Protein AF-0000000080794673 (afdb_homodimer)

Structure (mmCIF, N/CA/C/O backbone):
data_AF-0000000080794673-model_v1
#
loop_
_entity.id
_entity.type
_entity.pdbx_description
1 polymer 'Fructose-1,6-bisphosphate aldolase, class II'
#
loop_
_atom_site.group_PDB
_atom_site.id
_atom_site.type_symbol
_atom_site.label_atom_id
_atom_site.label_alt_id
_atom_site.label_comp_id
_atom_site.label_asym_id
_atom_site.label_entity_id
_atom_site.label_seq_id
_atom_site.pdbx_PDB_ins_code
_atom_site.Cartn_x
_atom_site.Cartn_y
_atom_site.Cartn_z
_atom_site.occupancy
_atom_site.B_iso_or_equiv
_atom_site.auth_seq_id
_atom_site.auth_comp_id
_atom_site.auth_asym_id
_atom_site.auth_atom_id
_atom_site.pdbx_PDB_model_num
ATOM 1 N N . MET A 1 1 ? -16.344 -5.891 -15.836 1 55.69 1 MET A N 1
ATOM 2 C CA . MET A 1 1 ? -16.375 -7.348 -15.82 1 55.69 1 MET A CA 1
ATOM 3 C C . MET A 1 1 ? -15.711 -7.887 -14.555 1 55.69 1 MET A C 1
ATOM 5 O O . MET A 1 1 ? -14.547 -7.578 -14.281 1 55.69 1 MET A O 1
ATOM 9 N N . PRO A 1 2 ? -16.406 -8.539 -13.391 1 81.69 2 PRO A N 1
ATOM 10 C CA . PRO A 1 2 ? -16.453 -8.398 -11.938 1 81.69 2 PRO A CA 1
ATOM 11 C C . PRO A 1 2 ? -15.414 -9.258 -11.227 1 81.69 2 PRO A C 1
ATOM 13 O O . PRO A 1 2 ? -14.742 -10.07 -11.859 1 81.69 2 PRO A O 1
ATOM 16 N N . TYR A 1 3 ? -15.07 -9.211 -10.031 1 96.06 3 TYR A N 1
ATOM 17 C CA . TYR A 1 3 ? -14.508 -10.125 -9.047 1 96.06 3 TYR A CA 1
ATOM 18 C C . TYR A 1 3 ? -15.125 -11.516 -9.18 1 96.06 3 TYR A C 1
ATOM 20 O O . TYR A 1 3 ? -16.328 -11.688 -8.977 1 96.06 3 TYR A O 1
ATOM 28 N N . VAL A 1 4 ? -14.32 -12.547 -9.656 1 97.88 4 VAL A N 1
ATOM 29 C CA . VAL A 1 4 ? -14.852 -13.859 -10.031 1 97.88 4 VAL A CA 1
ATOM 30 C C . VAL A 1 4 ? -14.18 -14.945 -9.195 1 97.88 4 VAL A C 1
ATOM 32 O O . VAL A 1 4 ? -13.234 -14.68 -8.453 1 97.88 4 VAL A O 1
ATOM 35 N N . ASN A 1 5 ? -14.797 -16.109 -9.273 1 98.19 5 ASN A N 1
ATOM 36 C CA . ASN A 1 5 ? -14.188 -17.266 -8.602 1 98.19 5 ASN A CA 1
ATOM 37 C C . ASN A 1 5 ? -12.984 -17.797 -9.383 1 98.19 5 ASN A C 1
ATOM 39 O O . ASN A 1 5 ? -13.023 -17.859 -10.617 1 98.19 5 ASN A O 1
ATOM 43 N N . THR A 1 6 ? -11.945 -18.141 -8.703 1 98.56 6 THR A N 1
ATOM 44 C CA . THR A 1 6 ? -10.734 -18.641 -9.344 1 98.56 6 THR A CA 1
ATOM 45 C C . THR A 1 6 ? -11.055 -19.844 -10.227 1 98.56 6 THR A C 1
ATOM 47 O O . THR A 1 6 ? -10.477 -20.016 -11.297 1 98.56 6 THR A O 1
ATOM 50 N N . LYS A 1 7 ? -11.945 -20.672 -9.781 1 98.19 7 LYS A N 1
ATOM 51 C CA . LYS A 1 7 ? -12.312 -21.875 -10.5 1 98.19 7 LYS A CA 1
ATOM 52 C C . LYS A 1 7 ? -12.859 -21.547 -11.891 1 98.19 7 LYS A C 1
ATOM 54 O O . LYS A 1 7 ? -12.617 -22.281 -12.852 1 98.19 7 LYS A O 1
ATOM 59 N N . ASP A 1 8 ? -13.57 -20.438 -12.008 1 97.75 8 ASP A N 1
ATOM 60 C CA . ASP A 1 8 ? -14.125 -20.047 -13.305 1 97.75 8 ASP A CA 1
ATOM 61 C C . ASP A 1 8 ? -13.016 -19.703 -14.289 1 97.75 8 ASP A C 1
ATOM 63 O O . ASP A 1 8 ? -13.094 -20.062 -15.469 1 97.75 8 ASP A O 1
ATOM 67 N N . ILE A 1 9 ? -12.016 -19.047 -13.805 1 98.44 9 ILE A N 1
ATOM 68 C CA . ILE A 1 9 ? -10.867 -18.688 -14.633 1 98.44 9 ILE A CA 1
ATOM 69 C C . ILE A 1 9 ? -10.141 -19.953 -15.07 1 98.44 9 ILE A C 1
ATOM 71 O O . ILE A 1 9 ? -9.82 -20.125 -16.25 1 98.44 9 ILE A O 1
ATOM 75 N N . LEU A 1 10 ? -10 -20.859 -14.172 1 98.75 10 LEU A N 1
ATOM 76 C CA . LEU A 1 10 ? -9.156 -22.016 -14.438 1 98.75 10 LEU A CA 1
ATOM 77 C C . LEU A 1 10 ? -9.914 -23.062 -15.25 1 98.75 10 LEU A C 1
ATOM 79 O O . LEU A 1 10 ? -9.312 -23.828 -16.016 1 98.75 10 LEU A O 1
ATOM 83 N N . GLU A 1 11 ? -11.219 -23.125 -15.102 1 98.19 11 GLU A N 1
ATOM 84 C CA . GLU A 1 11 ? -12.008 -24.031 -15.922 1 98.19 11 GLU A CA 1
ATOM 85 C C . GLU A 1 11 ? -11.891 -23.688 -17.406 1 98.19 11 GLU A C 1
ATOM 87 O O . GLU A 1 11 ? -11.75 -24.578 -18.25 1 98.19 11 GLU A O 1
ATOM 92 N N . LYS A 1 12 ? -11.969 -22.422 -17.672 1 98.19 12 LYS A N 1
ATOM 93 C CA . LYS A 1 12 ? -11.789 -22 -19.062 1 98.19 12 LYS A CA 1
ATOM 94 C C . LYS A 1 12 ? -10.383 -22.328 -19.547 1 98.19 12 LYS A C 1
ATOM 96 O O . LYS A 1 12 ? -10.211 -22.844 -20.656 1 98.19 12 LYS A O 1
ATOM 101 N N . ALA A 1 13 ? -9.391 -22.062 -18.75 1 98.75 13 ALA A N 1
ATOM 102 C CA . ALA A 1 13 ? -8.008 -22.344 -19.109 1 98.75 13 ALA A CA 1
ATOM 103 C C . ALA A 1 13 ? -7.797 -23.828 -19.359 1 98.75 13 ALA A C 1
ATOM 105 O O . ALA A 1 13 ? -7.082 -24.219 -20.281 1 98.75 13 ALA A O 1
ATOM 106 N N . ASN A 1 14 ? -8.375 -24.609 -18.5 1 98.62 14 ASN A N 1
ATOM 107 C CA . ASN A 1 14 ? -8.273 -26.062 -18.625 1 98.62 14 ASN A CA 1
ATOM 108 C C . ASN A 1 14 ? -8.898 -26.562 -19.922 1 98.62 14 ASN A C 1
ATOM 110 O O . ASN A 1 14 ? -8.344 -27.453 -20.578 1 98.62 14 ASN A O 1
ATOM 114 N N . LYS A 1 15 ? -10 -26.031 -20.297 1 97.81 15 LYS A N 1
ATOM 115 C CA . LYS A 1 15 ? -10.719 -26.422 -21.5 1 97.81 15 LYS A CA 1
ATOM 116 C C . LYS A 1 15 ? -9.961 -26 -22.75 1 97.81 15 LYS A C 1
ATOM 118 O O . LYS A 1 15 ? -9.953 -26.719 -23.75 1 97.81 15 LYS A O 1
ATOM 123 N N . GLU A 1 16 ? -9.273 -24.859 -22.656 1 97.56 16 GLU A N 1
ATOM 124 C CA . GLU A 1 16 ? -8.656 -24.281 -23.859 1 97.56 16 GLU A CA 1
ATOM 125 C C . GLU A 1 16 ? -7.145 -24.5 -23.859 1 97.56 16 GLU A C 1
ATOM 127 O O . GLU A 1 16 ? -6.445 -24.031 -24.75 1 97.56 16 GLU A O 1
ATOM 132 N N . TYR A 1 17 ? -6.633 -25.094 -22.875 1 95.88 17 TYR A N 1
ATOM 133 C CA . TYR A 1 17 ? -5.25 -25.531 -22.781 1 95.88 17 TYR A CA 1
ATOM 134 C C . TYR A 1 17 ? -4.289 -24.344 -22.766 1 95.88 17 TYR A C 1
ATOM 136 O O . TYR A 1 17 ? -3.33 -24.312 -23.531 1 95.88 17 TYR A O 1
ATOM 144 N N . TYR A 1 18 ? -4.434 -23.453 -21.906 1 98.56 18 TYR A N 1
ATOM 145 C CA . TYR A 1 18 ? -3.494 -22.406 -21.547 1 98.56 18 TYR A CA 1
ATOM 146 C C . TYR A 1 18 ? -3.395 -22.266 -20.031 1 98.56 18 TYR A C 1
ATOM 148 O O . TYR A 1 18 ? -3.99 -23.047 -19.281 1 98.56 18 TYR A O 1
ATOM 156 N N . ALA A 1 19 ? -2.568 -21.406 -19.609 1 98.88 19 ALA A N 1
ATOM 157 C CA . ALA A 1 19 ? -2.422 -21.188 -18.172 1 98.88 19 ALA A CA 1
ATOM 158 C C . ALA A 1 19 ? -2.557 -19.703 -17.828 1 98.88 19 ALA A C 1
ATOM 160 O O . ALA A 1 19 ? -2.377 -18.844 -18.703 1 98.88 19 ALA A O 1
ATOM 161 N N . VAL A 1 20 ? -2.967 -19.484 -16.656 1 98.75 20 VAL A N 1
ATOM 162 C CA . VAL A 1 20 ? -3.037 -18.125 -16.109 1 98.75 20 VAL A CA 1
ATOM 163 C C . VAL A 1 20 ? -2.037 -17.984 -14.969 1 98.75 20 VAL A C 1
ATOM 165 O O . VAL A 1 20 ? -1.985 -18.828 -14.07 1 98.75 20 VAL A O 1
ATOM 168 N N . ALA A 1 21 ? -1.249 -16.938 -15.07 1 98.56 21 ALA A N 1
ATOM 169 C CA . ALA A 1 21 ? -0.318 -16.672 -13.977 1 98.56 21 ALA A CA 1
ATOM 170 C C . ALA A 1 21 ? -1.059 -16.188 -12.727 1 98.56 21 ALA A C 1
ATOM 172 O O . ALA A 1 21 ? -2.006 -15.406 -12.828 1 98.56 21 ALA A O 1
ATOM 173 N N . ALA A 1 22 ? -0.737 -16.719 -11.617 1 98.81 22 ALA A N 1
ATOM 174 C CA . ALA A 1 22 ? -1.177 -16.203 -10.32 1 98.81 22 ALA A CA 1
ATOM 175 C C . ALA A 1 22 ? -0.077 -15.383 -9.656 1 98.81 22 ALA A C 1
ATOM 177 O O . ALA A 1 22 ? 1.016 -15.891 -9.398 1 98.81 22 ALA A O 1
ATOM 178 N N . PHE A 1 23 ? -0.376 -14.133 -9.414 1 98.88 23 PHE A N 1
ATOM 179 C CA . PHE A 1 23 ? 0.648 -13.195 -8.984 1 98.88 23 PHE A CA 1
ATOM 180 C C . PHE A 1 23 ? 0.49 -12.859 -7.504 1 98.88 23 PHE A C 1
ATOM 182 O O . PHE A 1 23 ? -0.568 -12.398 -7.074 1 98.88 23 PHE A O 1
ATOM 189 N N . ASN A 1 24 ? 1.54 -13.086 -6.734 1 98.5 24 ASN A N 1
ATOM 190 C CA . ASN A 1 24 ? 1.531 -12.727 -5.32 1 98.5 24 ASN A CA 1
ATOM 191 C C . ASN A 1 24 ? 1.69 -11.219 -5.121 1 98.5 24 ASN A C 1
ATOM 193 O O . ASN A 1 24 ? 2.492 -10.586 -5.805 1 98.5 24 ASN A O 1
ATOM 197 N N . ILE A 1 25 ? 0.896 -10.703 -4.223 1 98.69 25 ILE A N 1
ATOM 198 C CA . ILE A 1 25 ? 1.045 -9.297 -3.883 1 98.69 25 ILE A CA 1
ATOM 199 C C . ILE A 1 25 ? 1.323 -9.148 -2.389 1 98.69 25 ILE A C 1
ATOM 201 O O . ILE A 1 25 ? 0.97 -10.031 -1.598 1 98.69 25 ILE A O 1
ATOM 205 N N . ASN A 1 26 ? 1.936 -7.969 -2.094 1 96.31 26 ASN A N 1
ATOM 206 C CA . ASN A 1 26 ? 2.209 -7.617 -0.705 1 96.31 26 ASN A CA 1
ATOM 207 C C . ASN A 1 26 ? 1.575 -6.281 -0.33 1 96.31 26 ASN A C 1
ATOM 209 O O . ASN A 1 26 ? 1.445 -5.961 0.853 1 96.31 26 ASN A O 1
ATOM 213 N N . ASN A 1 27 ? 1.226 -5.547 -1.327 1 97.5 27 ASN A N 1
ATOM 214 C CA . ASN A 1 27 ? 0.684 -4.211 -1.091 1 97.5 27 ASN A CA 1
ATOM 215 C C . ASN A 1 27 ? 0.014 -3.65 -2.342 1 97.5 27 ASN A C 1
ATOM 217 O O . ASN A 1 27 ? -0.233 -4.383 -3.301 1 97.5 27 ASN A O 1
ATOM 221 N N . LEU A 1 28 ? -0.352 -2.385 -2.297 1 98.38 28 LEU A N 1
ATOM 222 C CA . LEU A 1 28 ? -1.119 -1.705 -3.334 1 98.38 28 LEU A CA 1
ATOM 223 C C . LEU A 1 28 ? -0.318 -1.61 -4.629 1 98.38 28 LEU A C 1
ATOM 225 O O . LEU A 1 28 ? -0.872 -1.765 -5.719 1 98.38 28 LEU A O 1
ATOM 229 N N . GLU A 1 29 ? 0.993 -1.313 -4.547 1 98.69 29 GLU A N 1
ATOM 230 C CA . GLU A 1 29 ? 1.832 -1.058 -5.715 1 98.69 29 GLU A CA 1
ATOM 231 C C . GLU A 1 29 ? 1.95 -2.301 -6.59 1 98.69 29 GLU A C 1
ATOM 233 O O . GLU A 1 29 ? 1.88 -2.211 -7.82 1 98.69 29 GLU A O 1
ATOM 238 N N . PHE A 1 30 ? 2.141 -3.451 -5.922 1 98.81 30 PHE A N 1
ATOM 239 C CA . PHE A 1 30 ? 2.168 -4.691 -6.691 1 98.81 30 PHE A CA 1
ATOM 240 C C . PHE A 1 30 ? 0.831 -4.93 -7.379 1 98.81 30 PHE A C 1
ATOM 242 O O . PHE A 1 30 ? 0.79 -5.312 -8.555 1 98.81 30 PHE A O 1
ATOM 249 N N . LEU A 1 31 ? -0.231 -4.738 -6.6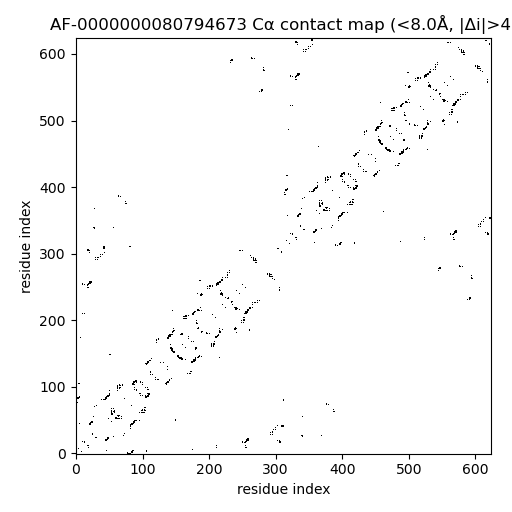6 1 98.81 31 LEU A N 1
ATOM 250 C CA . LEU A 1 31 ? -1.562 -4.914 -7.234 1 98.81 31 LEU A CA 1
ATOM 251 C C . LEU A 1 31 ? -1.751 -4.02 -8.453 1 98.81 31 LEU A C 1
ATOM 253 O O . LEU A 1 31 ? -2.234 -4.473 -9.492 1 98.81 31 LEU A O 1
ATOM 257 N N . GLN A 1 32 ? -1.365 -2.752 -8.336 1 98.69 32 GLN A N 1
ATOM 258 C CA . GLN A 1 32 ? -1.505 -1.801 -9.43 1 98.69 32 GLN A CA 1
ATOM 259 C C . GLN A 1 32 ? -0.747 -2.273 -10.664 1 98.69 32 GLN A C 1
ATOM 261 O O . GLN A 1 32 ? -1.281 -2.248 -11.781 1 98.69 32 GLN A O 1
ATOM 266 N N . ALA A 1 33 ? 0.479 -2.689 -10.438 1 98.88 33 ALA A N 1
ATOM 267 C CA . ALA A 1 33 ? 1.322 -3.113 -11.555 1 98.88 33 ALA A CA 1
ATOM 268 C C . ALA A 1 33 ? 0.735 -4.336 -12.25 1 98.88 33 ALA A C 1
ATOM 270 O O . ALA A 1 33 ? 0.737 -4.418 -13.484 1 98.88 33 ALA A O 1
ATOM 271 N N . ILE A 1 34 ? 0.271 -5.277 -11.469 1 98.94 34 ILE A N 1
ATOM 272 C CA . ILE A 1 34 ? -0.311 -6.5 -12.008 1 98.94 34 ILE A CA 1
ATOM 273 C C . ILE A 1 34 ? -1.577 -6.172 -12.797 1 98.94 34 ILE A C 1
ATOM 275 O O . ILE A 1 34 ? -1.773 -6.668 -13.906 1 98.94 34 ILE A O 1
ATOM 279 N N . VAL A 1 35 ? -2.451 -5.34 -12.242 1 98.5 35 VAL A N 1
ATOM 280 C CA . VAL A 1 35 ? -3.699 -4.941 -12.883 1 98.5 35 VAL A CA 1
ATOM 281 C C . VAL A 1 35 ? -3.402 -4.25 -14.211 1 98.5 35 VAL A C 1
ATOM 283 O O . VAL A 1 35 ? -4.055 -4.523 -15.219 1 98.5 35 VAL A O 1
ATOM 286 N N . GLU A 1 36 ? -2.41 -3.379 -14.219 1 98.38 36 GLU A N 1
ATOM 287 C CA . GLU A 1 36 ? -2.039 -2.689 -15.445 1 98.38 36 GLU A CA 1
ATOM 288 C C . GLU A 1 36 ? -1.604 -3.682 -16.531 1 98.38 36 GLU A C 1
ATOM 290 O O . GLU A 1 36 ? -1.951 -3.525 -17.703 1 98.38 36 GLU A O 1
ATOM 295 N N . GLY A 1 37 ? -0.787 -4.648 -16.109 1 98.69 37 GLY A N 1
ATOM 296 C CA . GLY A 1 37 ? -0.4 -5.688 -17.062 1 98.69 37 GLY A CA 1
ATOM 297 C C . GLY A 1 37 ? -1.579 -6.477 -17.594 1 98.69 37 GLY A C 1
ATOM 298 O O . GLY A 1 37 ? -1.638 -6.777 -18.781 1 98.69 37 GLY A O 1
ATOM 299 N N . GLY A 1 38 ? -2.518 -6.844 -16.688 1 98.25 38 GLY A N 1
ATOM 300 C CA . GLY A 1 38 ? -3.723 -7.547 -17.109 1 98.25 38 GLY A CA 1
ATOM 301 C C . GLY A 1 38 ? -4.555 -6.762 -18.094 1 98.25 38 GLY A C 1
ATOM 302 O O . GLY A 1 38 ? -5.059 -7.32 -19.078 1 98.25 38 GLY A O 1
ATOM 303 N N . ILE A 1 39 ? -4.719 -5.441 -17.844 1 97.69 39 ILE A N 1
ATOM 304 C CA . ILE A 1 39 ? -5.465 -4.566 -18.734 1 97.69 39 ILE A CA 1
ATOM 305 C C . ILE A 1 39 ? -4.789 -4.539 -20.109 1 97.69 39 ILE A C 1
ATOM 307 O O . ILE A 1 39 ? -5.445 -4.727 -21.141 1 97.69 39 ILE A O 1
ATOM 311 N N . GLU A 1 40 ? -3.488 -4.363 -20.078 1 98.06 40 GLU A N 1
ATOM 312 C CA . GLU A 1 40 ? -2.713 -4.266 -21.312 1 98.06 40 GLU A CA 1
ATOM 313 C C . GLU A 1 40 ? -2.871 -5.523 -22.172 1 98.06 40 GLU A C 1
ATOM 315 O O . GLU A 1 40 ? -2.99 -5.438 -23.391 1 98.06 40 GLU A O 1
ATOM 320 N N . LYS A 1 41 ? -2.922 -6.656 -21.484 1 98.69 41 LYS A N 1
ATOM 321 C CA . LYS A 1 41 ? -2.922 -7.922 -22.219 1 98.69 41 LYS A CA 1
ATOM 322 C C . LYS A 1 41 ? -4.336 -8.484 -22.328 1 98.69 41 LYS A C 1
ATOM 324 O O . LYS A 1 41 ? -4.531 -9.562 -22.906 1 98.69 41 LYS A O 1
ATOM 329 N N . LYS A 1 42 ? -5.336 -7.75 -21.781 1 98 42 LYS A N 1
ATOM 330 C CA . LYS A 1 42 ? -6.723 -8.219 -21.781 1 98 42 LYS A CA 1
ATOM 331 C C . LYS A 1 42 ? -6.816 -9.656 -21.266 1 98 42 LYS A C 1
ATOM 333 O O . LYS A 1 42 ? -7.414 -10.508 -21.938 1 98 42 LYS A O 1
ATOM 338 N N . SER A 1 43 ? -6.176 -9.891 -20.172 1 98.5 43 SER A N 1
ATOM 339 C CA . SER A 1 43 ? -6.07 -11.234 -19.609 1 98.5 43 SER A CA 1
ATOM 340 C C . SER A 1 43 ? -6.832 -11.336 -18.281 1 98.5 43 SER A C 1
ATOM 342 O O . SER A 1 43 ? -6.938 -10.352 -17.547 1 98.5 43 SER A O 1
ATOM 344 N N . PRO A 1 44 ? -7.418 -12.547 -17.969 1 98.5 44 PRO A N 1
ATOM 345 C CA . PRO A 1 44 ? -7.816 -12.766 -16.578 1 98.5 44 PRO A CA 1
ATOM 346 C C . PRO A 1 44 ? -6.637 -12.703 -15.609 1 98.5 44 PRO A C 1
ATOM 348 O O . PRO A 1 44 ? -5.496 -12.969 -16 1 98.5 44 PRO A O 1
ATOM 351 N N . LEU A 1 45 ? -6.945 -12.297 -14.43 1 98.69 45 LEU A N 1
ATOM 352 C CA . LEU A 1 45 ? -5.91 -12.203 -13.414 1 98.69 45 LEU A CA 1
ATOM 353 C C . LEU A 1 45 ? -6.277 -13.031 -12.188 1 98.69 45 LEU A C 1
ATOM 355 O O . LEU A 1 45 ? -7.438 -13.055 -11.773 1 98.69 45 LEU A O 1
ATOM 359 N N . ILE A 1 46 ? -5.316 -13.758 -11.68 1 98.88 46 ILE A N 1
ATOM 360 C CA . ILE A 1 46 ? -5.383 -14.336 -10.344 1 98.88 46 ILE A CA 1
ATOM 361 C C . ILE A 1 46 ? -4.383 -13.641 -9.43 1 98.88 46 ILE A C 1
ATOM 363 O O . ILE A 1 46 ? -3.168 -13.758 -9.625 1 98.88 46 ILE A O 1
ATOM 367 N N . ILE A 1 47 ? -4.934 -12.898 -8.523 1 98.88 47 ILE A N 1
ATOM 368 C CA . ILE A 1 47 ? -4.125 -12.258 -7.488 1 98.88 47 ILE A CA 1
ATOM 369 C C . ILE A 1 47 ? -4.004 -13.188 -6.281 1 98.88 47 ILE A C 1
ATOM 371 O O . ILE A 1 47 ? -4.98 -13.82 -5.875 1 98.88 47 ILE A O 1
ATOM 375 N N . GLU A 1 48 ? -2.744 -13.25 -5.738 1 98.62 48 GLU A N 1
ATOM 376 C CA . GLU A 1 48 ? -2.559 -14.148 -4.605 1 98.62 48 GLU A CA 1
ATOM 377 C C . GLU A 1 48 ? -1.883 -13.438 -3.438 1 98.62 48 GLU A C 1
ATOM 379 O O . GLU A 1 48 ? -1.14 -12.469 -3.637 1 98.62 48 GLU A O 1
ATOM 384 N N . THR A 1 49 ? -2.248 -13.891 -2.285 1 98.69 49 THR A N 1
ATOM 385 C CA . THR A 1 49 ? -1.539 -13.484 -1.076 1 98.69 49 THR A CA 1
ATOM 386 C C . THR A 1 49 ? -1.125 -14.703 -0.255 1 98.69 49 THR A C 1
ATOM 388 O O . THR A 1 49 ? -1.833 -15.711 -0.23 1 98.69 49 THR A O 1
ATOM 391 N N . SER A 1 50 ? -0.02 -14.633 0.376 1 98 50 SER A N 1
ATOM 392 C CA . SER A 1 50 ? 0.405 -15.641 1.346 1 98 50 SER A CA 1
ATOM 393 C C . SER A 1 50 ? -0.065 -15.281 2.752 1 98 50 SER A C 1
ATOM 395 O O . SER A 1 50 ? -0.589 -14.188 2.979 1 98 50 SER A O 1
ATOM 397 N N . GLU A 1 51 ? 0.084 -16.266 3.676 1 97.94 51 GLU A N 1
ATOM 398 C CA . GLU A 1 51 ? -0.176 -15.953 5.082 1 97.94 51 GLU A CA 1
ATOM 399 C C . GLU A 1 51 ? 0.714 -14.82 5.574 1 97.94 51 GLU A C 1
ATOM 401 O O . GLU A 1 51 ? 0.271 -13.969 6.348 1 97.94 51 GLU A O 1
ATOM 406 N N . GLY A 1 52 ? 1.958 -14.812 5.094 1 97.38 52 GLY A N 1
ATOM 407 C CA . GLY A 1 52 ? 2.875 -13.742 5.453 1 97.38 52 GLY A CA 1
ATOM 408 C C . GLY A 1 52 ? 2.424 -12.383 4.973 1 97.38 52 GLY A C 1
ATOM 409 O O . GLY A 1 52 ? 2.551 -11.391 5.691 1 97.38 52 GLY A O 1
ATOM 410 N N . ALA A 1 53 ? 1.905 -12.328 3.752 1 98.12 53 ALA A N 1
ATOM 411 C CA . ALA A 1 53 ? 1.382 -11.07 3.215 1 98.12 53 ALA A CA 1
ATOM 412 C C . ALA A 1 53 ? 0.19 -10.578 4.031 1 98.12 53 ALA A C 1
ATOM 414 O O . ALA A 1 53 ? 0.069 -9.383 4.309 1 98.12 53 ALA A O 1
ATOM 415 N N . MET A 1 54 ? -0.695 -11.523 4.398 1 98.5 54 MET A N 1
ATOM 416 C CA . MET A 1 54 ? -1.841 -11.172 5.23 1 98.5 54 MET A CA 1
ATOM 417 C C . MET A 1 54 ? -1.385 -10.609 6.574 1 98.5 54 MET A C 1
ATOM 419 O O . MET A 1 54 ? -1.91 -9.594 7.035 1 98.5 54 MET A O 1
ATOM 423 N N . LYS A 1 55 ? -0.458 -11.305 7.188 1 97.81 55 LYS A N 1
ATOM 424 C CA . LYS A 1 55 ? 0.087 -10.852 8.469 1 97.81 55 LYS A CA 1
ATOM 425 C C . LYS A 1 55 ? 0.681 -9.453 8.344 1 97.81 55 LYS A C 1
ATOM 427 O O . LYS A 1 55 ? 0.445 -8.602 9.203 1 97.81 55 LYS A O 1
ATOM 432 N N . TYR A 1 56 ? 1.425 -9.234 7.312 1 98.06 56 TYR A N 1
ATOM 433 C CA . TYR A 1 56 ? 2.072 -7.949 7.055 1 98.06 56 TYR A CA 1
ATOM 434 C C . TYR A 1 56 ? 1.039 -6.84 6.898 1 98.06 56 TYR A C 1
ATOM 436 O O . TYR A 1 56 ? 1.101 -5.824 7.594 1 98.06 56 TYR A O 1
ATOM 444 N N . ALA A 1 57 ? 0.095 -7.051 6.008 1 98.25 57 ALA A N 1
ATOM 445 C CA . ALA A 1 57 ? -0.899 -6.027 5.703 1 98.25 57 ALA A CA 1
ATOM 446 C C . ALA A 1 57 ? -1.78 -5.734 6.914 1 98.25 57 ALA A C 1
ATOM 448 O O . ALA A 1 57 ? -2.162 -4.586 7.152 1 98.25 57 ALA A O 1
ATOM 449 N N . GLY A 1 58 ? -2.027 -6.785 7.703 1 97.56 58 GLY A N 1
ATOM 450 C CA . GLY A 1 58 ? -2.973 -6.664 8.797 1 97.56 58 GLY A CA 1
ATOM 451 C C . GLY A 1 58 ? -2.318 -6.27 10.109 1 97.56 58 GLY A C 1
ATOM 452 O O . GLY A 1 58 ? -2.975 -6.234 11.156 1 97.56 58 GLY A O 1
ATOM 453 N N . MET A 1 59 ? -1.001 -6.012 10.102 1 96.81 59 MET A N 1
ATOM 454 C CA . MET A 1 59 ? -0.247 -5.703 11.312 1 96.81 59 MET A CA 1
ATOM 455 C C . MET A 1 59 ? -0.475 -6.77 12.375 1 96.81 59 MET A C 1
ATOM 457 O O . MET A 1 59 ? -0.828 -6.453 13.516 1 96.81 59 MET A O 1
ATOM 461 N N . GLY A 1 60 ? -0.401 -8.008 11.906 1 96.56 60 GLY A N 1
ATOM 462 C CA . GLY A 1 60 ? -0.467 -9.125 12.828 1 96.56 60 GLY A CA 1
ATOM 463 C C . GLY A 1 60 ? -1.844 -9.758 12.906 1 96.56 60 GLY A C 1
ATOM 464 O O . GLY A 1 60 ? -1.993 -10.875 13.398 1 96.56 60 GLY A O 1
ATOM 465 N N . ASP A 1 61 ? -2.85 -9.125 12.438 1 96.94 61 ASP A N 1
ATOM 466 C CA . ASP A 1 61 ? -4.215 -9.648 12.453 1 96.94 61 ASP A CA 1
ATOM 467 C C . ASP A 1 61 ? -4.586 -10.242 11.094 1 96.94 61 ASP A C 1
ATOM 469 O O . ASP A 1 61 ? -4.777 -9.516 10.117 1 96.94 61 ASP A O 1
ATOM 473 N N . PRO A 1 62 ? -4.762 -11.547 11.016 1 97.62 62 PRO A N 1
ATOM 474 C CA . PRO A 1 62 ? -5 -12.203 9.727 1 97.62 62 PRO A CA 1
ATOM 475 C C . PRO A 1 62 ? -6.309 -11.758 9.07 1 97.62 62 PRO A C 1
ATOM 477 O O . PRO A 1 62 ? -6.375 -11.625 7.848 1 97.62 62 PRO A O 1
ATOM 480 N N . LEU A 1 63 ? -7.332 -11.547 9.875 1 98.12 63 LEU A N 1
ATOM 481 C CA . LEU A 1 63 ? -8.609 -11.133 9.305 1 98.12 63 LEU A CA 1
ATOM 482 C C . LEU A 1 63 ? -8.523 -9.727 8.734 1 98.12 63 LEU A C 1
ATOM 484 O O . LEU A 1 63 ? -9.055 -9.453 7.652 1 98.12 63 LEU A O 1
ATOM 488 N N . ARG A 1 64 ? -7.84 -8.805 9.445 1 97.56 64 ARG A N 1
ATOM 489 C CA . ARG A 1 64 ? -7.645 -7.453 8.93 1 97.56 64 ARG A CA 1
ATOM 490 C C . ARG A 1 64 ? -6.852 -7.477 7.629 1 97.56 64 ARG A C 1
ATOM 492 O O . ARG A 1 64 ? -7.191 -6.77 6.676 1 97.56 64 ARG A O 1
ATOM 499 N N . GLY A 1 65 ? -5.785 -8.266 7.656 1 98.44 65 GLY A N 1
ATOM 500 C CA . GLY A 1 65 ? -4.996 -8.391 6.438 1 98.44 65 GLY A CA 1
ATOM 501 C C . GLY A 1 65 ? -5.793 -8.906 5.258 1 98.44 65 GLY A C 1
ATOM 502 O O . GLY A 1 65 ? -5.734 -8.336 4.164 1 98.44 65 GLY A O 1
ATOM 503 N N . ALA A 1 66 ? -6.578 -9.969 5.484 1 98.81 66 ALA A N 1
ATOM 504 C CA . ALA A 1 66 ? -7.418 -10.547 4.438 1 98.81 66 ALA A CA 1
ATOM 505 C C . ALA A 1 66 ? -8.438 -9.531 3.938 1 98.81 66 ALA A C 1
ATOM 507 O O . ALA A 1 66 ? -8.633 -9.375 2.729 1 98.81 66 ALA A O 1
ATOM 508 N N . SER A 1 67 ? -9.055 -8.852 4.852 1 98.56 67 SER A N 1
ATOM 509 C CA . SER A 1 67 ? -10.078 -7.867 4.523 1 98.56 67 SER A CA 1
ATOM 510 C C . SER A 1 67 ? -9.5 -6.734 3.68 1 98.56 67 SER A C 1
ATOM 512 O O . SER A 1 67 ? -10.117 -6.305 2.703 1 98.56 67 SER A O 1
ATOM 514 N N . LEU A 1 68 ? -8.336 -6.277 4.055 1 98.62 68 LEU A N 1
ATOM 515 C CA . LEU A 1 68 ? -7.68 -5.215 3.309 1 98.62 68 LEU A CA 1
ATOM 516 C C . LEU A 1 68 ? -7.422 -5.641 1.868 1 98.62 68 LEU A C 1
ATOM 518 O O . LEU A 1 68 ? -7.691 -4.883 0.933 1 98.62 68 LEU A O 1
ATOM 522 N N . PHE A 1 69 ? -6.941 -6.824 1.672 1 98.88 69 PHE A N 1
ATOM 523 C CA . PHE A 1 69 ? -6.633 -7.297 0.327 1 98.88 69 PHE A CA 1
ATOM 524 C C . PHE A 1 69 ? -7.906 -7.457 -0.496 1 98.88 69 PHE A C 1
ATOM 526 O O . PHE A 1 69 ? -7.938 -7.094 -1.674 1 98.88 69 PHE A O 1
ATOM 533 N N . VAL A 1 70 ? -8.969 -8 0.091 1 98.75 70 VAL A N 1
ATOM 534 C CA . VAL A 1 70 ? -10.227 -8.148 -0.636 1 98.75 70 VAL A CA 1
ATOM 535 C C . VAL A 1 70 ? -10.742 -6.781 -1.072 1 98.75 70 VAL A C 1
ATOM 537 O O . VAL A 1 70 ? -11.148 -6.602 -2.223 1 98.75 70 VAL A O 1
ATOM 540 N N . LYS A 1 71 ? -10.68 -5.844 -0.186 1 98 71 LYS A N 1
ATOM 541 C CA . LYS A 1 71 ? -11.195 -4.508 -0.478 1 98 71 LYS A CA 1
ATOM 542 C C . LYS A 1 71 ? -10.383 -3.84 -1.586 1 98 71 LYS A C 1
ATOM 544 O O . LYS A 1 71 ? -10.953 -3.217 -2.486 1 98 71 LYS A O 1
ATOM 549 N N . MET A 1 72 ? -9.094 -3.996 -1.563 1 98.31 72 MET A N 1
ATOM 550 C CA . MET A 1 72 ? -8.25 -3.412 -2.6 1 98.31 72 MET A CA 1
ATOM 551 C C . MET A 1 72 ? -8.5 -4.082 -3.947 1 98.31 72 MET A C 1
ATOM 553 O O . MET A 1 72 ? -8.711 -3.404 -4.953 1 98.31 72 MET A O 1
ATOM 557 N N . VAL A 1 73 ? -8.492 -5.379 -3.934 1 98.69 73 VAL A N 1
ATOM 558 C CA . VAL A 1 73 ? -8.625 -6.125 -5.18 1 98.69 73 VAL A CA 1
ATOM 559 C C . VAL A 1 73 ? -10 -5.863 -5.793 1 98.69 73 VAL A C 1
ATOM 561 O O . VAL A 1 73 ? -10.117 -5.629 -6.996 1 98.69 73 VAL A O 1
ATOM 564 N N . ARG A 1 74 ? -11.039 -5.859 -5.02 1 97.75 74 ARG A N 1
ATOM 565 C CA . ARG A 1 74 ? -12.398 -5.672 -5.523 1 97.75 74 ARG A CA 1
ATOM 566 C C . ARG A 1 74 ? -12.586 -4.266 -6.074 1 97.75 74 ARG A C 1
ATOM 568 O O . ARG A 1 74 ? -13.336 -4.062 -7.035 1 97.75 74 ARG A O 1
ATOM 575 N N . GLU A 1 75 ? -11.922 -3.301 -5.4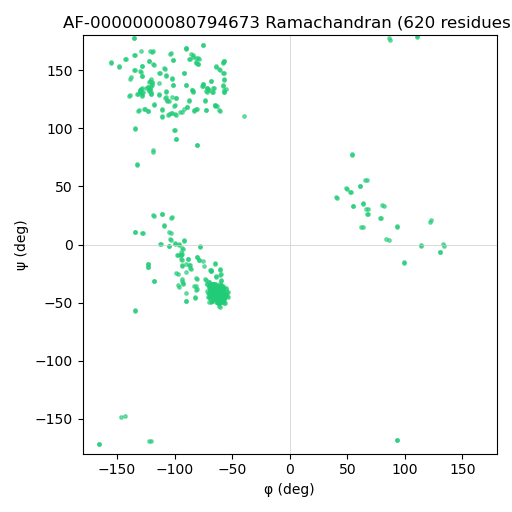69 1 96.62 75 GLU A N 1
ATOM 576 C CA . GLU A 1 75 ? -12.016 -1.937 -5.977 1 96.62 75 GLU A CA 1
ATOM 577 C C . GLU A 1 75 ? -11.57 -1.857 -7.434 1 96.62 75 GLU A C 1
ATOM 579 O O . GLU A 1 75 ? -12.141 -1.102 -8.227 1 96.62 75 GLU A O 1
ATOM 584 N N . PHE A 1 76 ? -10.586 -2.631 -7.77 1 96.69 76 PHE A N 1
ATOM 585 C CA . PHE A 1 76 ? -10.133 -2.666 -9.148 1 96.69 76 PHE A CA 1
ATOM 586 C C . PHE A 1 76 ? -11.008 -3.596 -9.984 1 96.69 76 PHE A C 1
ATOM 588 O O . PHE A 1 76 ? -11.477 -3.217 -11.062 1 96.69 76 PHE A O 1
ATOM 595 N N . ALA A 1 77 ? -11.266 -4.746 -9.445 1 96.56 77 ALA A N 1
ATOM 596 C CA . ALA A 1 77 ? -12.008 -5.766 -10.188 1 96.56 77 ALA A CA 1
ATOM 597 C C . ALA A 1 77 ? -13.367 -5.238 -10.625 1 96.56 77 ALA A C 1
ATOM 599 O O . ALA A 1 77 ? -13.805 -5.488 -11.75 1 96.56 77 ALA A O 1
ATOM 600 N N . ASP A 1 78 ? -14 -4.477 -9.82 1 93.12 78 ASP A N 1
ATOM 601 C CA . ASP A 1 78 ? -15.375 -4.043 -10.055 1 93.12 78 ASP A CA 1
ATOM 602 C C . ASP A 1 78 ? -15.422 -2.871 -11.031 1 93.12 78 ASP A C 1
ATOM 604 O O . ASP A 1 78 ? -16.4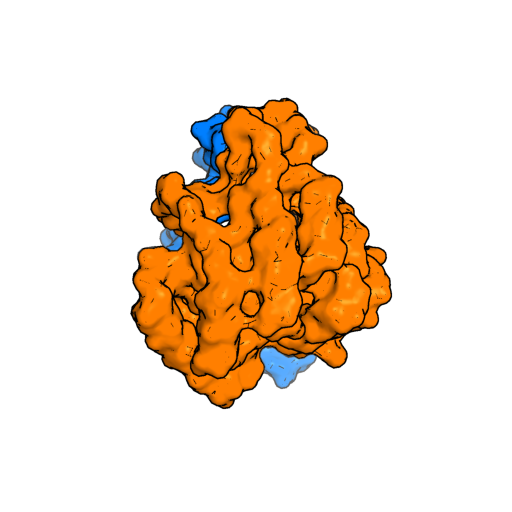84 -2.539 -11.562 1 93.12 78 ASP A O 1
ATOM 608 N N . SER A 1 79 ? -14.289 -2.316 -11.32 1 89.75 79 SER A N 1
ATOM 609 C CA . SER A 1 79 ? -14.273 -1.14 -12.188 1 89.75 79 SER A CA 1
ATOM 610 C C . SER A 1 79 ? -13.625 -1.449 -13.523 1 89.75 79 SER A C 1
ATOM 612 O O . SER A 1 79 ? -13.492 -0.566 -14.375 1 89.75 79 SER A O 1
ATOM 614 N N . LEU A 1 80 ? -13.195 -2.695 -13.711 1 91.12 80 LEU A N 1
ATOM 615 C CA . LEU A 1 80 ? -12.461 -3.059 -14.914 1 91.12 80 LEU A CA 1
ATOM 616 C C . LEU A 1 80 ? -13.203 -4.137 -15.703 1 91.12 80 LEU A C 1
ATOM 618 O O . LEU A 1 80 ? -14.078 -4.809 -15.156 1 91.12 80 LEU A O 1
ATOM 622 N N . ASP A 1 81 ? -12.781 -4.305 -16.922 1 91.81 81 ASP A N 1
ATOM 623 C CA . ASP A 1 81 ? -13.453 -5.246 -17.812 1 91.81 81 ASP A CA 1
ATOM 624 C C . ASP A 1 81 ? -12.664 -6.547 -17.938 1 91.81 81 ASP A C 1
ATOM 626 O O . ASP A 1 81 ? -12.781 -7.258 -18.922 1 91.81 81 ASP A O 1
ATOM 630 N N . ILE A 1 82 ? -11.844 -6.914 -17.016 1 96.31 82 ILE A N 1
ATOM 631 C CA . ILE A 1 82 ? -11.148 -8.195 -17 1 96.31 82 ILE A CA 1
ATOM 632 C C . ILE A 1 82 ? -11.469 -8.945 -15.711 1 96.31 82 ILE A C 1
ATOM 634 O O . ILE A 1 82 ? -11.594 -8.336 -14.648 1 96.31 82 ILE A O 1
ATOM 638 N N . PRO A 1 83 ? -11.672 -10.273 -15.836 1 97.81 83 PRO A N 1
ATOM 639 C CA . PRO A 1 83 ? -11.953 -11.039 -14.617 1 97.81 83 PRO A CA 1
ATOM 640 C C . PRO A 1 83 ? -10.758 -11.094 -13.672 1 97.81 83 PRO A C 1
ATOM 642 O O . PRO A 1 83 ? -9.625 -11.336 -14.102 1 97.81 83 PRO A O 1
ATOM 645 N N . ILE A 1 84 ? -10.992 -10.805 -12.422 1 98.62 84 ILE A N 1
ATOM 646 C CA . ILE A 1 84 ? -9.945 -10.836 -11.406 1 98.62 84 ILE A CA 1
ATOM 647 C C . ILE A 1 84 ? -10.398 -11.695 -10.227 1 98.62 84 ILE A C 1
ATOM 649 O O . ILE A 1 84 ? -11.539 -11.586 -9.766 1 98.62 84 ILE A O 1
ATOM 653 N N . ALA A 1 85 ? -9.57 -12.594 -9.805 1 98.75 85 ALA A N 1
ATOM 654 C CA . ALA A 1 85 ? -9.805 -13.438 -8.633 1 98.75 85 ALA A CA 1
ATOM 655 C C . ALA A 1 85 ? -8.742 -13.211 -7.566 1 98.75 85 ALA A C 1
ATOM 657 O O . ALA A 1 85 ? -7.648 -12.727 -7.867 1 98.75 85 ALA A O 1
ATOM 658 N N . LEU A 1 86 ? -9.078 -13.484 -6.336 1 98.94 86 LEU A N 1
ATOM 659 C CA . LEU A 1 86 ? -8.141 -13.414 -5.219 1 98.94 86 LEU A CA 1
ATOM 660 C C . LEU A 1 86 ? -8.023 -14.773 -4.527 1 98.94 86 LEU A C 1
ATOM 662 O O . LEU A 1 86 ? -9.031 -15.391 -4.188 1 98.94 86 LEU A O 1
ATOM 666 N N . HIS A 1 87 ? -6.766 -15.203 -4.34 1 98.94 87 HIS A N 1
ATOM 667 C CA . HIS A 1 87 ? -6.461 -16.562 -3.887 1 98.94 87 HIS A CA 1
ATOM 668 C C . HIS A 1 87 ? -5.492 -16.531 -2.709 1 98.94 87 HIS A C 1
ATOM 670 O O . HIS A 1 87 ? -4.527 -15.766 -2.703 1 98.94 87 HIS A O 1
ATOM 676 N N . LEU A 1 88 ? -5.812 -17.328 -1.627 1 98.88 88 LEU A N 1
ATOM 677 C CA . LEU A 1 88 ? -4.824 -17.547 -0.579 1 98.88 88 LEU A CA 1
ATOM 678 C C . LEU A 1 88 ? -3.832 -18.641 -0.99 1 98.88 88 LEU A C 1
ATOM 680 O O . LEU A 1 88 ? -4.215 -19.797 -1.183 1 98.88 88 LEU A O 1
ATOM 684 N N . ASP A 1 89 ? -2.576 -18.219 -1.118 1 97.94 89 ASP A N 1
ATOM 685 C CA . ASP A 1 89 ? -1.475 -19.094 -1.501 1 97.94 89 ASP A CA 1
ATOM 686 C C . ASP A 1 89 ? -0.857 -19.766 -0.278 1 97.94 89 ASP A C 1
ATOM 688 O O . ASP A 1 89 ? -0.489 -19.094 0.688 1 97.94 89 ASP A O 1
ATOM 692 N N . HIS A 1 90 ? -0.801 -21.094 -0.263 1 96.5 90 HIS A N 1
ATOM 693 C CA . HIS A 1 90 ? -0.147 -21.906 0.751 1 96.5 90 HIS A CA 1
ATOM 694 C C . HIS A 1 90 ? -0.775 -21.688 2.123 1 96.5 90 HIS A C 1
ATOM 696 O O . HIS A 1 90 ? -0.069 -21.422 3.1 1 96.5 90 HIS A O 1
ATOM 702 N N . GLY A 1 91 ? -2.043 -21.781 2.18 1 97.38 91 GLY A N 1
ATOM 703 C CA . GLY A 1 91 ? -2.688 -21.797 3.482 1 97.38 91 GLY A CA 1
ATOM 704 C C . GLY A 1 91 ? -2.314 -22.984 4.332 1 97.38 91 GLY A C 1
ATOM 705 O O . GLY A 1 91 ? -2.545 -24.141 3.934 1 97.38 91 GLY A O 1
ATOM 706 N N . LYS A 1 92 ? -1.726 -22.688 5.473 1 96.12 92 LYS A N 1
ATOM 707 C CA . LYS A 1 92 ? -1.31 -23.75 6.391 1 96.12 92 LYS A CA 1
ATOM 708 C C . LYS A 1 92 ? -2.045 -23.641 7.723 1 96.12 92 LYS A C 1
ATOM 710 O O . LYS A 1 92 ? -2.297 -24.656 8.383 1 96.12 92 LYS A O 1
ATOM 715 N N . ASN A 1 93 ? -2.357 -22.438 8.078 1 97.19 93 ASN A N 1
ATOM 716 C CA . ASN A 1 93 ? -3.008 -22.172 9.359 1 97.19 93 ASN A CA 1
ATOM 717 C C . ASN A 1 93 ? -4.516 -22 9.195 1 97.19 93 ASN A C 1
ATOM 719 O O . ASN A 1 93 ? -4.969 -21.156 8.422 1 97.19 93 ASN A O 1
ATOM 723 N N . PHE A 1 94 ? -5.195 -22.766 9.961 1 98.31 94 PHE A N 1
ATOM 724 C CA . PHE A 1 94 ? -6.652 -22.75 9.898 1 98.31 94 PHE A CA 1
ATOM 725 C C . PHE A 1 94 ? -7.195 -21.344 10.078 1 98.31 94 PHE A C 1
ATOM 727 O O . PHE A 1 94 ? -8.109 -20.938 9.359 1 98.31 94 PHE A O 1
ATOM 734 N N . LYS A 1 95 ? -6.633 -20.594 10.969 1 98.5 95 LYS A N 1
ATOM 735 C CA . LYS A 1 95 ? -7.086 -19.234 11.25 1 98.5 95 LYS A CA 1
ATOM 736 C C . LYS A 1 95 ? -6.949 -18.344 10.016 1 98.5 95 LYS A C 1
ATOM 738 O O . LYS A 1 95 ? -7.836 -17.547 9.727 1 98.5 95 LYS A O 1
ATOM 743 N N . TYR A 1 96 ? -5.887 -18.453 9.289 1 98.75 96 TYR A N 1
ATOM 744 C CA . TYR A 1 96 ? -5.66 -17.656 8.086 1 98.75 96 TYR A CA 1
ATOM 745 C C . TYR A 1 96 ? -6.609 -18.078 6.973 1 98.75 96 TYR A C 1
ATOM 747 O O . TYR A 1 96 ? -7.148 -17.234 6.258 1 98.75 96 TYR A O 1
ATOM 755 N N . ILE A 1 97 ? -6.801 -19.359 6.812 1 98.88 97 ILE A N 1
ATOM 756 C CA . ILE A 1 97 ? -7.699 -19.875 5.785 1 98.88 97 ILE A CA 1
ATOM 757 C C . ILE A 1 97 ? -9.117 -19.359 6.039 1 98.88 97 ILE A C 1
ATOM 759 O O . ILE A 1 97 ? -9.773 -18.844 5.129 1 98.88 97 ILE A O 1
ATOM 763 N N . ILE A 1 98 ? -9.539 -19.453 7.273 1 98.88 98 ILE A N 1
ATOM 764 C CA . ILE A 1 98 ? -10.891 -19.016 7.621 1 98.88 98 ILE A CA 1
ATOM 765 C C . ILE A 1 98 ? -11 -17.5 7.477 1 98.88 98 ILE A C 1
ATOM 767 O O . ILE A 1 98 ? -12.031 -17 7.031 1 98.88 98 ILE A O 1
ATOM 771 N N . SER A 1 99 ? -9.953 -16.75 7.848 1 98.88 99 SER A N 1
ATOM 772 C CA . SER A 1 99 ? -9.945 -15.305 7.672 1 98.88 99 SER A CA 1
ATOM 773 C C . SER A 1 99 ? -10.117 -14.922 6.207 1 98.88 99 SER A C 1
ATOM 775 O O . SER A 1 99 ? -10.859 -13.992 5.887 1 98.88 99 SER A O 1
ATOM 777 N N . ALA A 1 100 ? -9.422 -15.664 5.344 1 98.94 100 ALA A N 1
ATOM 778 C CA . ALA A 1 100 ? -9.531 -15.406 3.91 1 98.94 100 ALA A CA 1
ATOM 779 C C . ALA A 1 100 ? -10.953 -15.664 3.414 1 98.94 100 ALA A C 1
ATOM 781 O O . ALA A 1 100 ? -11.516 -14.852 2.678 1 98.94 100 ALA A O 1
ATOM 782 N N . ILE A 1 101 ? -11.492 -16.766 3.842 1 98.94 101 ILE A N 1
ATOM 783 C CA . ILE A 1 101 ? -12.852 -17.125 3.443 1 98.94 101 ILE A CA 1
ATOM 784 C C . ILE A 1 101 ? -13.836 -16.062 3.945 1 98.94 101 ILE A C 1
ATOM 786 O O . ILE A 1 101 ? -14.641 -15.547 3.174 1 98.94 101 ILE A O 1
ATOM 790 N N . LYS A 1 102 ? -13.703 -15.711 5.18 1 98.75 102 LYS A N 1
ATOM 791 C CA . LYS A 1 102 ? -14.594 -14.742 5.805 1 98.75 102 LYS A CA 1
ATOM 792 C C . LYS A 1 102 ? -14.492 -13.383 5.117 1 98.75 102 LYS A C 1
ATOM 794 O O . LYS A 1 102 ? -15.492 -12.68 4.961 1 98.75 102 LYS A O 1
ATOM 799 N N . ALA A 1 103 ? -13.312 -13.008 4.738 1 98.75 103 ALA A N 1
ATOM 800 C CA . ALA A 1 103 ? -13.07 -11.688 4.156 1 98.75 103 ALA A CA 1
ATOM 801 C C . ALA A 1 103 ? -13.633 -11.602 2.738 1 98.75 103 ALA A C 1
ATOM 803 O O . ALA A 1 103 ? -13.906 -10.508 2.236 1 98.75 103 ALA A O 1
ATOM 804 N N . GLY A 1 104 ? -13.641 -12.766 2.041 1 98.75 104 GLY A N 1
ATOM 805 C CA . GLY A 1 104 ? -14.242 -12.734 0.716 1 98.75 104 GLY A CA 1
ATOM 806 C C . GLY A 1 104 ? -13.289 -13.18 -0.378 1 98.75 104 GLY A C 1
ATOM 807 O O . GLY A 1 104 ? -13.484 -12.844 -1.55 1 98.75 104 GLY A O 1
ATOM 808 N N . TYR A 1 105 ? -12.242 -13.914 -0.048 1 98.94 105 TYR A N 1
ATOM 809 C CA . TYR A 1 105 ? -11.406 -14.531 -1.073 1 98.94 105 TYR A CA 1
ATOM 810 C C . TYR A 1 105 ? -12.234 -15.445 -1.971 1 98.94 105 TYR A C 1
ATOM 812 O O . TYR A 1 105 ? -13.211 -16.062 -1.518 1 98.94 105 TYR A O 1
ATOM 820 N N . SER A 1 106 ? -11.797 -15.469 -3.188 1 98.31 106 SER A N 1
ATOM 821 C CA . SER A 1 106 ? -12.547 -16.297 -4.125 1 98.31 106 SER A CA 1
ATOM 822 C C . SER A 1 106 ? -12.078 -17.75 -4.082 1 98.31 106 SER A C 1
ATOM 824 O O . SER A 1 106 ? -12.797 -18.656 -4.508 1 98.31 106 SER A O 1
ATOM 826 N N . SER A 1 107 ? -10.898 -17.969 -3.605 1 98.94 107 SER A N 1
ATOM 827 C CA . SER A 1 107 ? -10.367 -19.312 -3.424 1 98.94 107 SER A CA 1
ATOM 828 C C . SER A 1 107 ? -9.289 -19.328 -2.346 1 98.94 107 SER A C 1
ATOM 830 O O . SER A 1 107 ? -8.734 -18.281 -1.986 1 98.94 107 SER A O 1
ATOM 832 N N . VAL A 1 108 ? -9.086 -20.516 -1.772 1 98.94 108 VAL A N 1
ATOM 833 C CA . VAL A 1 108 ? -8.031 -20.719 -0.779 1 98.94 108 VAL A CA 1
ATOM 834 C C . VAL A 1 108 ? -7.281 -22.016 -1.072 1 98.94 108 VAL A C 1
ATOM 836 O O . VAL A 1 108 ? -7.84 -22.938 -1.667 1 98.94 108 VAL A O 1
ATOM 839 N N . MET A 1 109 ? -6.078 -22 -0.715 1 98.75 109 MET A N 1
ATOM 840 C CA . MET A 1 109 ? -5.305 -23.234 -0.716 1 98.75 109 MET A CA 1
ATOM 841 C C . MET A 1 109 ? -5.18 -23.812 0.695 1 98.75 109 MET A C 1
ATOM 843 O O . MET A 1 109 ? -5.008 -23.062 1.656 1 98.75 109 MET A O 1
ATOM 847 N N . ILE A 1 110 ? -5.328 -25.047 0.843 1 98.38 110 ILE A N 1
ATOM 848 C CA . ILE A 1 110 ? -4.852 -25.781 2.012 1 98.38 110 ILE A CA 1
ATOM 849 C C . ILE A 1 110 ? -3.57 -26.531 1.66 1 98.38 110 ILE A C 1
ATOM 851 O O . ILE A 1 110 ? -3.586 -27.438 0.824 1 98.38 110 ILE A O 1
ATOM 855 N N . ASP A 1 111 ? -2.523 -26.141 2.242 1 96.88 111 ASP A N 1
ATOM 856 C CA . ASP A 1 111 ? -1.244 -26.812 2.053 1 96.88 111 ASP A CA 1
ATOM 857 C C . ASP A 1 111 ? -0.955 -27.766 3.203 1 96.88 111 ASP A C 1
ATOM 859 O O . ASP A 1 111 ? -0.349 -27.391 4.203 1 96.88 111 ASP A O 1
ATOM 863 N N . ALA A 1 112 ? -1.338 -28.984 3.092 1 96.44 112 ALA A N 1
ATOM 864 C CA . ALA A 1 112 ? -1.027 -30.062 4.027 1 96.44 112 ALA A CA 1
ATOM 865 C C . ALA A 1 112 ? -0.07 -31.078 3.402 1 96.44 112 ALA A C 1
ATOM 867 O O . ALA A 1 112 ? -0.071 -32.25 3.773 1 96.44 112 ALA A O 1
ATOM 868 N N . SER A 1 113 ? 0.684 -30.578 2.459 1 93.06 113 SER A N 1
ATOM 869 C CA . SER A 1 113 ? 1.521 -31.453 1.655 1 93.06 113 SER A CA 1
ATOM 870 C C . SER A 1 113 ? 2.65 -32.062 2.486 1 93.06 113 SER A C 1
ATOM 872 O O . SER A 1 113 ? 3.25 -33.062 2.098 1 93.06 113 SER A O 1
ATOM 874 N N . ASP A 1 114 ? 2.971 -31.406 3.564 1 91.44 114 ASP A N 1
ATOM 875 C CA . ASP A 1 114 ? 4.047 -31.906 4.422 1 91.44 114 ASP A CA 1
ATOM 876 C C . ASP A 1 114 ? 3.57 -33.062 5.289 1 91.44 114 ASP A C 1
ATOM 878 O O . ASP A 1 114 ? 4.375 -33.719 5.953 1 91.44 114 ASP A O 1
ATOM 882 N N . LYS A 1 115 ? 2.307 -33.438 5.215 1 94.38 115 LYS A N 1
ATOM 883 C CA . LYS A 1 115 ? 1.719 -34.5 6.016 1 94.38 115 LYS A CA 1
ATOM 884 C C . LYS A 1 115 ? 1.585 -35.781 5.207 1 94.38 115 LYS A C 1
ATOM 886 O O . LYS A 1 115 ? 1.555 -35.75 3.975 1 94.38 115 LYS A O 1
ATOM 891 N N . PRO A 1 116 ? 1.487 -36.906 5.941 1 95.25 116 PRO A N 1
ATOM 892 C CA . PRO A 1 116 ? 1.143 -38.156 5.234 1 95.25 116 PRO A CA 1
ATOM 893 C C . PRO A 1 116 ? -0.185 -38.031 4.488 1 95.25 116 PRO A C 1
ATOM 895 O O . PRO A 1 116 ? -1.068 -37.281 4.887 1 95.25 116 PRO A O 1
ATOM 898 N N . LEU A 1 117 ? -0.347 -38.875 3.486 1 96.5 117 LEU A N 1
ATOM 899 C CA . LEU A 1 117 ? -1.466 -38.781 2.553 1 96.5 117 LEU A CA 1
ATOM 900 C C . LEU A 1 117 ? -2.797 -38.781 3.299 1 96.5 117 LEU A C 1
ATOM 902 O O . LEU A 1 117 ? -3.666 -37.969 3.02 1 96.5 117 LEU A O 1
ATOM 906 N N . GLU A 1 118 ? -2.965 -39.656 4.301 1 97.19 118 GLU A N 1
ATOM 907 C CA . GLU A 1 118 ? -4.234 -39.781 5.008 1 97.19 118 GLU A CA 1
ATOM 908 C C . GLU A 1 118 ? -4.547 -38.531 5.809 1 97.19 118 GLU A C 1
ATOM 910 O O . GLU A 1 118 ? -5.699 -38.094 5.887 1 97.19 118 GLU A O 1
ATOM 915 N N . GLU A 1 119 ? -3.557 -37.969 6.383 1 97.75 119 GLU A N 1
ATOM 916 C CA . GLU A 1 119 ? -3.73 -36.75 7.133 1 97.75 119 GLU A CA 1
ATOM 917 C C . GLU A 1 119 ? -3.998 -35.562 6.199 1 97.75 119 GLU A C 1
ATOM 919 O O . GLU A 1 119 ? -4.797 -34.688 6.52 1 97.75 119 GLU A O 1
ATOM 924 N N . ASN A 1 120 ? -3.301 -35.531 5.102 1 98 120 ASN A N 1
ATOM 925 C CA . ASN A 1 120 ? -3.559 -34.531 4.078 1 98 120 ASN A CA 1
ATOM 926 C C . ASN A 1 120 ? -4.992 -34.594 3.562 1 98 120 ASN A C 1
ATOM 928 O O . ASN A 1 120 ? -5.672 -33.594 3.449 1 98 120 ASN A O 1
ATOM 932 N N . LEU A 1 121 ? -5.41 -35.812 3.334 1 98.25 121 LEU A N 1
ATOM 933 C CA . LEU A 1 121 ? -6.77 -36.062 2.865 1 98.25 121 LEU A CA 1
ATOM 934 C C . LEU A 1 121 ? -7.789 -35.5 3.861 1 98.25 121 LEU A C 1
ATOM 936 O O . LEU A 1 121 ? -8.727 -34.812 3.477 1 98.25 121 LEU A O 1
ATOM 940 N N . LYS A 1 122 ? -7.578 -35.812 5.105 1 98.38 122 LYS A N 1
ATOM 941 C CA . LYS A 1 122 ? -8.508 -35.375 6.152 1 98.38 122 LYS A CA 1
ATOM 942 C C . LYS A 1 122 ? -8.547 -33.844 6.27 1 98.38 122 LYS A C 1
ATOM 944 O O . LYS A 1 122 ? -9.625 -33.25 6.309 1 98.38 122 LYS A O 1
ATOM 949 N N . ALA A 1 123 ? -7.418 -33.219 6.297 1 98.5 123 ALA A N 1
ATOM 950 C CA . ALA A 1 123 ? -7.332 -31.781 6.41 1 98.5 123 ALA A CA 1
ATOM 951 C C . ALA A 1 123 ? -7.977 -31.094 5.207 1 98.5 123 ALA A C 1
ATOM 953 O O . ALA A 1 123 ? -8.719 -30.125 5.359 1 98.5 123 ALA A O 1
ATOM 954 N N . THR A 1 124 ? -7.711 -31.641 4.059 1 98.81 124 THR A N 1
ATOM 955 C CA . THR A 1 124 ? -8.227 -31.062 2.826 1 98.81 124 THR A CA 1
ATOM 956 C C . THR A 1 124 ? -9.75 -31.188 2.762 1 98.81 124 THR A C 1
ATOM 958 O O . THR A 1 124 ? -10.445 -30.25 2.391 1 98.81 124 THR A O 1
ATOM 961 N N . LYS A 1 125 ? -10.242 -32.344 3.127 1 98.81 125 LYS A N 1
ATOM 962 C CA . LYS A 1 125 ? -11.688 -32.562 3.123 1 98.81 125 LYS A CA 1
ATOM 963 C C . LYS A 1 125 ? -12.391 -31.547 4.039 1 98.81 125 LYS A C 1
ATOM 965 O O . LYS A 1 125 ? -13.453 -31.031 3.697 1 98.81 125 LYS A O 1
ATOM 970 N N . ASP A 1 126 ? -11.781 -31.312 5.125 1 98.69 126 ASP A N 1
ATOM 971 C CA . ASP A 1 126 ? -12.352 -30.375 6.078 1 98.69 126 ASP A CA 1
ATOM 972 C C . ASP A 1 126 ? -12.438 -28.969 5.48 1 98.69 126 ASP A C 1
ATOM 974 O O . ASP A 1 126 ? -13.469 -28.312 5.578 1 98.69 126 ASP A O 1
ATOM 978 N N . ILE A 1 127 ? -11.391 -28.516 4.867 1 98.88 127 ILE A N 1
ATOM 979 C CA . ILE A 1 127 ? -11.352 -27.172 4.289 1 98.88 127 ILE A CA 1
ATOM 980 C C . ILE A 1 127 ? -12.305 -27.094 3.096 1 98.88 127 ILE A C 1
ATOM 982 O O . ILE A 1 127 ? -12.984 -26.094 2.898 1 98.88 127 ILE A O 1
ATOM 986 N N . VAL A 1 128 ? -12.359 -28.156 2.299 1 98.94 128 VAL A N 1
ATOM 987 C CA . VAL A 1 128 ? -13.266 -28.188 1.152 1 98.94 128 VAL A CA 1
ATOM 988 C C . VAL A 1 128 ? -14.711 -28.031 1.627 1 98.94 128 VAL A C 1
ATOM 990 O O . VAL A 1 128 ? -15.469 -27.25 1.056 1 98.94 128 VAL A O 1
ATOM 993 N N . ARG A 1 129 ? -15.031 -28.75 2.666 1 98.81 129 ARG A N 1
ATOM 994 C CA . ARG A 1 129 ? -16.391 -28.672 3.213 1 98.81 129 ARG A CA 1
ATOM 995 C C . ARG A 1 129 ? -16.719 -27.234 3.623 1 98.81 129 ARG A C 1
ATOM 997 O O . ARG A 1 129 ? -17.781 -26.719 3.256 1 98.81 129 ARG A O 1
ATOM 1004 N N . ILE A 1 130 ? -15.875 -26.609 4.305 1 98.81 130 ILE A N 1
ATOM 1005 C CA . ILE A 1 130 ? -16.094 -25.25 4.82 1 98.81 130 ILE A CA 1
ATOM 1006 C C . ILE A 1 130 ? -16.125 -24.266 3.662 1 98.81 130 ILE A C 1
ATOM 1008 O O . ILE A 1 130 ? -17.062 -23.453 3.545 1 98.81 130 ILE A O 1
ATOM 1012 N N . ALA A 1 131 ? -15.141 -24.344 2.811 1 98.94 131 ALA A N 1
ATOM 1013 C CA . ALA A 1 131 ? -14.977 -23.375 1.718 1 98.94 131 ALA A CA 1
ATOM 1014 C C . ALA A 1 131 ? -16.125 -23.484 0.719 1 98.94 131 ALA A C 1
ATOM 1016 O O . ALA A 1 131 ? -16.703 -22.484 0.314 1 98.94 131 ALA A O 1
ATOM 1017 N N . HIS A 1 132 ? -16.453 -24.734 0.334 1 98.88 132 HIS A N 1
ATOM 1018 C CA . HIS A 1 132 ? -17.531 -24.922 -0.617 1 98.88 132 HIS A CA 1
ATOM 1019 C C . HIS A 1 132 ? -18.859 -24.406 -0.064 1 98.88 132 HIS A C 1
ATOM 1021 O O . HIS A 1 132 ? -19.672 -23.844 -0.808 1 98.88 132 HIS A O 1
ATOM 1027 N N . ALA A 1 133 ? -19.062 -24.531 1.209 1 98.75 133 ALA A N 1
ATOM 1028 C CA . ALA A 1 133 ? -20.266 -24.016 1.839 1 98.75 133 ALA A CA 1
ATOM 1029 C C . ALA A 1 133 ? -20.344 -22.5 1.73 1 98.75 133 ALA A C 1
ATOM 1031 O O . ALA A 1 133 ? -21.438 -21.922 1.703 1 98.75 133 ALA A O 1
ATOM 1032 N N . ALA A 1 134 ? -19.219 -21.891 1.656 1 98.62 134 ALA A N 1
ATOM 1033 C CA . ALA A 1 134 ? -19.141 -20.422 1.566 1 98.62 134 ALA A CA 1
ATOM 1034 C C . ALA A 1 134 ? -19.016 -19.969 0.116 1 98.62 134 ALA A C 1
ATOM 1036 O O . ALA A 1 134 ? -18.844 -18.781 -0.155 1 98.62 134 ALA A O 1
ATOM 1037 N N . GLY A 1 135 ? -18.984 -20.891 -0.86 1 98.56 135 GLY A N 1
ATOM 1038 C CA . GLY A 1 135 ? -18.859 -20.562 -2.268 1 98.56 135 GLY A CA 1
ATOM 1039 C C . GLY A 1 135 ? -17.422 -20.25 -2.668 1 98.56 135 GLY A C 1
ATOM 1040 O O . GLY A 1 135 ? -17.188 -19.5 -3.625 1 98.56 135 GLY A O 1
ATOM 1041 N N . VAL A 1 136 ? -16.469 -20.719 -1.946 1 98.88 136 VAL A N 1
ATOM 1042 C CA . VAL A 1 136 ? -15.039 -20.484 -2.172 1 98.88 136 VAL A CA 1
ATOM 1043 C C . VAL A 1 136 ? -14.391 -21.766 -2.701 1 98.88 136 VAL A C 1
ATOM 1045 O O . VAL A 1 136 ? -14.633 -22.859 -2.178 1 98.88 136 VAL A O 1
ATOM 1048 N N . SER A 1 137 ? -13.594 -21.672 -3.77 1 98.94 137 SER A N 1
ATOM 1049 C CA . SER A 1 137 ? -12.945 -22.859 -4.336 1 98.94 137 SER A CA 1
ATOM 1050 C C . SER A 1 137 ? -11.656 -23.188 -3.592 1 98.94 137 SER A C 1
ATOM 1052 O O . SER A 1 137 ? -11.117 -22.359 -2.861 1 98.94 137 SER A O 1
ATOM 1054 N N . VAL A 1 138 ? -11.195 -24.453 -3.754 1 98.94 138 VAL A N 1
ATOM 1055 C CA . VAL A 1 138 ? -10.094 -24.922 -2.92 1 98.94 138 VAL A CA 1
ATOM 1056 C C . VAL A 1 138 ? -9.008 -25.547 -3.795 1 98.94 138 VAL A C 1
ATOM 1058 O O . VAL A 1 138 ? -9.305 -26.344 -4.688 1 98.94 138 VAL A O 1
ATOM 1061 N N . GLU A 1 139 ? -7.812 -25.125 -3.537 1 98.94 139 GLU A N 1
ATOM 1062 C CA . GLU A 1 139 ? -6.598 -25.719 -4.074 1 98.94 139 GLU A CA 1
ATOM 1063 C C . GLU A 1 139 ? -5.906 -26.594 -3.029 1 98.94 139 GLU A C 1
ATOM 1065 O O . GLU A 1 139 ? -5.895 -26.266 -1.844 1 98.94 139 GLU A O 1
ATOM 1070 N N . ALA A 1 140 ? -5.348 -27.672 -3.443 1 98.69 140 ALA A N 1
ATOM 1071 C CA . ALA A 1 140 ? -4.516 -28.5 -2.574 1 98.69 140 ALA A CA 1
ATOM 1072 C C . ALA A 1 140 ? -3.23 -28.922 -3.283 1 98.69 140 ALA A C 1
ATOM 1074 O O . ALA A 1 140 ? -3.105 -28.75 -4.5 1 98.69 140 ALA A O 1
ATOM 1075 N N . GLU A 1 141 ? -2.318 -29.344 -2.494 1 96.81 141 GLU A N 1
ATOM 1076 C CA . GLU A 1 141 ? -1.022 -29.766 -3.016 1 96.81 141 GLU A CA 1
ATOM 1077 C C . GLU A 1 141 ? -0.725 -31.203 -2.646 1 96.81 141 GLU A C 1
ATOM 1079 O O . GLU A 1 141 ? -1.011 -31.641 -1.528 1 96.81 141 GLU A O 1
ATOM 1084 N N . LEU A 1 142 ? -0.282 -31.938 -3.574 1 96.88 142 LEU A N 1
ATOM 1085 C CA . LEU A 1 142 ? 0.217 -33.281 -3.348 1 96.88 142 LEU A CA 1
ATOM 1086 C C . LEU A 1 142 ? 1.677 -33.406 -3.773 1 96.88 142 LEU A C 1
ATOM 1088 O O . LEU A 1 142 ? 2.061 -32.906 -4.836 1 96.88 142 LEU A O 1
ATOM 1092 N N . GLY A 1 143 ? 2.371 -34.062 -3.02 1 92.81 143 GLY A N 1
ATOM 1093 C CA . GLY A 1 143 ? 3.822 -34 -3.086 1 92.81 143 GLY A CA 1
ATOM 1094 C C . GLY A 1 143 ? 4.402 -32.875 -2.244 1 92.81 143 GLY A C 1
ATOM 1095 O O . GLY A 1 143 ? 3.684 -32.25 -1.471 1 92.81 143 GLY A O 1
ATOM 1096 N N . LYS A 1 144 ? 5.68 -32.844 -2.225 1 89.31 144 LYS A N 1
ATOM 1097 C CA . LYS A 1 144 ? 6.355 -31.828 -1.435 1 89.31 144 LYS A CA 1
ATOM 1098 C C . LYS A 1 144 ? 7.445 -31.125 -2.248 1 89.31 144 LYS A C 1
ATOM 1100 O O . LYS A 1 144 ? 8.227 -31.797 -2.941 1 89.31 144 LYS A O 1
ATOM 1105 N N . LEU A 1 145 ? 7.387 -29.797 -2.217 1 85.62 145 LEU A N 1
ATOM 1106 C CA . LEU A 1 145 ? 8.422 -29.031 -2.885 1 85.62 145 LEU A CA 1
ATOM 1107 C C . LEU A 1 145 ? 9.562 -28.703 -1.923 1 85.62 145 LEU A C 1
ATOM 1109 O O . LEU A 1 145 ? 9.32 -28.406 -0.748 1 85.62 145 LEU A O 1
ATOM 1113 N N . ALA A 1 146 ? 10.68 -28.656 -2.486 1 79.5 146 ALA A N 1
ATOM 1114 C CA . ALA A 1 146 ? 11.82 -28.156 -1.721 1 79.5 146 ALA A CA 1
ATOM 1115 C C . ALA A 1 146 ? 11.891 -26.625 -1.764 1 79.5 146 ALA A C 1
ATOM 1117 O O . ALA A 1 146 ? 11.195 -26 -2.557 1 79.5 146 ALA A O 1
ATOM 1118 N N . GLY A 1 147 ? 12.703 -26.031 -0.771 1 77.06 147 GLY A N 1
ATOM 1119 C CA . GLY A 1 147 ? 12.992 -24.609 -0.812 1 77.06 147 GLY A CA 1
ATOM 1120 C C . GLY A 1 147 ? 12.312 -23.828 0.296 1 77.06 147 GLY A C 1
ATOM 1121 O O . GLY A 1 147 ? 11.797 -24.406 1.252 1 77.06 147 GLY A O 1
ATOM 1122 N N . ILE A 1 148 ? 12.602 -22.562 0.257 1 64.56 148 ILE A N 1
ATOM 1123 C CA . ILE A 1 148 ? 12.078 -21.688 1.299 1 64.56 148 ILE A CA 1
ATOM 1124 C C . ILE A 1 148 ? 11.023 -20.75 0.707 1 64.56 148 ILE A C 1
ATOM 1126 O O . ILE A 1 148 ? 11.258 -20.109 -0.326 1 64.56 148 ILE A O 1
ATOM 1130 N N . GLU A 1 149 ? 9.758 -20.906 1.188 1 63.75 149 GLU A N 1
ATOM 1131 C CA . GLU A 1 149 ? 8.734 -19.922 0.89 1 63.75 149 GLU A CA 1
ATOM 1132 C C . GLU A 1 149 ? 8.148 -19.328 2.17 1 63.75 149 GLU A C 1
ATOM 1134 O O . GLU A 1 149 ? 7.711 -20.062 3.055 1 63.75 149 GLU A O 1
ATOM 1139 N N . ASP A 1 150 ? 8 -18.047 2.312 1 64.31 150 ASP A N 1
ATOM 1140 C CA . ASP A 1 150 ? 7.48 -17.297 3.449 1 64.31 150 ASP A CA 1
ATOM 1141 C C . ASP A 1 150 ? 7.973 -17.891 4.77 1 64.31 150 ASP A C 1
ATOM 1143 O O . ASP A 1 150 ? 7.176 -18.156 5.676 1 64.31 150 ASP A O 1
ATOM 1147 N N . ASN A 1 151 ? 9.172 -18.25 4.766 1 56.94 151 ASN A N 1
ATOM 1148 C CA . ASN A 1 151 ? 9.883 -18.703 5.957 1 56.94 151 ASN A CA 1
ATOM 1149 C C . ASN A 1 151 ? 9.672 -20.203 6.207 1 56.94 151 ASN A C 1
ATOM 1151 O O . ASN A 1 151 ? 9.859 -20.672 7.324 1 56.94 151 ASN A O 1
ATOM 1155 N N . VAL A 1 152 ? 9.008 -20.875 5.375 1 57.12 152 VAL A N 1
ATOM 1156 C CA . VAL A 1 152 ? 8.922 -22.328 5.457 1 57.12 152 VAL A CA 1
ATOM 1157 C C . VAL A 1 152 ? 10 -22.969 4.586 1 57.12 152 VAL A C 1
ATOM 1159 O O . VAL A 1 152 ? 10.055 -22.734 3.377 1 57.12 152 VAL A O 1
ATOM 1162 N N . ALA A 1 153 ? 10.922 -23.641 5.227 1 65.44 153 ALA A N 1
ATOM 1163 C CA . ALA A 1 153 ? 12.016 -24.328 4.535 1 65.44 153 ALA A CA 1
ATOM 1164 C C . ALA A 1 153 ? 11.797 -25.828 4.512 1 65.44 153 ALA A C 1
ATOM 1166 O O . ALA A 1 153 ? 11.375 -26.422 5.512 1 65.44 153 ALA A O 1
ATOM 1167 N N . SER A 1 154 ? 11.812 -26.312 3.234 1 71.69 154 SER A N 1
ATOM 1168 C CA . SER A 1 154 ? 11.812 -27.766 3.096 1 71.69 154 SER A CA 1
ATOM 1169 C C . SER A 1 154 ? 13.039 -28.25 2.332 1 71.69 154 SER A C 1
ATOM 1171 O O . SER A 1 154 ? 13.336 -27.766 1.243 1 71.69 154 SER A O 1
ATOM 1173 N N . ALA A 1 155 ? 13.734 -29.281 2.896 1 67.25 155 ALA A N 1
ATOM 1174 C CA . ALA A 1 155 ? 14.961 -29.797 2.303 1 67.25 155 ALA A CA 1
ATOM 1175 C C . ALA A 1 155 ? 14.656 -30.922 1.306 1 67.25 155 ALA A C 1
ATOM 1177 O O . ALA A 1 155 ? 15.43 -31.156 0.378 1 67.25 155 ALA A O 1
ATOM 1178 N N . GLU A 1 156 ? 13.555 -31.406 1.393 1 78.62 156 GLU A N 1
ATOM 1179 C CA . GLU A 1 156 ? 13.297 -32.594 0.589 1 78.62 156 GLU A CA 1
ATOM 1180 C C . GLU A 1 156 ? 12.133 -32.375 -0.378 1 78.62 156 GLU A C 1
ATOM 1182 O O . GLU A 1 156 ? 11.141 -31.734 -0.025 1 78.62 156 GLU A O 1
ATOM 1187 N N . SER A 1 157 ? 12.336 -32.969 -1.589 1 83.62 157 SER A N 1
ATOM 1188 C CA . SER A 1 157 ? 11.281 -33 -2.6 1 83.62 157 SER A CA 1
ATOM 1189 C C . SER A 1 157 ? 10.703 -34.375 -2.771 1 83.62 157 SER A C 1
ATOM 1191 O O . SER A 1 157 ? 11.445 -35.375 -2.795 1 83.62 157 SER A O 1
ATOM 1193 N N . VAL A 1 158 ? 9.406 -34.438 -2.639 1 89.06 158 VAL A N 1
ATOM 1194 C CA . VAL A 1 158 ? 8.68 -35.656 -2.898 1 89.06 158 VAL A CA 1
ATOM 1195 C C . VAL A 1 158 ? 7.703 -35.469 -4.055 1 89.06 158 VAL A C 1
ATOM 1197 O O . VAL A 1 158 ? 6.762 -34.688 -3.947 1 89.06 158 VAL A O 1
ATOM 1200 N N . LEU A 1 159 ? 7.887 -36.25 -5.086 1 95.5 159 LEU A N 1
ATOM 1201 C CA . LEU A 1 159 ? 7.051 -36.062 -6.27 1 95.5 159 LEU A CA 1
ATOM 1202 C C . LEU A 1 159 ? 5.684 -36.719 -6.066 1 95.5 159 LEU A C 1
ATOM 1204 O O . LEU A 1 159 ? 5.551 -37.656 -5.305 1 95.5 159 LEU A O 1
ATOM 1208 N N . VAL A 1 160 ? 4.738 -36.219 -6.781 1 97 160 VAL A N 1
ATOM 1209 C CA . VAL A 1 160 ? 3.363 -36.688 -6.676 1 97 160 VAL A CA 1
ATOM 1210 C C . VAL A 1 160 ? 3.268 -38.125 -7.227 1 97 160 VAL A C 1
ATOM 1212 O O . VAL A 1 160 ? 3.965 -38.469 -8.18 1 97 160 VAL A O 1
ATOM 1215 N N . ASN A 1 161 ? 2.508 -38.938 -6.594 1 97.44 161 ASN A N 1
ATOM 1216 C CA . ASN A 1 161 ? 2.055 -40.188 -7.164 1 97.44 161 ASN A CA 1
ATOM 1217 C C . ASN A 1 161 ? 0.75 -40.031 -7.941 1 97.44 161 ASN A C 1
ATOM 1219 O O . ASN A 1 161 ? -0.287 -39.719 -7.355 1 97.44 161 ASN A O 1
ATOM 1223 N N . PRO A 1 162 ? 0.759 -40.312 -9.242 1 98.31 162 PRO A N 1
ATOM 1224 C CA . PRO A 1 162 ? -0.419 -40.031 -10.062 1 98.31 162 PRO A CA 1
ATOM 1225 C C . PRO A 1 162 ? -1.663 -40.781 -9.586 1 98.31 162 PRO A C 1
ATOM 1227 O O . PRO A 1 162 ? -2.766 -40.219 -9.609 1 98.31 162 PRO A O 1
ATOM 1230 N N . ASP A 1 163 ? -1.483 -42 -9.117 1 98.06 163 ASP A N 1
ATOM 1231 C CA . ASP A 1 163 ? -2.631 -42.75 -8.633 1 98.06 163 ASP A CA 1
ATOM 1232 C C . ASP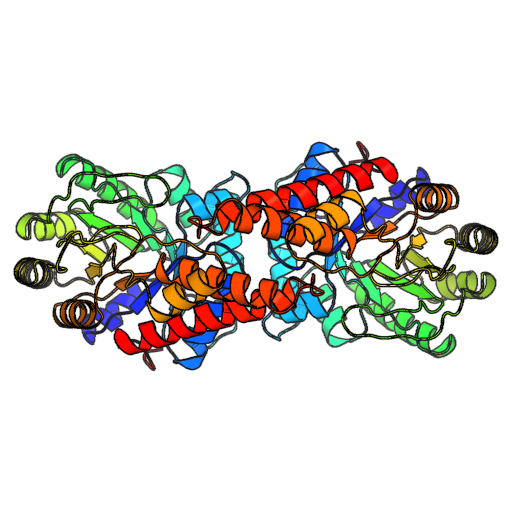 A 1 163 ? -3.176 -42.156 -7.336 1 98.06 163 ASP A C 1
ATOM 1234 O O . ASP A 1 163 ? -4.391 -42.125 -7.125 1 98.06 163 ASP A O 1
ATOM 1238 N N . GLU A 1 164 ? -2.293 -41.688 -6.551 1 97.88 164 GLU A N 1
ATOM 1239 C CA . GLU A 1 164 ? -2.709 -41 -5.332 1 97.88 164 GLU A CA 1
ATOM 1240 C C . GLU A 1 164 ? -3.416 -39.688 -5.648 1 97.88 164 GLU A C 1
ATOM 1242 O O . GLU A 1 164 ? -4.352 -39.312 -4.953 1 97.88 164 GLU A O 1
ATOM 1247 N N . ALA A 1 165 ? -2.93 -39.094 -6.68 1 98.5 165 ALA A N 1
ATOM 1248 C CA . ALA A 1 165 ? -3.57 -37.844 -7.09 1 98.5 165 ALA A CA 1
ATOM 1249 C C . ALA A 1 165 ? -5.023 -38.062 -7.484 1 98.5 165 ALA A C 1
ATOM 1251 O O . ALA A 1 165 ? -5.914 -37.312 -7.082 1 98.5 165 ALA A O 1
ATOM 1252 N N . LYS A 1 166 ? -5.254 -39.094 -8.297 1 98.5 166 LYS A N 1
ATOM 1253 C CA . LYS A 1 166 ? -6.617 -39.438 -8.688 1 98.5 166 LYS A CA 1
ATOM 1254 C C . LYS A 1 166 ? -7.488 -39.688 -7.465 1 98.5 166 LYS A C 1
ATOM 1256 O O . LYS A 1 166 ? -8.578 -39.125 -7.336 1 98.5 166 LYS A O 1
ATOM 1261 N N . TYR A 1 167 ? -6.977 -40.531 -6.594 1 98.5 167 TYR A N 1
ATOM 1262 C CA . TYR A 1 167 ? -7.691 -40.875 -5.375 1 98.5 167 TYR A CA 1
ATOM 1263 C C . TYR A 1 167 ? -7.973 -39.656 -4.531 1 98.5 167 TYR A C 1
ATOM 1265 O O . TYR A 1 167 ? -9.094 -39.469 -4.043 1 98.5 167 TYR A O 1
ATOM 1273 N N . PHE A 1 168 ? -7.012 -38.844 -4.391 1 98.5 168 PHE A N 1
ATOM 1274 C CA . PHE A 1 168 ? -7.078 -37.656 -3.58 1 98.5 168 PHE A CA 1
ATOM 1275 C C . PHE A 1 168 ? -8.164 -36.719 -4.098 1 98.5 168 PHE A C 1
ATOM 1277 O O . PHE A 1 168 ? -8.977 -36.219 -3.32 1 98.5 168 PHE A O 1
ATOM 1284 N N . VAL A 1 169 ? -8.188 -36.469 -5.375 1 98.5 169 VAL A N 1
ATOM 1285 C CA . VAL A 1 169 ? -9.141 -35.562 -5.988 1 98.5 169 VAL A CA 1
ATOM 1286 C C . VAL A 1 169 ? -10.555 -36.125 -5.863 1 98.5 169 VAL A C 1
ATOM 1288 O O . VAL A 1 169 ? -11.5 -35.375 -5.57 1 98.5 169 VAL A O 1
ATOM 1291 N N . GLU A 1 170 ? -10.719 -37.406 -6.102 1 98.38 170 GLU A N 1
ATOM 1292 C CA . GLU A 1 170 ? -12.023 -38.031 -6 1 98.38 170 GLU A CA 1
ATOM 1293 C C . GLU A 1 170 ? -12.578 -37.969 -4.582 1 98.38 170 GLU A C 1
ATOM 1295 O O . GLU A 1 170 ? -13.773 -37.719 -4.383 1 98.38 170 GLU A O 1
ATOM 1300 N N . GLU A 1 171 ? -11.703 -38.094 -3.637 1 98.38 171 GLU A N 1
ATOM 1301 C CA . GLU A 1 171 ? -12.117 -38.125 -2.238 1 98.38 171 GLU A CA 1
ATOM 1302 C C . GLU A 1 171 ? -12.359 -36.719 -1.69 1 98.38 171 GLU A C 1
ATOM 1304 O O . GLU A 1 171 ? -13.289 -36.5 -0.902 1 98.38 171 GLU A O 1
ATOM 1309 N N . THR A 1 172 ? -11.562 -35.75 -2.049 1 98.69 172 THR A N 1
ATOM 1310 C CA . THR A 1 172 ? -11.586 -34.438 -1.409 1 98.69 172 THR A CA 1
ATOM 1311 C C . THR A 1 172 ? -12.492 -33.469 -2.178 1 98.69 172 THR A C 1
ATOM 1313 O O . THR A 1 172 ? -12.977 -32.5 -1.62 1 98.69 172 THR A O 1
ATOM 1316 N N . GLN A 1 173 ? -12.602 -33.656 -3.465 1 98.56 173 GLN A N 1
ATOM 1317 C CA . GLN A 1 173 ? -13.359 -32.812 -4.359 1 98.56 173 GLN A CA 1
ATOM 1318 C C . GLN A 1 173 ? -12.734 -31.422 -4.457 1 98.56 173 GLN A C 1
ATOM 1320 O O . GLN A 1 173 ? -13.445 -30.422 -4.562 1 98.56 173 GLN A O 1
ATOM 1325 N N . VAL A 1 174 ? -11.445 -31.344 -4.305 1 98.81 174 VAL A N 1
ATOM 1326 C CA . VAL A 1 174 ? -10.758 -30.078 -4.531 1 98.81 174 VAL A CA 1
ATOM 1327 C C . VAL A 1 174 ? -11.039 -29.578 -5.945 1 98.81 174 VAL A C 1
ATOM 1329 O O . VAL A 1 174 ? -11.391 -30.375 -6.828 1 98.81 174 VAL A O 1
ATOM 1332 N N . ASP A 1 175 ? -10.875 -28.266 -6.129 1 98.88 175 ASP A N 1
ATOM 1333 C CA . ASP A 1 175 ? -11.25 -27.656 -7.402 1 98.88 175 ASP A CA 1
ATOM 1334 C C . ASP A 1 175 ? -10.055 -27.594 -8.352 1 98.88 175 ASP A C 1
ATOM 1336 O O . ASP A 1 175 ? -10.227 -27.594 -9.578 1 98.88 175 ASP A O 1
ATOM 1340 N N . PHE A 1 176 ? -8.891 -27.422 -7.859 1 98.25 176 PHE A N 1
ATOM 1341 C CA . PHE A 1 176 ? -7.656 -27.5 -8.625 1 98.25 176 PHE A CA 1
ATOM 1342 C C . PHE A 1 176 ? -6.512 -28.016 -7.758 1 98.25 176 PHE A C 1
ATOM 1344 O O . PHE A 1 176 ? -6.582 -27.953 -6.531 1 98.25 176 PHE A O 1
ATOM 1351 N N . LEU A 1 177 ? -5.469 -28.656 -8.375 1 98.75 177 LEU A N 1
ATOM 1352 C CA . LEU A 1 177 ? -4.449 -29.422 -7.68 1 98.75 177 LEU A CA 1
ATOM 1353 C C . LEU A 1 177 ? -3.051 -28.984 -8.102 1 98.75 177 LEU A C 1
ATOM 1355 O O . LEU A 1 177 ? -2.787 -28.812 -9.289 1 98.75 177 LEU A O 1
ATOM 1359 N N . ALA A 1 178 ? -2.201 -28.797 -7.113 1 98.31 178 ALA A N 1
ATOM 1360 C CA . ALA A 1 178 ? -0.787 -28.531 -7.352 1 98.31 178 ALA A CA 1
ATOM 1361 C C . ALA A 1 178 ? 0.053 -29.797 -7.172 1 98.31 178 ALA A C 1
ATOM 1363 O O . ALA A 1 178 ? 0.465 -30.109 -6.055 1 98.31 178 ALA A O 1
ATOM 1364 N N . PRO A 1 179 ? 0.395 -30.484 -8.25 1 97.81 179 PRO A N 1
ATOM 1365 C CA . PRO A 1 179 ? 1.25 -31.672 -8.141 1 97.81 179 PRO A CA 1
ATOM 1366 C C . PRO A 1 179 ? 2.736 -31.328 -8.109 1 97.81 179 PRO A C 1
ATOM 1368 O O . PRO A 1 179 ? 3.203 -30.516 -8.914 1 97.81 179 PRO A O 1
ATOM 1371 N N . ALA A 1 180 ? 3.434 -31.875 -7.207 1 95.44 180 ALA A N 1
ATOM 1372 C CA . ALA A 1 180 ? 4.883 -31.703 -7.188 1 95.44 180 ALA A CA 1
ATOM 1373 C C . ALA A 1 180 ? 5.551 -32.5 -8.289 1 95.44 180 ALA A C 1
ATOM 1375 O O . ALA A 1 180 ? 5.547 -33.75 -8.242 1 95.44 180 ALA A O 1
ATOM 1376 N N . ILE A 1 181 ? 6.164 -31.797 -9.188 1 95.5 181 ILE A N 1
ATOM 1377 C CA . ILE A 1 181 ? 6.73 -32.531 -10.32 1 95.5 181 ILE A CA 1
ATOM 1378 C C . ILE A 1 181 ? 8.203 -32.156 -10.492 1 95.5 181 ILE A C 1
ATOM 1380 O O . ILE A 1 181 ? 8.781 -32.375 -11.555 1 95.5 181 ILE A O 1
ATOM 1384 N N . GLY A 1 182 ? 8.75 -31.406 -9.469 1 91.62 182 GLY A N 1
ATOM 1385 C CA . GLY A 1 182 ? 10.195 -31.234 -9.508 1 91.62 182 GLY A CA 1
ATOM 1386 C C . GLY A 1 182 ? 10.641 -29.797 -9.344 1 91.62 182 GLY A C 1
ATOM 1387 O O . GLY A 1 182 ? 11.836 -29.531 -9.219 1 91.62 182 GLY A O 1
ATOM 1388 N N . THR A 1 183 ? 9.719 -28.797 -9.312 1 89.94 183 THR A N 1
ATOM 1389 C CA . THR A 1 183 ? 10.086 -27.406 -9.07 1 89.94 183 THR A CA 1
ATOM 1390 C C . THR A 1 183 ? 10.414 -27.172 -7.602 1 89.94 183 THR A C 1
ATOM 1392 O O . THR A 1 183 ? 10.312 -28.094 -6.789 1 89.94 183 THR A O 1
ATOM 1395 N N . SER A 1 184 ? 10.938 -25.953 -7.355 1 85.62 184 SER A N 1
ATOM 1396 C CA . SER A 1 184 ? 11.227 -25.562 -5.98 1 85.62 184 SER A CA 1
ATOM 1397 C C . SER A 1 184 ? 10.906 -24.078 -5.75 1 85.62 184 SER A C 1
ATOM 1399 O O . SER A 1 184 ? 10.859 -23.297 -6.695 1 85.62 184 SER A O 1
ATOM 1401 N N . HIS A 1 185 ? 10.727 -23.734 -4.48 1 81.69 185 HIS A N 1
ATOM 1402 C CA . HIS A 1 185 ? 10.438 -22.344 -4.125 1 81.69 185 HIS A CA 1
ATOM 1403 C C . HIS A 1 185 ? 11.711 -21.516 -4.066 1 81.69 185 HIS A C 1
ATOM 1405 O O . HIS A 1 185 ? 12.805 -22.062 -3.924 1 81.69 185 HIS A O 1
ATOM 1411 N N . GLY A 1 186 ? 11.539 -20.156 -4.25 1 81.5 186 GLY A N 1
ATOM 1412 C CA . GLY A 1 186 ? 12.656 -19.25 -4.051 1 81.5 186 GLY A CA 1
ATOM 1413 C C . GLY A 1 186 ? 13.414 -18.953 -5.328 1 81.5 186 GLY A C 1
ATOM 1414 O O . GLY A 1 186 ? 12.93 -19.234 -6.426 1 81.5 186 GLY A O 1
ATOM 1415 N N . ALA A 1 187 ? 14.57 -18.328 -5.133 1 81.5 187 ALA A N 1
ATOM 1416 C CA . ALA A 1 187 ? 15.328 -17.812 -6.266 1 81.5 187 ALA A CA 1
ATOM 1417 C C . ALA A 1 187 ? 16.422 -18.781 -6.691 1 81.5 187 ALA A C 1
ATOM 1419 O O . ALA A 1 187 ? 17.031 -18.609 -7.754 1 81.5 187 ALA A O 1
ATOM 1420 N N . PHE A 1 188 ? 16.609 -19.766 -5.898 1 77.12 188 PHE A N 1
ATOM 1421 C CA . PHE A 1 188 ? 17.672 -20.734 -6.176 1 77.12 188 PHE A CA 1
ATOM 1422 C C . PHE A 1 188 ? 17.094 -22.125 -6.375 1 77.12 188 PHE A C 1
ATOM 1424 O O . PHE A 1 188 ? 17.141 -22.969 -5.469 1 77.12 188 PHE A O 1
ATOM 1431 N N . LYS A 1 189 ? 16.562 -22.438 -7.523 1 75.75 189 LYS A N 1
ATOM 1432 C CA . LYS A 1 189 ? 15.688 -23.594 -7.734 1 75.75 189 LYS A CA 1
ATOM 1433 C C . LYS A 1 189 ? 16.469 -24.781 -8.289 1 75.75 189 LYS A C 1
ATOM 1435 O O . LYS A 1 189 ? 16.047 -25.922 -8.141 1 75.75 189 LYS A O 1
ATOM 1440 N N . PHE A 1 190 ? 17.625 -24.453 -8.984 1 74.88 190 PHE A N 1
ATOM 1441 C CA . PHE A 1 190 ? 18.297 -25.578 -9.617 1 74.88 190 PHE A CA 1
ATOM 1442 C C . PHE A 1 190 ? 19.812 -25.469 -9.438 1 74.88 190 PHE A C 1
ATOM 1444 O O . PHE A 1 190 ? 20.375 -24.375 -9.531 1 74.88 190 PHE A O 1
ATOM 1451 N N . LYS A 1 191 ? 20.594 -26.484 -8.945 1 66.12 191 LYS A N 1
ATOM 1452 C CA . LYS A 1 191 ? 22.047 -26.516 -8.953 1 66.12 191 LYS A CA 1
ATOM 1453 C C . LYS A 1 191 ? 22.594 -26.812 -10.352 1 66.12 191 LYS A C 1
ATOM 1455 O O . LYS A 1 191 ? 23.672 -26.359 -10.711 1 66.12 191 LYS A O 1
ATOM 1460 N N . GLY A 1 192 ? 21.656 -27.281 -11.219 1 72.12 192 GLY A N 1
ATOM 1461 C CA . GLY A 1 192 ? 21.938 -27.641 -12.602 1 72.12 192 GLY A CA 1
ATOM 1462 C C . GLY A 1 192 ? 20.766 -27.359 -13.523 1 72.12 192 GLY A C 1
ATOM 1463 O O . GLY A 1 192 ? 20.094 -26.328 -13.398 1 72.12 192 GLY A O 1
ATOM 1464 N N . GLU A 1 193 ? 20.688 -28.203 -14.539 1 78.88 193 GLU A N 1
ATOM 1465 C CA . GLU A 1 193 ? 19.594 -28.047 -15.492 1 78.88 193 GLU A CA 1
ATOM 1466 C C . GLU A 1 193 ? 18.25 -28.344 -14.844 1 78.88 193 GLU A C 1
ATOM 1468 O O . GLU A 1 193 ? 18.125 -29.281 -14.055 1 78.88 193 GLU A O 1
ATOM 1473 N N . ALA A 1 194 ? 17.359 -27.453 -15.156 1 79.25 194 ALA A N 1
ATOM 1474 C CA . ALA A 1 194 ? 16 -27.656 -14.672 1 79.25 194 ALA A CA 1
ATOM 1475 C C . ALA A 1 194 ? 15.383 -28.906 -15.289 1 79.25 194 ALA A C 1
ATOM 1477 O O . ALA A 1 194 ? 15.32 -29.031 -16.516 1 79.25 194 ALA A O 1
ATOM 1478 N N . LYS A 1 195 ? 15.016 -29.844 -14.422 1 83.5 195 LYS A N 1
ATOM 1479 C CA . LYS A 1 195 ? 14.352 -31.047 -14.906 1 83.5 195 LYS A CA 1
ATOM 1480 C C . LYS A 1 195 ? 13.039 -31.281 -14.164 1 83.5 195 LYS A C 1
ATOM 1482 O O . LYS A 1 195 ? 13.016 -31.344 -12.93 1 83.5 195 LYS A O 1
ATOM 1487 N N . LEU A 1 196 ? 11.953 -31.234 -14.922 1 93.56 196 LEU A N 1
ATOM 1488 C CA . LEU A 1 196 ? 10.633 -31.547 -14.391 1 93.56 196 LEU A CA 1
ATOM 1489 C C . LEU A 1 196 ? 10.148 -32.906 -14.906 1 93.56 196 LEU A C 1
ATOM 1491 O O . LEU A 1 196 ? 10.547 -33.344 -15.992 1 93.56 196 LEU A O 1
ATOM 1495 N N . ASP A 1 197 ? 9.453 -33.625 -14.133 1 96.19 197 ASP A N 1
ATOM 1496 C CA . ASP A 1 197 ? 8.914 -34.938 -14.531 1 96.19 197 ASP A CA 1
ATOM 1497 C C . ASP A 1 197 ? 7.648 -34.781 -15.367 1 96.19 197 ASP A C 1
ATOM 1499 O O . ASP A 1 197 ? 6.539 -34.906 -14.852 1 96.19 197 ASP A O 1
ATOM 1503 N N . PHE A 1 198 ? 7.812 -34.594 -16.688 1 97.56 198 PHE A N 1
ATOM 1504 C CA . PHE A 1 198 ? 6.723 -34.312 -17.609 1 97.56 198 PHE A CA 1
ATOM 1505 C C . PHE A 1 198 ? 5.805 -35.531 -17.734 1 97.56 198 PHE A C 1
ATOM 1507 O O . PHE A 1 198 ? 4.59 -35.375 -17.891 1 97.56 198 PHE A O 1
ATOM 1514 N N . ASP A 1 199 ? 6.41 -36.688 -17.656 1 97.88 199 ASP A N 1
ATOM 1515 C CA . ASP A 1 199 ? 5.602 -37.906 -17.75 1 97.88 199 ASP A CA 1
ATOM 1516 C C . ASP A 1 199 ? 4.633 -38 -16.578 1 97.88 199 ASP A C 1
ATOM 1518 O O . ASP A 1 199 ? 3.473 -38.375 -16.75 1 97.88 199 ASP A O 1
ATOM 1522 N N . ARG A 1 200 ? 5.16 -37.719 -15.484 1 97.69 200 ARG A N 1
ATOM 1523 C CA . ARG A 1 200 ? 4.332 -37.719 -14.281 1 97.69 200 ARG A CA 1
ATOM 1524 C C . ARG A 1 200 ? 3.209 -36.719 -14.391 1 97.69 200 ARG A C 1
ATOM 1526 O O . ARG A 1 200 ? 2.064 -37 -14.031 1 97.69 200 ARG A O 1
ATOM 1533 N N . LEU A 1 201 ? 3.512 -35.531 -14.844 1 98.31 201 LEU A N 1
ATOM 1534 C CA . LEU A 1 201 ? 2.525 -34.469 -15.023 1 98.31 201 LEU A CA 1
ATOM 1535 C C . LEU A 1 201 ? 1.413 -34.938 -15.961 1 98.31 201 LEU A C 1
ATOM 1537 O O . LEU A 1 201 ? 0.23 -34.75 -15.664 1 98.31 201 LEU A O 1
ATOM 1541 N N . LYS A 1 202 ? 1.817 -35.5 -17.062 1 98.25 202 LYS A N 1
ATOM 1542 C CA . LYS A 1 202 ? 0.859 -35.969 -18.047 1 98.25 202 LYS A CA 1
ATOM 1543 C C . LYS A 1 202 ? -0.095 -37 -17.438 1 98.25 202 LYS A C 1
ATOM 1545 O O . LYS A 1 202 ? -1.303 -36.938 -17.688 1 98.25 202 LYS A O 1
ATOM 1550 N N . LYS A 1 203 ? 0.49 -37.875 -16.719 1 98.62 203 LYS A N 1
ATOM 1551 C CA . LYS A 1 203 ? -0.314 -38.938 -16.094 1 98.62 203 LYS A CA 1
ATOM 1552 C C . LYS A 1 203 ? -1.296 -38.344 -15.086 1 98.62 203 LYS A C 1
ATOM 1554 O O . LYS A 1 203 ? -2.453 -38.75 -15.023 1 98.62 203 LYS A O 1
ATOM 1559 N N . VAL A 1 204 ? -0.822 -37.438 -14.258 1 98.69 204 VAL A N 1
ATOM 1560 C CA . VAL A 1 204 ? -1.698 -36.781 -13.289 1 98.69 204 VAL A CA 1
ATOM 1561 C C . VAL A 1 204 ? -2.854 -36.094 -14.016 1 98.69 204 VAL A C 1
ATOM 1563 O O . VAL A 1 204 ? -4.008 -36.219 -13.594 1 98.69 204 VAL A O 1
ATOM 1566 N N . LYS A 1 205 ? -2.553 -35.375 -15.094 1 98.69 205 LYS A N 1
ATOM 1567 C CA . LYS A 1 205 ? -3.576 -34.688 -15.867 1 98.69 205 LYS A CA 1
ATOM 1568 C C . LYS A 1 205 ? -4.594 -35.688 -16.438 1 98.69 205 LYS A C 1
ATOM 1570 O O . LYS A 1 205 ? -5.801 -35.438 -16.375 1 98.69 205 LYS A O 1
ATOM 1575 N N . GLU A 1 206 ? -4.125 -36.75 -16.984 1 98.31 206 GLU A N 1
ATOM 1576 C CA . GLU A 1 206 ? -4.988 -37.75 -17.594 1 98.31 206 GLU A CA 1
ATOM 1577 C C . GLU A 1 206 ? -5.934 -38.344 -16.562 1 98.31 206 GLU A C 1
ATOM 1579 O O . GLU A 1 206 ? -7.105 -38.594 -16.844 1 98.31 206 GLU A O 1
ATOM 1584 N N . LEU A 1 207 ? -5.398 -38.562 -15.406 1 98.56 207 LEU A N 1
ATOM 1585 C CA . LEU A 1 207 ? -6.152 -39.281 -14.391 1 98.56 207 LEU A CA 1
ATOM 1586 C C . LEU A 1 207 ? -7.125 -38.344 -13.672 1 98.56 207 LEU A C 1
ATOM 1588 O O . LEU A 1 207 ? -8.227 -38.781 -13.297 1 98.56 207 LEU A O 1
ATOM 1592 N N . THR A 1 208 ? -6.742 -37.125 -13.461 1 98.25 208 THR A N 1
ATOM 1593 C CA . THR A 1 208 ? -7.555 -36.25 -12.633 1 98.25 208 THR A CA 1
ATOM 1594 C C . THR A 1 208 ? -8.461 -35.375 -13.5 1 98.25 208 THR A C 1
ATOM 1596 O O . THR A 1 208 ? -9.531 -34.969 -13.055 1 98.25 208 THR A O 1
ATOM 1599 N N . LYS A 1 209 ? -8.023 -34.938 -14.695 1 97.56 209 LYS A N 1
ATOM 1600 C CA . LYS A 1 209 ? -8.734 -34.125 -15.695 1 97.56 209 LYS A CA 1
ATOM 1601 C C . LYS A 1 209 ? -9.117 -32.75 -15.133 1 97.56 209 LYS A C 1
ATOM 1603 O O . LYS A 1 209 ? -10.008 -32.094 -15.664 1 97.56 209 LYS A O 1
ATOM 1608 N N . MET A 1 210 ? -8.57 -32.344 -14.055 1 97.94 210 MET A N 1
ATOM 1609 C CA . MET A 1 210 ? -8.898 -31.047 -13.43 1 97.94 210 MET A CA 1
ATOM 1610 C C . MET A 1 210 ? -7.805 -30.016 -13.695 1 97.94 210 MET A C 1
ATOM 1612 O O . MET A 1 210 ? -6.73 -30.359 -14.195 1 97.94 210 MET A O 1
ATOM 1616 N N . PRO A 1 211 ? -8.086 -28.703 -13.469 1 98.75 211 PRO A N 1
ATOM 1617 C CA . PRO A 1 211 ? -7.012 -27.703 -13.586 1 98.75 211 PRO A CA 1
ATOM 1618 C C . PRO A 1 211 ? -5.828 -28 -12.664 1 98.75 211 PRO A C 1
ATOM 1620 O O . PRO A 1 211 ? -6.02 -28.281 -11.477 1 98.75 211 PRO A O 1
ATOM 1623 N N . LEU A 1 212 ? -4.641 -27.969 -13.211 1 98.88 212 LEU A N 1
ATOM 1624 C CA . LEU A 1 212 ? -3.43 -28.219 -12.445 1 98.88 212 LEU A CA 1
ATOM 1625 C C . LEU A 1 212 ? -2.631 -26.938 -12.25 1 98.88 212 LEU A C 1
ATOM 1627 O O . LEU A 1 212 ? -2.734 -26.016 -13.055 1 98.88 212 LEU A O 1
ATOM 1631 N N . VAL A 1 213 ? -1.917 -26.922 -11.148 1 98.81 213 VAL A N 1
ATOM 1632 C CA . VAL A 1 213 ? -1.186 -25.719 -10.734 1 98.81 213 VAL A CA 1
ATOM 1633 C C . VAL A 1 213 ? 0.308 -26.031 -10.664 1 98.81 213 VAL A C 1
ATOM 1635 O O . VAL A 1 213 ? 0.704 -27.109 -10.195 1 98.81 213 VAL A O 1
ATOM 1638 N N . LEU A 1 214 ? 1.115 -25.156 -11.133 1 98.12 214 LEU A N 1
ATOM 1639 C CA . LEU A 1 214 ? 2.562 -25.281 -10.992 1 98.12 214 LEU A CA 1
ATOM 1640 C C . LEU A 1 214 ? 3.09 -24.312 -9.938 1 98.12 214 LEU A C 1
ATOM 1642 O O . LEU A 1 214 ? 3.057 -23.094 -10.125 1 98.12 214 LEU A O 1
ATOM 1646 N N . HIS A 1 215 ? 3.562 -24.797 -8.828 1 95.5 215 HIS A N 1
ATOM 1647 C CA . HIS A 1 215 ? 4.254 -24.047 -7.789 1 95.5 215 HIS A CA 1
ATOM 1648 C C . HIS A 1 215 ? 5.75 -23.953 -8.078 1 95.5 215 HIS A C 1
ATOM 1650 O O . HIS A 1 215 ? 6.281 -24.734 -8.867 1 95.5 215 HIS A O 1
ATOM 1656 N N . GLY A 1 216 ? 6.445 -22.984 -7.473 1 92.25 216 GLY A N 1
ATOM 1657 C CA . GLY A 1 216 ? 7.887 -22.859 -7.645 1 92.25 216 GLY A CA 1
ATOM 1658 C C . GLY A 1 216 ? 8.289 -22.562 -9.078 1 92.25 216 GLY A C 1
ATOM 1659 O O . GLY A 1 216 ? 9.336 -23.016 -9.539 1 92.25 216 GLY A O 1
ATOM 1660 N N . ALA A 1 217 ? 7.469 -21.781 -9.727 1 93.25 217 ALA A N 1
ATOM 1661 C CA . ALA A 1 217 ? 7.594 -21.641 -11.18 1 93.25 217 ALA A CA 1
ATOM 1662 C C . ALA A 1 217 ? 8.25 -20.328 -11.547 1 93.25 217 ALA A C 1
ATOM 1664 O O . ALA A 1 217 ? 8.406 -20.016 -12.734 1 93.25 217 ALA A O 1
ATOM 1665 N N . SER A 1 218 ? 8.664 -19.562 -10.633 1 93.94 218 SER A N 1
ATOM 1666 C CA . SER A 1 218 ? 9.297 -18.281 -10.969 1 93.94 218 SER A CA 1
ATOM 1667 C C . SER A 1 218 ? 10.508 -18.5 -11.875 1 93.94 218 SER A C 1
ATOM 1669 O O . SER A 1 218 ? 11.289 -19.422 -11.664 1 93.94 218 SER A O 1
ATOM 1671 N N . SER A 1 219 ? 10.664 -17.609 -12.797 1 93.94 219 SER A N 1
ATOM 1672 C CA . SER A 1 219 ? 11.711 -17.734 -13.812 1 93.94 219 SER A CA 1
ATOM 1673 C C . SER A 1 219 ? 12.977 -17 -13.398 1 93.94 219 SER A C 1
ATOM 1675 O O . SER A 1 219 ? 14.047 -17.234 -13.961 1 93.94 219 SER A O 1
ATOM 1677 N N . VAL A 1 220 ? 12.852 -16.125 -12.477 1 93.88 220 VAL A N 1
ATOM 1678 C CA . VAL A 1 220 ? 13.961 -15.25 -12.109 1 93.88 220 VAL A CA 1
ATOM 1679 C C . VAL A 1 220 ? 14.484 -14.531 -13.352 1 93.88 220 VAL A C 1
ATOM 1681 O O . VAL A 1 220 ? 15.547 -14.867 -13.867 1 93.88 220 VAL A O 1
ATOM 1684 N N . VAL A 1 221 ? 13.781 -13.539 -13.789 1 96.06 221 VAL A N 1
ATOM 1685 C CA . VAL A 1 221 ? 14.047 -12.828 -15.031 1 96.06 221 VAL A CA 1
ATOM 1686 C C . VAL A 1 221 ? 15.438 -12.203 -14.984 1 96.06 221 VAL A C 1
ATOM 1688 O O . VAL A 1 221 ? 15.664 -11.227 -14.258 1 96.06 221 VAL A O 1
ATOM 1691 N N . GLN A 1 222 ? 16.312 -12.688 -15.852 1 96.19 222 GLN A N 1
ATOM 1692 C CA . GLN A 1 222 ? 17.719 -12.336 -15.758 1 96.19 222 GLN A CA 1
ATOM 1693 C C . GLN A 1 222 ? 17.938 -10.852 -16.047 1 96.19 222 GLN A C 1
ATOM 1695 O O . GLN A 1 222 ? 18.828 -10.227 -15.461 1 96.19 222 GLN A O 1
ATOM 1700 N N . GLU A 1 223 ? 17.156 -10.273 -16.938 1 97.44 223 GLU A N 1
ATOM 1701 C CA . GLU A 1 223 ? 17.234 -8.836 -17.172 1 97.44 223 GLU A CA 1
ATOM 1702 C C . GLU A 1 223 ? 17.031 -8.047 -15.883 1 97.44 223 GLU A C 1
ATOM 1704 O O . GLU A 1 223 ? 17.766 -7.086 -15.617 1 97.44 223 GLU A O 1
ATOM 1709 N N . MET A 1 224 ? 16.078 -8.438 -15.062 1 98.12 224 MET A N 1
ATOM 1710 C CA . MET A 1 224 ? 15.789 -7.77 -13.797 1 98.12 224 MET A CA 1
ATOM 1711 C C . MET A 1 224 ? 16.906 -7.996 -12.797 1 98.12 224 MET A C 1
ATOM 1713 O O . MET A 1 224 ? 17.266 -7.094 -12.031 1 98.12 224 MET A O 1
ATOM 1717 N N . VAL A 1 225 ? 17.406 -9.227 -12.789 1 97.56 225 VAL A N 1
ATOM 1718 C CA . VAL A 1 225 ? 18.531 -9.562 -11.922 1 97.56 225 VAL A CA 1
ATOM 1719 C C . VAL A 1 225 ? 19.719 -8.656 -12.242 1 97.56 225 VAL A C 1
ATOM 1721 O O . VAL A 1 225 ? 20.328 -8.07 -11.344 1 97.56 225 VAL A O 1
ATOM 1724 N N . GLU A 1 226 ? 20 -8.547 -13.516 1 98.12 226 GLU A N 1
ATOM 1725 C CA . GLU A 1 226 ? 21.125 -7.738 -13.953 1 98.12 226 GLU A CA 1
ATOM 1726 C C . GLU A 1 226 ? 20.953 -6.273 -13.562 1 98.12 226 GLU A C 1
ATOM 1728 O O . GLU A 1 226 ? 21.891 -5.637 -13.07 1 98.12 226 GLU A O 1
ATOM 1733 N N . ILE A 1 227 ? 19.766 -5.75 -13.75 1 98.38 227 ILE A N 1
ATOM 1734 C CA . ILE A 1 227 ? 19.5 -4.367 -13.375 1 98.38 227 ILE A CA 1
ATOM 1735 C C . ILE A 1 227 ? 19.688 -4.191 -11.875 1 98.38 227 ILE A C 1
ATOM 1737 O O . ILE A 1 227 ? 20.375 -3.27 -11.43 1 98.38 227 ILE A O 1
ATOM 1741 N N . ALA A 1 228 ? 19.094 -5.066 -11.094 1 98.44 228 ALA A N 1
ATOM 1742 C CA . ALA A 1 228 ? 19.172 -4.961 -9.641 1 98.44 228 ALA A CA 1
ATOM 1743 C C . ALA A 1 228 ? 20.625 -5 -9.172 1 98.44 228 ALA A C 1
ATOM 1745 O O . ALA A 1 228 ? 21.031 -4.223 -8.305 1 98.44 228 ALA A O 1
ATOM 1746 N N . GLU A 1 229 ? 21.359 -5.883 -9.773 1 98.38 229 GLU A N 1
ATOM 1747 C CA . GLU A 1 229 ? 22.75 -6.051 -9.359 1 98.38 229 GLU A CA 1
ATOM 1748 C C . GLU A 1 229 ? 23.609 -4.867 -9.789 1 98.38 229 GLU A C 1
ATOM 1750 O O . GLU A 1 229 ? 24.547 -4.484 -9.094 1 98.38 229 GLU A O 1
ATOM 1755 N N . ASN A 1 230 ? 23.312 -4.297 -10.914 1 98.38 230 ASN A N 1
ATOM 1756 C CA . ASN A 1 230 ? 23.984 -3.082 -11.352 1 98.38 230 ASN A CA 1
ATOM 1757 C C . ASN A 1 230 ? 23.781 -1.935 -10.367 1 98.38 230 ASN A C 1
ATOM 1759 O O . ASN A 1 230 ? 24.594 -1.008 -10.297 1 98.38 230 ASN A O 1
ATOM 1763 N N . TYR A 1 231 ? 22.703 -2.086 -9.586 1 98.38 231 TYR A N 1
ATOM 1764 C CA . TYR A 1 231 ? 22.375 -1.003 -8.656 1 98.38 231 TYR A CA 1
ATOM 1765 C C . TYR A 1 231 ? 22.438 -1.482 -7.215 1 98.38 231 TYR A C 1
ATOM 1767 O O . TYR A 1 231 ? 21.703 -0.99 -6.359 1 98.38 231 TYR A O 1
ATOM 1775 N N . GLY A 1 232 ? 23.203 -2.516 -6.922 1 97.81 232 GLY A N 1
ATOM 1776 C CA . GLY A 1 232 ? 23.656 -2.771 -5.562 1 97.81 232 GLY A CA 1
ATOM 1777 C C . GLY A 1 232 ? 23.078 -4.043 -4.973 1 97.81 232 GLY A C 1
ATOM 1778 O O . GLY A 1 232 ? 23.406 -4.422 -3.848 1 97.81 232 GLY A O 1
ATOM 1779 N N . ALA A 1 233 ? 22.234 -4.777 -5.703 1 98.38 233 ALA A N 1
ATOM 1780 C CA . ALA A 1 233 ? 21.719 -6.055 -5.211 1 98.38 233 ALA A CA 1
ATOM 1781 C C . ALA A 1 233 ? 22.766 -7.16 -5.395 1 98.38 233 ALA A C 1
ATOM 1783 O O . ALA A 1 233 ? 23.734 -6.992 -6.129 1 98.38 233 ALA A O 1
ATOM 1784 N N . ASP A 1 234 ? 22.562 -8.188 -4.621 1 98.06 234 ASP A N 1
ATOM 1785 C CA . ASP A 1 234 ? 23.344 -9.414 -4.762 1 98.06 234 ASP A CA 1
ATOM 1786 C C . ASP A 1 234 ? 22.453 -10.648 -4.727 1 98.06 234 ASP A C 1
ATOM 1788 O O . ASP A 1 234 ? 22.156 -11.172 -3.65 1 98.06 234 ASP A O 1
ATOM 1792 N N . PHE A 1 235 ? 22.156 -11.164 -5.941 1 94.75 235 PHE A N 1
ATOM 1793 C CA . PHE A 1 235 ? 21.203 -12.266 -6.004 1 94.75 235 PHE A CA 1
ATOM 1794 C C . PHE A 1 235 ? 21.938 -13.594 -6.23 1 94.75 235 PHE A C 1
ATOM 1796 O O . PHE A 1 235 ? 21.297 -14.617 -6.477 1 94.75 235 PHE A O 1
ATOM 1803 N N . GLY A 1 236 ? 23.25 -13.578 -6.125 1 88.38 236 GLY A N 1
ATOM 1804 C CA . GLY A 1 236 ? 24.094 -14.75 -5.949 1 88.38 236 GLY A CA 1
ATOM 1805 C C . GLY A 1 236 ? 23.875 -15.805 -7.023 1 88.38 236 GLY A C 1
ATOM 1806 O O . GLY A 1 236 ? 23.844 -17 -6.727 1 88.38 236 GLY A O 1
ATOM 1807 N N . GLY A 1 237 ? 23.578 -15.461 -8.156 1 87.69 237 GLY A N 1
ATOM 1808 C CA . GLY A 1 237 ? 23.406 -16.438 -9.219 1 87.69 237 GLY A CA 1
ATOM 1809 C C . GLY A 1 237 ? 22.047 -17.094 -9.211 1 87.69 237 GLY A C 1
ATOM 1810 O O . GLY A 1 237 ? 21.938 -18.297 -9.5 1 87.69 237 GLY A O 1
ATOM 1811 N N . SER A 1 238 ? 21.062 -16.406 -8.836 1 89.5 238 SER A N 1
ATOM 1812 C CA . SER A 1 238 ? 19.672 -16.891 -8.82 1 89.5 238 SER A CA 1
ATOM 1813 C C . SER A 1 238 ? 19.234 -17.344 -10.211 1 89.5 238 SER A C 1
ATOM 1815 O O . SER A 1 238 ? 19.625 -16.75 -11.211 1 89.5 238 SER A O 1
ATOM 1817 N N . LYS A 1 239 ? 18.562 -18.484 -10.195 1 90 239 LYS A N 1
ATOM 1818 C CA . LYS A 1 239 ? 18.016 -19.062 -11.422 1 90 239 LYS A CA 1
ATOM 1819 C C . LYS A 1 239 ? 16.609 -19.609 -11.188 1 90 239 LYS A C 1
ATOM 1821 O O . LYS A 1 239 ? 16.312 -20.141 -10.117 1 90 239 LYS A O 1
ATOM 1826 N N . GLY A 1 240 ? 15.82 -19.422 -12.25 1 92.69 240 GLY A N 1
ATOM 1827 C CA . GLY A 1 240 ? 14.453 -19.922 -12.164 1 92.69 240 GLY A CA 1
ATOM 1828 C C . GLY A 1 240 ? 14.109 -20.906 -13.258 1 92.69 240 GLY A C 1
ATOM 1829 O O . GLY A 1 240 ? 14.992 -21.531 -13.844 1 92.69 240 GLY A O 1
ATOM 1830 N N . VAL A 1 241 ? 12.883 -21.219 -13.367 1 94.44 241 VAL A N 1
ATOM 1831 C CA . VAL A 1 241 ? 12.391 -22.172 -14.359 1 94.44 241 VAL A CA 1
ATOM 1832 C C . VAL A 1 241 ? 12.406 -21.531 -15.742 1 94.44 241 VAL A C 1
ATOM 1834 O O . VAL A 1 241 ? 11.789 -20.469 -15.953 1 94.44 241 VAL A O 1
ATOM 1837 N N . PRO A 1 242 ? 13.062 -22.125 -16.719 1 94.81 242 PRO A N 1
ATOM 1838 C CA . PRO A 1 242 ? 13.125 -21.562 -18.078 1 94.81 242 PRO A CA 1
ATOM 1839 C C . PRO A 1 242 ? 11.758 -21.5 -18.75 1 94.81 242 PRO A C 1
ATOM 1841 O O . PRO A 1 242 ? 10.898 -22.344 -18.5 1 94.81 242 PRO A O 1
ATOM 1844 N N . SER A 1 243 ? 11.617 -20.547 -19.688 1 95.62 243 SER A N 1
ATOM 1845 C CA . SER A 1 243 ? 10.359 -20.297 -20.375 1 95.62 243 SER A CA 1
ATOM 1846 C C . SER A 1 243 ? 9.898 -21.516 -21.156 1 95.62 243 SER A C 1
ATOM 1848 O O . SER A 1 243 ? 8.703 -21.797 -21.219 1 95.62 243 SER A O 1
ATOM 1850 N N . ASP A 1 244 ? 10.852 -22.219 -21.75 1 96 244 ASP A N 1
ATOM 1851 C CA . ASP A 1 244 ? 10.484 -23.375 -22.547 1 96 244 ASP A CA 1
ATOM 1852 C C . ASP A 1 244 ? 9.914 -24.484 -21.688 1 96 244 ASP A C 1
ATOM 1854 O O . ASP A 1 244 ? 9.016 -25.219 -22.109 1 96 244 ASP A O 1
ATOM 1858 N N . ILE A 1 245 ? 10.461 -24.562 -20.531 1 96 245 ILE A N 1
ATOM 1859 C CA . ILE A 1 245 ? 9.961 -25.547 -19.594 1 96 245 ILE A CA 1
ATOM 1860 C C . ILE A 1 245 ? 8.547 -25.172 -19.156 1 96 245 ILE A C 1
ATOM 1862 O O . ILE A 1 245 ? 7.652 -26.016 -19.109 1 96 245 ILE A O 1
ATOM 1866 N N . LEU A 1 246 ? 8.297 -23.922 -18.859 1 97.31 246 LEU A N 1
ATOM 1867 C CA . LEU A 1 246 ? 6.969 -23.469 -18.484 1 97.31 246 LEU A CA 1
ATOM 1868 C C . LEU A 1 246 ? 5.961 -23.734 -19.594 1 97.31 246 LEU A C 1
ATOM 1870 O O . LEU A 1 246 ? 4.859 -24.219 -19.328 1 97.31 246 LEU A O 1
ATOM 1874 N N . LYS A 1 247 ? 6.34 -23.484 -20.781 1 97.5 247 LYS A N 1
ATOM 1875 C CA . LYS A 1 247 ? 5.457 -23.719 -21.922 1 97.5 247 LYS A CA 1
ATOM 1876 C C . LYS A 1 247 ? 5.094 -25.188 -22.031 1 97.5 247 LYS A C 1
ATOM 1878 O O . LYS A 1 247 ? 3.945 -25.531 -22.328 1 97.5 247 LYS A O 1
ATOM 1883 N N . GLU A 1 248 ? 6.129 -25.984 -21.828 1 97.5 248 GLU A N 1
ATOM 1884 C CA . GLU A 1 248 ? 5.887 -27.422 -21.922 1 97.5 248 GLU A CA 1
ATOM 1885 C C . GLU A 1 248 ? 4.91 -27.875 -20.844 1 97.5 248 GLU A C 1
ATOM 1887 O O . GLU A 1 248 ? 4.035 -28.703 -21.109 1 97.5 248 GLU A O 1
ATOM 1892 N N . THR A 1 249 ? 5.082 -27.328 -19.641 1 98.06 249 THR A N 1
ATOM 1893 C CA . THR A 1 249 ? 4.164 -27.719 -18.562 1 98.06 249 THR A CA 1
ATOM 1894 C C . THR A 1 249 ? 2.736 -27.297 -18.906 1 98.06 249 THR A C 1
ATOM 1896 O O . THR A 1 249 ? 1.783 -28.016 -18.594 1 98.06 249 THR A O 1
ATOM 1899 N N . VAL A 1 250 ? 2.533 -26.141 -19.516 1 98.56 250 VAL A N 1
ATOM 1900 C CA . VAL A 1 250 ? 1.214 -25.672 -19.922 1 98.56 250 VAL A CA 1
ATOM 1901 C C . VAL A 1 250 ? 0.617 -26.594 -20.969 1 98.56 250 VAL A C 1
ATOM 1903 O O . VAL A 1 250 ? -0.55 -26.984 -20.875 1 98.56 250 VAL A O 1
ATOM 1906 N N . ARG A 1 251 ? 1.426 -26.984 -21.906 1 97.81 251 ARG A N 1
ATOM 1907 C CA . ARG A 1 251 ? 0.977 -27.906 -22.938 1 97.81 251 ARG A CA 1
ATOM 1908 C C . ARG A 1 251 ? 0.499 -29.219 -22.344 1 97.81 251 ARG A C 1
ATOM 1910 O O . ARG A 1 251 ? -0.438 -29.844 -22.859 1 97.81 251 ARG A O 1
ATOM 1917 N N . LEU A 1 252 ? 1.119 -29.578 -21.219 1 97.81 252 LEU A N 1
ATOM 1918 C CA . LEU A 1 252 ? 0.854 -30.875 -20.641 1 97.81 252 LEU A CA 1
ATOM 1919 C C . LEU A 1 252 ? -0.266 -30.797 -19.609 1 97.81 252 LEU A C 1
ATOM 1921 O O . LEU A 1 252 ? -0.658 -31.812 -19.031 1 97.81 252 LEU A O 1
ATOM 1925 N N . GLY A 1 253 ? -0.752 -29.562 -19.344 1 97.5 253 GLY A N 1
ATOM 1926 C CA . GLY A 1 253 ? -1.98 -29.578 -18.562 1 97.5 253 GLY A CA 1
ATOM 1927 C C . GLY A 1 253 ? -1.965 -28.578 -17.422 1 97.5 253 GLY A C 1
ATOM 1928 O O . GLY A 1 253 ? -2.957 -28.438 -16.703 1 97.5 253 GLY A O 1
ATOM 1929 N N . ILE A 1 254 ? -0.847 -27.828 -17.25 1 98.81 254 ILE A N 1
ATOM 1930 C CA . ILE A 1 254 ? -0.811 -26.812 -16.203 1 98.81 254 ILE A CA 1
ATOM 1931 C C . ILE A 1 254 ? -1.703 -25.641 -16.609 1 98.81 254 ILE A C 1
ATOM 1933 O O . ILE A 1 254 ? -1.624 -25.141 -17.734 1 98.81 254 ILE A O 1
ATOM 1937 N N . ASN A 1 255 ? -2.518 -25.156 -15.656 1 98.88 255 ASN A N 1
ATOM 1938 C CA . ASN A 1 255 ? -3.477 -24.094 -15.953 1 98.88 255 ASN A CA 1
ATOM 1939 C C . ASN A 1 255 ? -3.271 -22.891 -15.047 1 98.88 255 ASN A C 1
ATOM 1941 O O . ASN A 1 255 ? -3.787 -21.797 -15.328 1 98.88 255 ASN A O 1
ATOM 1945 N N . LYS A 1 256 ? -2.627 -23.016 -13.961 1 98.88 256 LYS A N 1
ATOM 1946 C CA . LYS A 1 256 ? -2.252 -21.953 -13.039 1 98.88 256 LYS A CA 1
ATOM 1947 C C . LYS A 1 256 ? -0.762 -22 -12.711 1 98.88 256 LYS A C 1
ATOM 1949 O O . LYS A 1 256 ? -0.228 -23.062 -12.391 1 98.88 256 LYS A O 1
ATOM 1954 N N . VAL A 1 257 ? -0.089 -20.906 -12.859 1 98.75 257 VAL A N 1
ATOM 1955 C CA . VAL A 1 257 ? 1.341 -20.828 -12.578 1 98.75 257 VAL A CA 1
ATOM 1956 C C . VAL A 1 257 ? 1.616 -19.75 -11.547 1 98.75 257 VAL A C 1
ATOM 1958 O O . VAL A 1 257 ? 1.403 -18.562 -11.812 1 98.75 257 VAL A O 1
ATOM 1961 N N . ASN A 1 258 ? 2.104 -20.141 -10.375 1 97.81 258 ASN A N 1
ATOM 1962 C CA . ASN A 1 258 ? 2.41 -19.188 -9.328 1 97.81 258 ASN A CA 1
ATOM 1963 C C . ASN A 1 258 ? 3.654 -18.359 -9.656 1 97.81 258 ASN A C 1
ATOM 1965 O O . ASN A 1 258 ? 4.668 -18.922 -10.086 1 97.81 258 ASN A O 1
ATOM 1969 N N . THR A 1 259 ? 3.559 -17.094 -9.516 1 97.38 259 THR A N 1
ATOM 1970 C CA . THR A 1 259 ? 4.66 -16.172 -9.773 1 97.38 259 THR A CA 1
ATOM 1971 C C . THR A 1 259 ? 4.836 -15.203 -8.617 1 97.38 259 THR A C 1
ATOM 1973 O O . THR A 1 259 ? 3.934 -14.414 -8.32 1 97.38 259 THR A O 1
ATOM 1976 N N . ASP A 1 260 ? 5.938 -15.227 -7.914 1 96.56 260 ASP A N 1
ATOM 1977 C CA . ASP A 1 260 ? 6.188 -14.367 -6.766 1 96.56 260 ASP A CA 1
ATOM 1978 C C . ASP A 1 260 ? 7.59 -13.766 -6.824 1 96.56 260 ASP A C 1
ATOM 1980 O O . ASP A 1 260 ? 7.746 -12.555 -6.992 1 96.56 260 ASP A O 1
ATOM 1984 N N . THR A 1 261 ? 8.602 -14.648 -6.891 1 95.81 261 THR A N 1
ATOM 1985 C CA . THR A 1 261 ? 9.992 -14.234 -6.855 1 95.81 261 THR A CA 1
ATOM 1986 C C . THR A 1 261 ? 10.297 -13.266 -7.996 1 95.81 261 THR A C 1
ATOM 1988 O O . THR A 1 261 ? 11 -12.273 -7.805 1 95.81 261 THR A O 1
ATOM 1991 N N . ASP A 1 262 ? 9.75 -13.539 -9.148 1 97.75 262 ASP A N 1
ATOM 1992 C CA . ASP A 1 262 ? 9.961 -12.688 -10.32 1 97.75 262 ASP A CA 1
ATOM 1993 C C . ASP A 1 262 ? 9.516 -11.25 -10.047 1 97.75 262 ASP A C 1
ATOM 1995 O O . ASP A 1 262 ? 10.203 -10.297 -10.398 1 97.75 262 ASP A O 1
ATOM 1999 N N . LEU A 1 263 ? 8.383 -11.102 -9.414 1 98.62 263 LEU A N 1
ATOM 2000 C CA . LEU A 1 263 ? 7.805 -9.789 -9.164 1 98.62 263 LEU A CA 1
ATOM 2001 C C . LEU A 1 263 ? 8.625 -9.023 -8.133 1 98.62 263 LEU A C 1
ATOM 2003 O O . LEU A 1 263 ? 8.883 -7.828 -8.297 1 98.62 263 LEU A O 1
ATOM 2007 N N . ARG A 1 264 ? 8.969 -9.727 -7.082 1 98 264 ARG A N 1
ATOM 2008 C CA . ARG A 1 264 ? 9.75 -9.094 -6.023 1 98 264 ARG A CA 1
ATOM 2009 C C . ARG A 1 264 ? 11.094 -8.602 -6.555 1 98 264 ARG A C 1
ATOM 2011 O O . ARG A 1 264 ? 11.531 -7.496 -6.227 1 98 264 ARG A O 1
ATOM 2018 N N . MET A 1 265 ? 11.711 -9.414 -7.395 1 97.94 265 MET A N 1
ATOM 2019 C CA . MET A 1 265 ? 13.008 -9.055 -7.953 1 97.94 265 MET A CA 1
ATOM 2020 C C . MET A 1 265 ? 12.875 -7.902 -8.945 1 97.94 265 MET A C 1
ATOM 2022 O O . MET A 1 265 ? 13.734 -7.02 -8.992 1 97.94 265 MET A O 1
ATOM 2026 N N . ALA A 1 266 ? 11.773 -7.895 -9.703 1 98.75 266 ALA A N 1
ATOM 2027 C CA . ALA A 1 266 ? 11.523 -6.789 -10.617 1 98.75 266 ALA A CA 1
ATOM 2028 C C . ALA A 1 266 ? 11.297 -5.48 -9.859 1 98.75 266 ALA A C 1
ATOM 2030 O O . ALA A 1 266 ? 11.836 -4.438 -10.242 1 98.75 266 ALA A O 1
ATOM 2031 N N . PHE A 1 267 ? 10.531 -5.539 -8.82 1 98.81 267 PHE A N 1
ATOM 2032 C CA . PHE A 1 267 ? 10.211 -4.359 -8.031 1 98.81 267 PHE A CA 1
ATOM 2033 C C . PHE A 1 267 ? 11.477 -3.734 -7.449 1 98.81 267 PHE A C 1
ATOM 2035 O O . PHE A 1 267 ? 11.695 -2.529 -7.582 1 98.81 267 PHE A O 1
ATOM 2042 N N . ILE A 1 268 ? 12.297 -4.57 -6.844 1 98.56 268 ILE A N 1
ATOM 2043 C CA . ILE A 1 268 ? 13.477 -4.051 -6.168 1 98.56 268 ILE A CA 1
ATOM 2044 C C . ILE A 1 268 ? 14.477 -3.545 -7.203 1 98.56 268 ILE A C 1
ATOM 2046 O O . ILE A 1 268 ? 15.203 -2.576 -6.957 1 98.56 268 ILE A O 1
ATOM 2050 N N . ALA A 1 269 ? 14.539 -4.168 -8.422 1 98.69 269 ALA A N 1
ATOM 2051 C CA . ALA A 1 269 ? 15.375 -3.662 -9.5 1 98.69 269 ALA A CA 1
ATOM 2052 C C . ALA A 1 269 ? 15.008 -2.227 -9.859 1 98.69 269 ALA A C 1
ATOM 2054 O O . ALA A 1 269 ? 15.883 -1.358 -9.953 1 98.69 269 ALA A O 1
ATOM 2055 N N . GLY A 1 270 ? 13.711 -2.012 -10.031 1 98.75 270 GLY A N 1
ATOM 2056 C CA . GLY A 1 270 ? 13.242 -0.677 -10.367 1 98.75 270 GLY A CA 1
ATOM 2057 C C . GLY A 1 270 ? 13.492 0.334 -9.266 1 98.75 270 GLY A C 1
ATOM 2058 O O . GLY A 1 270 ? 13.859 1.48 -9.531 1 98.75 270 GLY A O 1
ATOM 2059 N N . LEU A 1 271 ? 13.258 -0.098 -8.031 1 98.56 271 LEU A N 1
ATOM 2060 C CA . LEU A 1 271 ? 13.461 0.785 -6.891 1 98.56 271 LEU A CA 1
ATOM 2061 C C . LEU A 1 271 ? 14.922 1.202 -6.77 1 98.56 271 LEU A C 1
ATOM 2063 O O . LEU A 1 271 ? 15.219 2.389 -6.613 1 98.56 271 LEU A O 1
ATOM 2067 N N . ARG A 1 272 ? 15.828 0.207 -6.82 1 98.56 272 ARG A N 1
ATOM 2068 C CA . ARG A 1 272 ? 17.266 0.477 -6.719 1 98.56 272 ARG A CA 1
ATOM 2069 C C . ARG A 1 272 ? 17.719 1.397 -7.844 1 98.56 272 ARG A C 1
ATOM 2071 O O . ARG A 1 272 ? 18.469 2.354 -7.605 1 98.56 272 ARG A O 1
ATOM 2078 N N . GLU A 1 273 ? 17.281 1.106 -9.055 1 98.75 273 GLU A N 1
ATOM 2079 C CA . GLU A 1 273 ? 17.656 1.925 -10.203 1 98.75 273 GLU A CA 1
ATOM 2080 C C . GLU A 1 273 ? 17.219 3.373 -10.023 1 98.75 273 GLU A C 1
ATOM 2082 O O . GLU A 1 273 ? 18.016 4.297 -10.188 1 98.75 273 GLU A O 1
ATOM 2087 N N . PHE A 1 274 ? 15.969 3.566 -9.664 1 98.75 274 PHE A N 1
ATOM 2088 C CA . PHE A 1 274 ? 15.43 4.914 -9.523 1 98.75 274 PHE A CA 1
ATOM 2089 C C . PHE A 1 274 ? 16.156 5.68 -8.438 1 98.75 274 PHE A C 1
ATOM 2091 O O . PHE A 1 274 ? 16.562 6.832 -8.633 1 98.75 274 PHE A O 1
ATOM 2098 N N . LEU A 1 275 ? 16.312 5.066 -7.281 1 98.38 275 LEU A N 1
ATOM 2099 C CA . LEU A 1 275 ? 16.859 5.754 -6.121 1 98.38 275 LEU A CA 1
ATOM 2100 C C . LEU A 1 275 ? 18.312 6.168 -6.383 1 98.38 275 LEU A C 1
ATOM 2102 O O . LEU A 1 275 ? 18.75 7.234 -5.941 1 98.38 275 LEU A O 1
ATOM 2106 N N . GLN A 1 276 ? 19.016 5.316 -7.055 1 98.06 276 GLN A N 1
ATOM 2107 C CA . GLN A 1 276 ? 20.406 5.637 -7.355 1 98.06 276 GLN A CA 1
ATOM 2108 C C . GLN A 1 276 ? 20.5 6.781 -8.359 1 98.06 276 GLN A C 1
ATOM 2110 O O . GLN A 1 276 ? 21.391 7.629 -8.258 1 98.06 276 GLN A O 1
ATOM 2115 N N . ASN A 1 277 ? 19.594 6.84 -9.305 1 98.44 277 ASN A N 1
ATOM 2116 C CA . ASN A 1 277 ? 19.672 7.816 -10.391 1 98.44 277 ASN A CA 1
ATOM 2117 C C . ASN A 1 277 ? 18.984 9.125 -10.008 1 98.44 277 ASN A C 1
ATOM 2119 O O . ASN A 1 277 ? 19.141 10.133 -10.695 1 98.44 277 ASN A O 1
ATOM 2123 N N . ASN A 1 278 ? 18.234 9.148 -8.953 1 98.31 278 ASN A N 1
ATOM 2124 C CA . ASN A 1 278 ? 17.484 10.32 -8.531 1 98.31 278 ASN A CA 1
ATOM 2125 C C . ASN A 1 278 ? 17.672 10.602 -7.043 1 98.31 278 ASN A C 1
ATOM 2127 O O . ASN A 1 278 ? 16.719 10.539 -6.266 1 98.31 278 ASN A O 1
ATOM 2131 N N . PRO A 1 279 ? 18.844 11.008 -6.652 1 98.06 279 PRO A N 1
ATOM 2132 C CA . PRO A 1 279 ? 19.188 11.156 -5.234 1 98.06 279 PRO A CA 1
ATOM 2133 C C . PRO A 1 279 ? 18.359 12.242 -4.543 1 98.06 279 PRO A C 1
ATOM 2135 O O . PRO A 1 279 ? 18.281 12.258 -3.311 1 98.06 279 PRO A O 1
ATOM 2138 N N . LYS A 1 280 ? 17.703 13.141 -5.246 1 97.12 280 LYS A N 1
ATOM 2139 C CA . LYS A 1 280 ? 17 14.273 -4.652 1 97.12 280 LYS A CA 1
ATOM 2140 C C . LYS A 1 280 ? 15.531 13.938 -4.418 1 97.12 280 LYS A C 1
ATOM 2142 O O . LYS A 1 280 ? 14.828 14.664 -3.719 1 97.12 280 LYS A O 1
ATOM 2147 N N . GLU A 1 281 ? 15.094 12.812 -5.031 1 96.94 281 GLU A N 1
ATOM 2148 C CA . GLU A 1 281 ? 13.672 12.484 -4.992 1 96.94 281 GLU A CA 1
ATOM 2149 C C . GLU A 1 281 ? 13.312 11.727 -3.715 1 96.94 281 GLU A C 1
ATOM 2151 O O . GLU A 1 281 ? 14.031 10.82 -3.303 1 96.94 281 GLU A O 1
ATOM 2156 N N . PHE A 1 282 ? 12.211 12.172 -3.053 1 96.5 282 PHE A N 1
ATOM 2157 C CA . PHE A 1 282 ? 11.766 11.469 -1.854 1 96.5 282 PHE A CA 1
ATOM 2158 C C . PHE A 1 282 ? 10.258 11.25 -1.885 1 96.5 282 PHE A C 1
ATOM 2160 O O . PHE A 1 282 ? 9.656 10.891 -0.869 1 96.5 282 PHE A O 1
ATOM 2167 N N . ASP A 1 283 ? 9.602 11.5 -3.021 1 95.88 283 ASP A N 1
ATOM 2168 C CA . ASP A 1 283 ? 8.18 11.219 -3.219 1 95.88 283 ASP A CA 1
ATOM 2169 C C . ASP A 1 283 ? 7.957 9.758 -3.598 1 95.88 283 ASP A C 1
ATOM 2171 O O . ASP A 1 283 ? 8.375 9.32 -4.672 1 95.88 283 ASP A O 1
ATOM 2175 N N . PRO A 1 284 ? 7.281 8.984 -2.75 1 96.75 284 PRO A N 1
ATOM 2176 C CA . PRO A 1 284 ? 7.086 7.562 -3.047 1 96.75 284 PRO A CA 1
ATOM 2177 C C . PRO A 1 284 ? 6.332 7.328 -4.352 1 96.75 284 PRO A C 1
ATOM 2179 O O . PRO A 1 284 ? 6.535 6.305 -5.012 1 96.75 284 PRO A O 1
ATOM 2182 N N . ARG A 1 285 ? 5.508 8.266 -4.805 1 96.38 285 ARG A N 1
ATOM 2183 C CA . ARG A 1 285 ? 4.746 8.117 -6.039 1 96.38 285 ARG A CA 1
ATOM 2184 C C . ARG A 1 285 ? 5.668 8.141 -7.258 1 96.38 285 ARG A C 1
ATOM 2186 O O . ARG A 1 285 ? 5.301 7.664 -8.328 1 96.38 285 ARG A O 1
ATOM 2193 N N . LYS A 1 286 ? 6.805 8.719 -7.031 1 96.62 286 LYS A N 1
ATOM 2194 C CA . LYS A 1 286 ? 7.777 8.805 -8.117 1 96.62 286 LYS A CA 1
ATOM 2195 C C . LYS A 1 286 ? 8.703 7.59 -8.117 1 96.62 286 LYS A C 1
ATOM 2197 O O . LYS A 1 286 ? 8.867 6.926 -9.148 1 96.62 286 LYS A O 1
ATOM 2202 N N . TYR A 1 287 ? 9.266 7.223 -6.957 1 97.19 287 TYR A N 1
ATOM 2203 C CA . TYR A 1 287 ? 10.266 6.16 -6.988 1 97.19 287 TYR A CA 1
ATOM 2204 C C . TYR A 1 287 ? 9.602 4.793 -7.082 1 97.19 287 TYR A C 1
ATOM 2206 O O . TYR A 1 287 ? 10.25 3.801 -7.414 1 97.19 287 TYR A O 1
ATOM 2214 N N . MET A 1 288 ? 8.352 4.695 -6.859 1 97.5 288 MET A N 1
ATOM 2215 C CA . MET A 1 288 ? 7.676 3.412 -7.016 1 97.5 288 MET A CA 1
ATOM 2216 C C . MET A 1 288 ? 7.238 3.203 -8.461 1 97.5 288 MET A C 1
ATOM 2218 O O . MET A 1 288 ? 6.91 2.084 -8.859 1 97.5 288 MET A O 1
ATOM 2222 N N . GLU A 1 289 ? 7.211 4.293 -9.172 1 96.44 289 GLU A N 1
ATOM 2223 C CA . GLU A 1 289 ? 6.727 4.203 -10.547 1 96.44 289 GLU A CA 1
ATOM 2224 C C . GLU A 1 289 ? 7.605 3.283 -11.383 1 96.44 289 GLU A C 1
ATOM 2226 O O . GLU A 1 289 ? 7.098 2.453 -12.148 1 96.44 289 GLU A O 1
ATOM 2231 N N . THR A 1 290 ? 8.953 3.449 -11.266 1 97.88 290 THR A N 1
ATOM 2232 C CA . THR A 1 290 ? 9.867 2.588 -12.008 1 97.88 290 THR A CA 1
ATOM 2233 C C . THR A 1 290 ? 9.727 1.136 -11.562 1 97.88 290 THR A C 1
ATOM 2235 O O . THR A 1 290 ? 9.703 0.224 -12.391 1 97.88 290 THR A O 1
ATOM 2238 N N . ALA A 1 291 ? 9.641 0.928 -10.281 1 98.62 291 ALA A N 1
ATOM 2239 C CA . ALA A 1 291 ? 9.453 -0.413 -9.734 1 98.62 291 ALA A CA 1
ATOM 2240 C C . ALA A 1 291 ? 8.188 -1.058 -10.289 1 98.62 291 ALA A C 1
ATOM 2242 O O . ALA A 1 291 ? 8.219 -2.197 -10.758 1 98.62 291 ALA A O 1
ATOM 2243 N N . LYS A 1 292 ? 7.102 -0.308 -10.305 1 98.81 292 LYS A N 1
ATOM 2244 C CA . LYS A 1 292 ? 5.828 -0.813 -10.812 1 98.81 292 LYS A CA 1
ATOM 2245 C C . LYS A 1 292 ? 5.914 -1.125 -12.305 1 98.81 292 LYS A C 1
ATOM 2247 O O . LYS A 1 292 ? 5.332 -2.105 -12.773 1 98.81 292 LYS A O 1
ATOM 2252 N N . SER A 1 293 ? 6.633 -0.304 -13.008 1 98.75 293 SER A N 1
ATOM 2253 C CA . SER A 1 293 ? 6.766 -0.509 -14.445 1 98.75 293 SER A CA 1
ATOM 2254 C C . SER A 1 293 ? 7.496 -1.813 -14.75 1 98.75 293 SER A C 1
ATOM 2256 O O . SER A 1 293 ? 7.145 -2.518 -15.703 1 98.75 293 SER A O 1
ATOM 2258 N N . TYR A 1 294 ? 8.516 -2.129 -13.969 1 98.88 294 TYR A N 1
ATOM 2259 C CA . TYR A 1 294 ? 9.25 -3.373 -14.172 1 98.88 294 TYR A CA 1
ATOM 2260 C C . TYR A 1 294 ? 8.391 -4.578 -13.812 1 98.88 294 TYR A C 1
ATOM 2262 O O . TYR A 1 294 ? 8.406 -5.594 -14.508 1 98.88 294 TYR A O 1
ATOM 2270 N N . VAL A 1 295 ? 7.617 -4.461 -12.742 1 98.94 295 VAL A N 1
ATOM 2271 C CA . VAL A 1 295 ? 6.695 -5.535 -12.391 1 98.94 295 VAL A CA 1
ATOM 2272 C C . VAL A 1 295 ? 5.672 -5.727 -13.508 1 98.94 295 VAL A C 1
ATOM 2274 O O . VAL A 1 295 ? 5.387 -6.855 -13.906 1 98.94 295 VAL A O 1
ATOM 2277 N N . LYS A 1 296 ? 5.133 -4.605 -14 1 98.88 296 LYS A N 1
ATOM 2278 C CA . LYS A 1 296 ? 4.16 -4.672 -15.086 1 98.88 296 LYS A CA 1
ATOM 2279 C C . LYS A 1 296 ? 4.73 -5.406 -16.297 1 98.88 296 LYS A C 1
ATOM 2281 O O . LYS A 1 296 ? 4.039 -6.219 -16.906 1 98.88 296 LYS A O 1
ATOM 2286 N N . LYS A 1 297 ? 5.961 -5.098 -16.594 1 98.81 297 LYS A N 1
ATOM 2287 C CA . LYS A 1 297 ? 6.609 -5.762 -17.734 1 98.81 297 LYS A CA 1
ATOM 2288 C C . LYS A 1 297 ? 6.68 -7.27 -17.516 1 98.81 297 LYS A C 1
ATOM 2290 O O . LYS A 1 297 ? 6.355 -8.047 -18.422 1 98.81 297 LYS A O 1
ATOM 2295 N N . VAL A 1 298 ? 7.094 -7.711 -16.344 1 98.81 298 VAL A N 1
ATOM 2296 C CA . VAL A 1 298 ? 7.203 -9.125 -16.016 1 98.81 298 VAL A CA 1
ATOM 2297 C C . VAL A 1 298 ? 5.828 -9.789 -16.094 1 98.81 298 VAL A C 1
ATOM 2299 O O . VAL A 1 298 ? 5.691 -10.891 -16.609 1 98.81 298 VAL A O 1
ATOM 2302 N N . VAL A 1 299 ? 4.832 -9.078 -15.594 1 98.88 299 VAL A N 1
ATOM 2303 C CA . VAL A 1 299 ? 3.461 -9.57 -15.609 1 98.88 299 VAL A CA 1
ATOM 2304 C C . VAL A 1 299 ? 2.99 -9.758 -17.047 1 98.88 299 VAL A C 1
ATOM 2306 O O . VAL A 1 299 ? 2.504 -10.828 -17.422 1 98.88 299 VAL A O 1
ATOM 2309 N N . SER A 1 300 ? 3.174 -8.727 -17.859 1 98.81 300 SER A N 1
ATOM 2310 C CA . SER A 1 300 ? 2.74 -8.766 -19.25 1 98.81 300 SER A CA 1
ATOM 2311 C C . SER A 1 300 ? 3.416 -9.906 -20 1 98.81 300 SER A C 1
ATOM 2313 O O . SER A 1 300 ? 2.756 -10.656 -20.719 1 98.81 300 SER A O 1
ATOM 2315 N N . ASP A 1 301 ? 4.711 -10.055 -19.797 1 98.69 301 ASP A N 1
ATOM 2316 C CA . ASP A 1 301 ? 5.465 -11.109 -20.453 1 98.69 301 ASP A CA 1
ATOM 2317 C C . ASP A 1 301 ? 4.969 -12.492 -20.031 1 98.69 301 ASP A C 1
ATOM 2319 O O . ASP A 1 301 ? 4.879 -13.406 -20.844 1 98.69 301 ASP A O 1
ATOM 2323 N N . ARG A 1 302 ? 4.68 -12.625 -18.766 1 98.75 302 ARG A N 1
ATOM 2324 C CA . ARG A 1 302 ? 4.234 -13.906 -18.219 1 98.75 302 ARG A CA 1
ATOM 2325 C C . ARG A 1 302 ? 2.863 -14.289 -18.766 1 98.75 302 ARG A C 1
ATOM 2327 O O . ARG A 1 302 ? 2.621 -15.445 -19.109 1 98.75 302 ARG A O 1
ATOM 2334 N N . LEU A 1 303 ? 1.959 -13.305 -18.844 1 98.81 303 LEU A N 1
ATOM 2335 C CA . LEU A 1 303 ? 0.625 -13.547 -19.391 1 98.81 303 LEU A CA 1
ATOM 2336 C C . LEU A 1 303 ? 0.697 -13.984 -20.844 1 98.81 303 LEU A C 1
ATOM 2338 O O . LEU A 1 303 ? -0.039 -14.875 -21.266 1 98.81 303 LEU A O 1
ATOM 2342 N N . GLU A 1 304 ? 1.615 -13.398 -21.562 1 98.56 304 GLU A N 1
ATOM 2343 C CA . GLU A 1 304 ? 1.834 -13.797 -22.953 1 98.56 304 GLU A CA 1
ATOM 2344 C C . GLU A 1 304 ? 2.432 -15.195 -23.031 1 98.56 304 GLU A C 1
ATOM 2346 O O . GLU A 1 304 ? 1.971 -16.031 -23.828 1 98.56 304 GLU A O 1
ATOM 2351 N N . LEU A 1 305 ? 3.395 -15.43 -22.234 1 98.56 305 LEU A N 1
ATOM 2352 C CA . LEU A 1 305 ? 4.121 -16.688 -22.25 1 98.56 305 LEU A CA 1
ATOM 2353 C C . LEU A 1 305 ? 3.182 -17.859 -21.984 1 98.56 305 LEU A C 1
ATOM 2355 O O . LEU A 1 305 ? 3.311 -18.922 -22.594 1 98.56 305 LEU A O 1
ATOM 2359 N N . LEU A 1 306 ? 2.203 -17.641 -21.094 1 98.75 306 LEU A N 1
ATOM 2360 C CA . LEU A 1 306 ? 1.371 -18.75 -20.609 1 98.75 306 LEU A CA 1
ATOM 2361 C C . LEU A 1 306 ? 0.088 -18.859 -21.422 1 98.75 306 LEU A C 1
ATOM 2363 O O . LEU A 1 306 ? -0.716 -19.766 -21.219 1 98.75 306 LEU A O 1
ATOM 2367 N N . GLY A 1 307 ? -0.169 -17.875 -22.281 1 98.62 307 GLY A N 1
ATOM 2368 C CA . GLY A 1 307 ? -1.251 -17.984 -23.25 1 98.62 307 GLY A CA 1
ATOM 2369 C C . GLY A 1 307 ? -2.553 -17.391 -22.75 1 98.62 307 GLY A C 1
ATOM 2370 O O . GLY A 1 307 ? -3.611 -17.625 -23.344 1 98.62 307 GLY A O 1
ATOM 2371 N N . SER A 1 308 ? -2.451 -16.594 -21.703 1 98.62 308 SER A N 1
ATOM 2372 C CA . SER A 1 308 ? -3.695 -16.062 -21.172 1 98.62 308 SER A CA 1
ATOM 2373 C C . SER A 1 308 ? -4.004 -14.68 -21.75 1 98.62 308 SER A C 1
ATOM 2375 O O . SER A 1 308 ? -5.094 -14.141 -21.547 1 98.62 308 SER A O 1
ATOM 2377 N N . ALA A 1 309 ? -3.115 -14.039 -22.547 1 98.62 309 ALA A N 1
ATOM 2378 C CA . ALA A 1 309 ? -3.402 -12.781 -23.219 1 98.62 309 ALA A CA 1
ATOM 2379 C C . ALA A 1 309 ? -4.645 -12.898 -24.109 1 98.62 309 ALA A C 1
ATOM 2381 O O . ALA A 1 309 ? -4.828 -13.906 -24.797 1 98.62 309 ALA A O 1
ATOM 2382 N N . ASN A 1 310 ? -5.516 -11.93 -24 1 98.06 310 ASN A N 1
ATOM 2383 C CA . ASN A 1 310 ? -6.746 -11.82 -24.781 1 98.06 310 ASN A CA 1
ATOM 2384 C C . ASN A 1 310 ? -7.742 -12.922 -24.422 1 98.06 310 ASN A C 1
ATOM 2386 O O . ASN A 1 310 ? -8.578 -13.312 -25.234 1 98.06 310 ASN A O 1
ATOM 2390 N N . LYS A 1 311 ? -7.652 -13.438 -23.188 1 97.56 311 LYS A N 1
ATOM 2391 C CA . LYS A 1 311 ? -8.562 -14.5 -22.766 1 97.56 311 LYS A CA 1
ATOM 2392 C C . LYS A 1 311 ? -9.555 -13.984 -21.734 1 97.56 311 LYS A C 1
ATOM 2394 O O . LYS A 1 311 ? -10.211 -14.773 -21.047 1 97.56 311 LYS A O 1
ATOM 2399 N N . ALA A 1 312 ? -9.734 -12.734 -21.578 1 94.38 312 ALA A N 1
ATOM 2400 C CA . ALA A 1 312 ? -10.672 -12.164 -20.625 1 94.38 312 ALA A CA 1
ATOM 2401 C C . ALA A 1 312 ? -12.117 -12.461 -21.031 1 94.38 312 ALA A C 1
ATOM 2403 O O . ALA A 1 312 ? -12.414 -12.633 -22.203 1 94.38 312 ALA A O 1
ATOM 2404 N N . MET B 1 1 ? -15.43 2.105 18.281 1 55.62 1 MET B N 1
ATOM 2405 C CA . MET B 1 1 ? -16 3.443 18.203 1 55.62 1 MET B CA 1
ATOM 2406 C C . MET B 1 1 ? -15.297 4.281 17.141 1 55.62 1 MET B C 1
ATOM 2408 O O . MET B 1 1 ? -15.305 5.512 17.203 1 55.62 1 MET B O 1
ATOM 2412 N N . PRO B 1 2 ? -14.25 3.881 16.297 1 83 2 PRO B N 1
ATOM 2413 C CA . PRO B 1 2 ? -12.867 4.07 15.867 1 83 2 PRO B CA 1
ATOM 2414 C C . PRO B 1 2 ? -12.734 5.07 14.727 1 83 2 PRO B 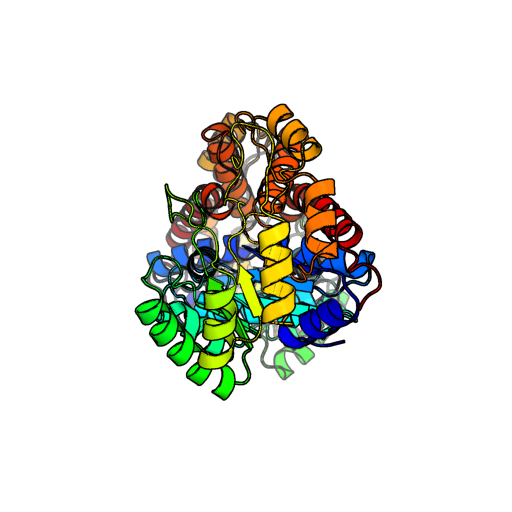C 1
ATOM 2416 O O . PRO B 1 2 ? -11.898 5.98 14.789 1 83 2 PRO B O 1
ATOM 2419 N N . TYR B 1 3 ? -13.57 5.18 13.617 1 96.25 3 TYR B N 1
ATOM 2420 C CA . TYR B 1 3 ? -13.531 6.152 12.531 1 96.25 3 TYR B CA 1
ATOM 2421 C C . TYR B 1 3 ? -14.422 7.352 12.844 1 96.25 3 TYR B C 1
ATOM 2423 O O . TYR B 1 3 ? -15.641 7.219 12.969 1 96.25 3 TYR B O 1
ATOM 2431 N N . VAL B 1 4 ? -13.906 8.625 12.992 1 97.81 4 VAL B N 1
ATOM 2432 C CA . VAL B 1 4 ? -14.625 9.773 13.539 1 97.81 4 VAL B CA 1
ATOM 2433 C C . VAL B 1 4 ? -14.492 10.961 12.586 1 97.81 4 VAL B C 1
ATOM 2435 O O . VAL B 1 4 ? -13.734 10.914 11.617 1 97.81 4 VAL B O 1
ATOM 2438 N N . ASN B 1 5 ? -15.328 11.953 12.836 1 98.19 5 ASN B N 1
ATOM 2439 C CA . ASN B 1 5 ? -15.211 13.188 12.07 1 98.19 5 ASN B CA 1
ATOM 2440 C C . ASN B 1 5 ? -14.016 14.023 12.523 1 98.19 5 ASN B C 1
ATOM 2442 O O . ASN B 1 5 ? -13.742 14.117 13.719 1 98.19 5 ASN B O 1
ATOM 2446 N N . THR B 1 6 ? -13.305 14.586 11.609 1 98.56 6 THR B N 1
ATOM 2447 C CA . THR B 1 6 ? -12.133 15.398 11.922 1 98.56 6 THR B CA 1
ATOM 2448 C C . THR B 1 6 ? -12.492 16.516 12.898 1 98.56 6 THR B C 1
ATOM 2450 O O . THR B 1 6 ? -11.711 16.844 13.789 1 98.56 6 THR B O 1
ATOM 2453 N N . LYS B 1 7 ? -13.648 17.078 12.734 1 98.12 7 LYS B N 1
ATOM 2454 C CA . LYS B 1 7 ? -14.102 18.188 13.57 1 98.12 7 LYS B CA 1
ATOM 2455 C C . LYS B 1 7 ? -14.164 17.781 15.039 1 98.12 7 LYS B C 1
ATOM 2457 O O . LYS B 1 7 ? -13.867 18.594 15.922 1 98.12 7 LYS B O 1
ATOM 2462 N N . ASP B 1 8 ? -14.523 16.547 15.297 1 97.81 8 ASP B N 1
ATOM 2463 C CA . ASP B 1 8 ? -14.609 16.078 16.672 1 97.81 8 ASP B CA 1
ATOM 2464 C C . ASP B 1 8 ? -13.234 16.047 17.328 1 97.81 8 ASP B C 1
ATOM 2466 O O . ASP B 1 8 ? -13.086 16.406 18.5 1 97.81 8 ASP B O 1
ATOM 2470 N N . ILE B 1 9 ? -12.266 15.633 16.578 1 98.44 9 ILE B N 1
ATOM 2471 C CA . ILE B 1 9 ? -10.891 15.594 17.062 1 98.44 9 ILE B CA 1
ATOM 2472 C C . ILE B 1 9 ? -10.406 17.016 17.344 1 98.44 9 ILE B C 1
ATOM 2474 O O . ILE B 1 9 ? -9.836 17.297 18.391 1 98.44 9 ILE B O 1
ATOM 2478 N N . LEU B 1 10 ? -10.734 17.891 16.453 1 98.75 10 LEU B N 1
ATOM 2479 C CA . LEU B 1 10 ? -10.164 19.234 16.531 1 98.75 10 LEU B CA 1
ATOM 2480 C C . LEU B 1 10 ? -10.906 20.078 17.547 1 98.75 10 LEU B C 1
ATOM 2482 O O . LEU B 1 10 ? -10.328 20.984 18.156 1 98.75 10 LEU B O 1
ATOM 2486 N N . GLU B 1 11 ? -12.18 19.828 17.75 1 98.12 11 GLU B N 1
ATOM 2487 C CA . GLU B 1 11 ? -12.922 20.562 18.781 1 98.12 11 GLU B CA 1
ATOM 2488 C C . GLU B 1 11 ? -12.352 20.297 20.172 1 98.12 11 GLU B C 1
ATOM 2490 O O . GLU B 1 11 ? -12.211 21.219 20.969 1 98.12 11 GLU B O 1
ATOM 2495 N N . LYS B 1 12 ? -12.055 19.047 20.406 1 98.19 12 LYS B N 1
ATOM 2496 C CA . LYS B 1 12 ? -11.422 18.734 21.672 1 98.19 12 LYS B CA 1
ATOM 2497 C C . LYS B 1 12 ? -10.055 19.406 21.797 1 98.19 12 LYS B C 1
ATOM 2499 O O . LYS B 1 12 ? -9.734 19.984 22.844 1 98.19 12 LYS B O 1
ATOM 2504 N N . ALA B 1 13 ? -9.266 19.344 20.75 1 98.75 13 ALA B N 1
ATOM 2505 C CA . ALA B 1 13 ? -7.945 19.969 20.75 1 98.75 13 ALA B CA 1
ATOM 2506 C C . ALA B 1 13 ? -8.047 21.469 20.984 1 98.75 13 ALA B C 1
ATOM 2508 O O . ALA B 1 13 ? -7.227 22.062 21.703 1 98.75 13 ALA B O 1
ATOM 2509 N N . ASN B 1 14 ? -9 22.078 20.344 1 98.62 14 ASN B N 1
ATOM 2510 C CA . ASN B 1 14 ? -9.234 23.5 20.469 1 98.62 14 ASN B CA 1
ATOM 2511 C C . ASN B 1 14 ? -9.602 23.891 21.906 1 98.62 14 ASN B C 1
ATOM 2513 O O . ASN B 1 14 ? -9.125 24.891 22.422 1 98.62 14 ASN B O 1
ATOM 2517 N N . LYS B 1 15 ? -10.391 23.109 22.531 1 97.81 15 LYS B N 1
ATOM 2518 C CA . LYS B 1 15 ? -10.852 23.344 23.891 1 97.81 15 LYS B CA 1
ATOM 2519 C C . LYS B 1 15 ? -9.711 23.172 24.891 1 97.81 15 LYS B C 1
ATOM 2521 O O . LYS B 1 15 ? -9.625 23.906 25.875 1 97.81 15 LYS B O 1
ATOM 2526 N N . GLU B 1 16 ? -8.82 22.219 24.578 1 97.56 16 GLU B N 1
ATOM 2527 C CA . GLU B 1 16 ? -7.797 21.859 25.562 1 97.56 16 GLU B CA 1
ATOM 2528 C C . GLU B 1 16 ? -6.438 22.438 25.172 1 97.56 16 GLU B C 1
ATOM 2530 O O . GLU B 1 16 ? -5.438 22.188 25.844 1 97.56 16 GLU B O 1
ATOM 2535 N N . TYR B 1 17 ? -6.348 23.094 24.109 1 95.81 17 TYR B N 1
ATOM 2536 C CA . TYR B 1 17 ? -5.191 23.859 23.672 1 95.81 17 TYR B CA 1
ATOM 2537 C C . TYR B 1 17 ? -4.012 22.938 23.359 1 95.81 17 TYR B C 1
ATOM 2539 O O . TYR B 1 17 ? -2.904 23.156 23.859 1 95.81 17 TYR B O 1
ATOM 2547 N N . TYR B 1 18 ? -4.152 22.016 22.547 1 98.56 18 TYR B N 1
ATOM 2548 C CA . TYR B 1 18 ? -3.115 21.203 21.922 1 98.56 18 TYR B CA 1
ATOM 2549 C C . TYR B 1 18 ? -3.379 21.047 20.422 1 98.56 18 TYR B C 1
ATOM 2551 O O . TYR B 1 18 ? -4.312 21.641 19.891 1 98.56 18 TYR B O 1
ATOM 2559 N N . ALA B 1 19 ? -2.504 20.391 19.781 1 98.94 19 ALA B N 1
ATOM 2560 C CA . ALA B 1 19 ? -2.686 20.172 18.359 1 98.94 19 ALA B CA 1
ATOM 2561 C C . ALA B 1 19 ? -2.541 18.688 18.016 1 98.94 19 ALA B C 1
ATOM 2563 O O . ALA B 1 19 ? -1.94 17.922 18.766 1 98.94 19 ALA B O 1
ATOM 2564 N N . VAL B 1 20 ? -3.176 18.344 16.984 1 98.75 20 VAL B N 1
ATOM 2565 C CA . VAL B 1 20 ? -3.053 17 16.422 1 98.75 20 VAL B CA 1
ATOM 2566 C C . VAL B 1 20 ? -2.385 17.062 15.055 1 98.75 20 VAL B C 1
ATOM 2568 O O . VAL B 1 20 ? -2.779 17.859 14.195 1 98.75 20 VAL B O 1
ATOM 2571 N N . ALA B 1 21 ? -1.362 16.25 14.906 1 98.56 21 ALA B N 1
ATOM 2572 C CA . ALA B 1 21 ? -0.713 16.172 13.602 1 98.56 21 ALA B CA 1
ATOM 2573 C C . ALA B 1 21 ? -1.613 15.484 12.578 1 98.56 21 ALA B C 1
ATOM 2575 O O . ALA B 1 21 ? -2.283 14.5 12.898 1 98.56 21 ALA B O 1
ATOM 2576 N N . ALA B 1 22 ? -1.743 16.047 11.438 1 98.81 22 ALA B N 1
ATOM 2577 C CA . ALA B 1 22 ? -2.367 15.391 10.289 1 98.81 22 ALA B CA 1
ATOM 2578 C C . ALA B 1 22 ? -1.313 14.836 9.336 1 98.81 22 ALA B C 1
ATOM 2580 O O . ALA B 1 22 ? -0.484 15.586 8.812 1 98.81 22 ALA B O 1
ATOM 2581 N N . PHE B 1 23 ? -1.348 13.547 9.133 1 98.88 23 PHE B N 1
ATOM 2582 C CA . PHE B 1 23 ? -0.275 12.867 8.422 1 98.88 23 PHE B CA 1
ATOM 2583 C C . PHE B 1 23 ? -0.728 12.461 7.023 1 98.88 23 PHE B C 1
ATOM 2585 O O . PHE B 1 23 ? -1.718 11.734 6.875 1 98.88 23 PHE B O 1
ATOM 2592 N N . ASN B 1 24 ? 0.001 12.898 6.012 1 98.56 24 ASN B N 1
ATOM 2593 C CA . ASN B 1 24 ? -0.291 12.492 4.641 1 98.56 24 ASN B CA 1
ATOM 2594 C C . ASN B 1 24 ? 0.168 11.07 4.359 1 98.56 24 ASN B C 1
ATOM 2596 O O . ASN B 1 24 ? 1.249 10.664 4.793 1 98.56 24 ASN B O 1
ATOM 2600 N N . ILE B 1 25 ? -0.687 10.344 3.684 1 98.69 25 ILE B N 1
ATOM 2601 C CA . ILE B 1 25 ? -0.296 9 3.27 1 98.69 25 ILE B CA 1
ATOM 2602 C C . ILE B 1 25 ? -0.396 8.883 1.751 1 98.69 25 ILE B C 1
ATOM 2604 O O . ILE B 1 25 ? -1.146 9.625 1.11 1 98.69 25 ILE B O 1
ATOM 2608 N N . ASN B 1 26 ? 0.382 7.883 1.27 1 96.44 26 ASN B N 1
ATOM 2609 C CA . ASN B 1 26 ? 0.358 7.562 -0.153 1 96.44 26 ASN B CA 1
ATOM 2610 C C . ASN B 1 26 ? -0.008 6.098 -0.391 1 96.44 26 ASN B C 1
ATOM 2612 O O . ASN B 1 26 ? -0.363 5.715 -1.507 1 96.44 26 ASN B O 1
ATOM 2616 N N . ASN B 1 27 ? 0.107 5.328 0.642 1 97.56 27 ASN B N 1
ATOM 2617 C CA . ASN B 1 27 ? -0.136 3.896 0.514 1 97.56 27 ASN B CA 1
ATOM 2618 C C . ASN B 1 27 ? -0.3 3.232 1.877 1 97.56 27 ASN B C 1
ATOM 2620 O O . ASN B 1 27 ? -0.463 3.914 2.891 1 97.56 27 ASN B O 1
ATOM 2624 N N . LEU B 1 28 ? -0.348 1.909 1.896 1 98.38 28 LEU B N 1
ATOM 2625 C CA . LEU B 1 28 ? -0.628 1.104 3.078 1 98.38 28 LEU B CA 1
ATOM 2626 C C . LEU B 1 28 ? 0.485 1.248 4.109 1 98.38 28 LEU B C 1
ATOM 2628 O O . LEU B 1 28 ? 0.219 1.303 5.312 1 98.38 28 LEU B O 1
ATOM 2632 N N . GLU B 1 29 ? 1.754 1.272 3.67 1 98.69 29 GLU B N 1
ATOM 2633 C CA . GLU B 1 29 ? 2.908 1.267 4.562 1 98.69 29 GLU B CA 1
ATOM 2634 C C . GLU B 1 29 ? 2.949 2.529 5.418 1 98.69 29 GLU B C 1
ATOM 2636 O O . GLU B 1 29 ? 3.23 2.463 6.617 1 98.69 29 GLU B O 1
ATOM 2641 N N . PHE B 1 30 ? 2.668 3.672 4.766 1 98.81 30 PHE B N 1
ATOM 2642 C CA . PHE B 1 30 ? 2.6 4.906 5.539 1 98.81 30 PHE B CA 1
ATOM 2643 C C . PHE B 1 30 ? 1.475 4.84 6.566 1 98.81 30 PHE B C 1
ATOM 2645 O O . PHE B 1 30 ? 1.652 5.238 7.719 1 98.81 30 PHE B O 1
ATOM 2652 N N . LEU B 1 31 ? 0.339 4.367 6.141 1 98.81 31 LEU B N 1
ATOM 2653 C CA . LEU B 1 31 ? -0.793 4.234 7.051 1 98.81 31 LEU B CA 1
ATOM 2654 C C . LEU B 1 31 ? -0.432 3.357 8.242 1 98.81 31 LEU B C 1
ATOM 2656 O O . LEU B 1 31 ? -0.722 3.713 9.391 1 98.81 31 LEU B O 1
ATOM 2660 N N . GLN B 1 32 ? 0.205 2.219 7.988 1 98.69 32 GLN B N 1
ATOM 2661 C CA . GLN B 1 32 ? 0.593 1.299 9.047 1 98.69 32 GLN B CA 1
ATOM 2662 C C . GLN B 1 32 ? 1.512 1.98 10.062 1 98.69 32 GLN B C 1
ATOM 2664 O O . GLN B 1 32 ? 1.311 1.86 11.273 1 98.69 32 GLN B O 1
ATOM 2669 N N . ALA B 1 33 ? 2.494 2.682 9.531 1 98.88 33 ALA B N 1
ATOM 2670 C CA . ALA B 1 33 ? 3.471 3.334 10.398 1 98.88 33 ALA B CA 1
ATOM 2671 C C . ALA B 1 33 ? 2.809 4.398 11.266 1 98.88 33 ALA B C 1
ATOM 2673 O O . ALA B 1 33 ? 3.113 4.516 12.461 1 98.88 33 ALA B O 1
ATOM 2674 N N . ILE B 1 34 ? 1.941 5.172 10.672 1 98.94 34 ILE B N 1
ATOM 2675 C CA . ILE B 1 34 ? 1.243 6.238 11.383 1 98.94 34 ILE B CA 1
ATOM 2676 C C . ILE B 1 34 ? 0.347 5.637 12.461 1 98.94 34 ILE B C 1
ATOM 2678 O O . ILE B 1 34 ? 0.335 6.109 13.602 1 98.94 34 ILE B O 1
ATOM 2682 N N . VAL B 1 35 ? -0.409 4.594 12.133 1 98.5 35 VAL B N 1
ATOM 2683 C CA . VAL B 1 35 ? -1.313 3.928 13.062 1 98.5 35 VAL B CA 1
ATOM 2684 C C . VAL B 1 35 ? -0.521 3.373 14.242 1 98.5 35 VAL B C 1
ATOM 2686 O O . VAL B 1 35 ? -0.934 3.514 15.398 1 98.5 35 VAL B O 1
ATOM 2689 N N . GLU B 1 36 ? 0.615 2.777 13.961 1 98.31 36 GLU B N 1
ATOM 2690 C CA . GLU B 1 36 ? 1.451 2.242 15.031 1 98.31 36 GLU B CA 1
ATOM 2691 C C . GLU B 1 36 ? 1.897 3.346 15.984 1 98.31 36 GLU B C 1
ATOM 2693 O O . GLU B 1 36 ? 1.917 3.15 17.203 1 98.31 36 GLU B O 1
ATOM 2698 N N . GLY B 1 37 ? 2.314 4.461 15.414 1 98.69 37 GLY B N 1
ATOM 2699 C CA . GLY B 1 37 ? 2.67 5.594 16.25 1 98.69 37 GLY B CA 1
ATOM 2700 C C . GLY B 1 37 ? 1.518 6.09 17.109 1 98.69 37 GLY B C 1
ATOM 2701 O O . GLY B 1 37 ? 1.702 6.406 18.281 1 98.69 37 GLY B O 1
ATOM 2702 N N . GLY B 1 38 ? 0.317 6.188 16.484 1 98.25 38 GLY B N 1
ATOM 2703 C CA . GLY B 1 38 ? -0.87 6.59 17.219 1 98.25 38 GLY B CA 1
ATOM 2704 C C . GLY B 1 38 ? -1.201 5.66 18.375 1 98.25 38 GLY B C 1
ATOM 2705 O O . GLY B 1 38 ? -1.55 6.117 19.469 1 98.25 38 GLY B O 1
ATOM 2706 N N . ILE B 1 39 ? -1.094 4.34 18.125 1 97.69 39 ILE B N 1
ATOM 2707 C CA . ILE B 1 39 ? -1.343 3.342 19.156 1 97.69 39 ILE B CA 1
ATOM 2708 C C . ILE B 1 39 ? -0.347 3.527 20.312 1 97.69 39 ILE B C 1
ATOM 2710 O O . ILE B 1 39 ? -0.737 3.584 21.469 1 97.69 39 ILE B O 1
ATOM 2714 N N . GLU B 1 40 ? 0.897 3.67 19.938 1 98.06 40 GLU B N 1
ATOM 2715 C CA . GLU B 1 40 ? 1.967 3.805 20.922 1 98.06 40 GLU B CA 1
ATOM 2716 C C . GLU B 1 40 ? 1.737 5.012 21.812 1 98.06 40 GLU B C 1
ATOM 2718 O O . GLU B 1 40 ? 1.969 4.945 23.031 1 98.06 40 GLU B O 1
ATOM 2723 N N . LYS B 1 41 ? 1.235 6.078 21.219 1 98.69 41 LYS B N 1
ATOM 2724 C CA . LYS B 1 41 ? 1.119 7.332 21.953 1 98.69 41 LYS B CA 1
ATOM 2725 C C . LYS B 1 41 ? -0.306 7.543 22.453 1 98.69 41 LYS B C 1
ATOM 2727 O O . LYS B 1 41 ? -0.603 8.562 23.094 1 98.69 41 LYS B O 1
ATOM 2732 N N . LYS B 1 42 ? -1.215 6.562 22.156 1 98 42 LYS B N 1
ATOM 2733 C CA . LYS B 1 42 ? -2.621 6.684 22.531 1 98 42 LYS B CA 1
ATOM 2734 C C . LYS B 1 42 ? -3.188 8.039 22.125 1 98 42 LYS B C 1
ATOM 2736 O O . LYS B 1 42 ? -3.777 8.742 22.938 1 98 42 LYS B O 1
ATOM 2741 N N . SER B 1 43 ? -2.936 8.383 20.906 1 98.5 43 SER B N 1
ATOM 2742 C CA . SER B 1 43 ? -3.311 9.688 20.375 1 98.5 43 SER B CA 1
ATOM 2743 C C . SER B 1 43 ? -4.387 9.555 19.297 1 98.5 43 SER B C 1
ATOM 2745 O O . SER B 1 43 ? -4.438 8.555 18.594 1 98.5 43 SER B O 1
ATOM 2747 N N . PRO B 1 44 ? -5.312 10.578 19.188 1 98.5 44 PRO B N 1
ATOM 2748 C CA . PRO B 1 44 ? -6.102 10.641 17.953 1 98.5 44 PRO B CA 1
ATOM 2749 C C . PRO B 1 44 ? -5.238 10.836 16.703 1 98.5 44 PRO B C 1
ATOM 2751 O O . PRO B 1 44 ? -4.133 11.383 16.797 1 98.5 44 PRO B O 1
ATOM 2754 N N . LEU B 1 45 ? -5.73 10.328 15.633 1 98.69 45 LEU B N 1
ATOM 2755 C CA . LEU B 1 45 ? -5.012 10.453 14.375 1 98.69 45 LEU B CA 1
ATOM 2756 C C . LEU B 1 45 ? -5.879 11.133 13.32 1 98.69 45 LEU B C 1
ATOM 2758 O O . LEU B 1 45 ? -7.078 10.859 13.227 1 98.69 45 LEU B O 1
ATOM 2762 N N . ILE B 1 46 ? -5.281 12.055 12.609 1 98.88 46 ILE B N 1
ATOM 2763 C CA . ILE B 1 46 ? -5.836 12.562 11.359 1 98.88 46 ILE B CA 1
ATOM 2764 C C . ILE B 1 46 ? -4.969 12.102 10.188 1 98.88 46 ILE B C 1
ATOM 2766 O O . ILE B 1 46 ? -3.816 12.516 10.062 1 98.88 46 ILE B O 1
ATOM 2770 N N . ILE B 1 47 ? -5.543 11.211 9.43 1 98.88 47 ILE B N 1
ATOM 2771 C CA . ILE B 1 47 ? -4.902 10.758 8.203 1 98.88 47 ILE B CA 1
ATOM 2772 C C . ILE B 1 47 ? -5.332 11.641 7.039 1 98.88 47 ILE B C 1
ATOM 2774 O O . ILE B 1 47 ? -6.508 12.008 6.926 1 98.88 47 ILE B O 1
ATOM 2778 N N . GLU B 1 48 ? -4.32 11.984 6.188 1 98.62 48 GLU B N 1
ATOM 2779 C CA . GLU B 1 48 ? -4.672 12.859 5.074 1 98.62 48 GLU B CA 1
ATOM 2780 C C . GLU B 1 48 ? -4.16 12.305 3.75 1 98.62 48 GLU B C 1
ATOM 2782 O O . GLU B 1 48 ? -3.182 11.555 3.721 1 98.62 48 GLU B O 1
ATOM 2787 N N . THR B 1 49 ? -4.902 12.617 2.732 1 98.69 49 THR B N 1
ATOM 2788 C CA . THR B 1 49 ? -4.457 12.352 1.37 1 98.69 49 THR B CA 1
ATOM 2789 C C . THR B 1 49 ? -4.574 13.609 0.509 1 98.69 49 THR B C 1
ATOM 2791 O O . THR B 1 49 ? -5.484 14.414 0.702 1 98.69 49 THR B O 1
ATOM 2794 N N . SER B 1 50 ? -3.684 13.789 -0.388 1 98.06 50 SER B N 1
ATOM 2795 C CA . SER B 1 50 ? -3.781 14.836 -1.402 1 98.06 50 SER B CA 1
ATOM 2796 C C . SER B 1 50 ? -4.504 14.336 -2.646 1 98.06 50 SER B C 1
ATOM 2798 O O . SER B 1 50 ? -4.793 13.141 -2.764 1 98.06 50 SER B O 1
ATOM 2800 N N . GLU B 1 51 ? -4.844 15.297 -3.539 1 98 51 GLU B N 1
ATOM 2801 C CA . GLU B 1 51 ? -5.379 14.891 -4.836 1 98 51 GLU B CA 1
ATOM 2802 C C . GLU B 1 51 ? -4.402 13.984 -5.578 1 98 51 GLU B C 1
ATOM 2804 O O . GLU B 1 51 ? -4.809 13.023 -6.238 1 98 51 GLU B O 1
ATOM 2809 N N . GLY B 1 52 ? -3.111 14.297 -5.441 1 97.44 52 GLY B N 1
ATOM 2810 C CA . GLY B 1 52 ? -2.09 13.469 -6.066 1 97.44 52 GLY B CA 1
ATOM 2811 C C . GLY B 1 52 ? -2.055 12.055 -5.527 1 97.44 52 GLY B C 1
ATOM 2812 O O . GLY B 1 52 ? -1.882 11.102 -6.289 1 97.44 52 GLY B O 1
ATOM 2813 N N . ALA B 1 53 ? -2.205 11.906 -4.219 1 98.19 53 ALA B N 1
ATOM 2814 C CA . ALA B 1 53 ? -2.25 10.578 -3.607 1 98.19 53 ALA B CA 1
ATOM 2815 C C . ALA B 1 53 ? -3.459 9.789 -4.102 1 98.19 53 ALA B C 1
ATOM 2817 O O . ALA B 1 53 ? -3.354 8.594 -4.379 1 98.19 53 ALA B O 1
ATOM 2818 N N . MET B 1 54 ? -4.613 10.477 -4.188 1 98.5 54 MET B N 1
ATOM 2819 C CA . MET B 1 54 ? -5.816 9.836 -4.703 1 98.5 54 MET B CA 1
ATOM 2820 C C . MET B 1 54 ? -5.602 9.352 -6.137 1 98.5 54 MET B C 1
ATOM 2822 O O . MET B 1 54 ? -5.965 8.227 -6.477 1 98.5 54 MET B O 1
ATOM 2826 N N . LYS B 1 55 ? -5.062 10.242 -6.941 1 97.81 55 LYS B N 1
ATOM 2827 C CA . LYS B 1 55 ? -4.777 9.891 -8.328 1 97.81 55 LYS B CA 1
ATOM 2828 C C . LYS B 1 55 ? -3.852 8.68 -8.414 1 97.81 55 LYS B C 1
ATOM 2830 O O . LYS B 1 55 ? -4.086 7.77 -9.203 1 97.81 55 LYS B O 1
ATOM 2835 N N . TYR B 1 56 ? -2.834 8.68 -7.621 1 98.12 56 TYR B N 1
ATOM 2836 C CA . TYR B 1 56 ? -1.848 7.602 -7.582 1 98.12 56 TYR B CA 1
ATOM 2837 C C . TYR B 1 56 ? -2.498 6.277 -7.195 1 98.12 56 TYR B C 1
ATOM 2839 O O . TYR B 1 56 ? -2.379 5.285 -7.918 1 98.12 56 TYR B O 1
ATOM 2847 N N . ALA B 1 57 ? -3.201 6.277 -6.094 1 98.25 57 ALA B N 1
ATOM 2848 C CA . ALA B 1 57 ? -3.797 5.055 -5.57 1 98.25 57 ALA B CA 1
ATOM 2849 C C . ALA B 1 57 ? -4.867 4.516 -6.52 1 98.25 57 ALA B C 1
ATOM 2851 O O . ALA B 1 57 ? -5.008 3.301 -6.684 1 98.25 57 ALA B O 1
ATOM 2852 N N . GLY B 1 58 ? -5.562 5.445 -7.18 1 97.56 58 GLY B N 1
ATOM 2853 C CA . GLY B 1 58 ? -6.703 5.059 -7.992 1 97.56 58 GLY B CA 1
ATOM 2854 C C . GLY B 1 58 ? -6.336 4.789 -9.438 1 97.56 58 GLY B C 1
ATOM 2855 O O . GLY B 1 58 ? -7.215 4.566 -10.281 1 97.56 58 GLY B O 1
ATOM 2856 N N . MET B 1 59 ? -5.047 4.863 -9.789 1 96.88 59 MET B N 1
ATOM 2857 C CA . MET B 1 59 ? -4.586 4.707 -11.164 1 96.88 59 MET B CA 1
ATOM 2858 C C . MET B 1 59 ? -5.332 5.648 -12.102 1 96.88 59 MET B C 1
ATOM 2860 O O . MET B 1 59 ? -5.879 5.219 -13.109 1 96.88 59 MET B O 1
ATOM 2864 N N . GLY B 1 60 ? -5.438 6.879 -11.609 1 96.62 60 GLY B N 1
ATOM 2865 C CA . GLY B 1 60 ? -6.008 7.918 -12.453 1 96.62 60 GLY B CA 1
ATOM 2866 C C . GLY B 1 60 ? -7.465 8.195 -12.148 1 96.62 60 GLY B C 1
ATOM 2867 O O . GLY B 1 60 ? -8 9.234 -12.555 1 96.62 60 GLY B O 1
ATOM 2868 N N . ASP B 1 61 ? -8.133 7.355 -11.453 1 97 61 ASP B N 1
ATOM 2869 C CA . ASP B 1 61 ? -9.539 7.535 -11.094 1 97 61 ASP B CA 1
ATOM 2870 C C . ASP B 1 61 ? -9.68 8.07 -9.672 1 97 61 ASP B C 1
ATOM 2872 O O . ASP B 1 61 ? -9.422 7.344 -8.703 1 97 61 ASP B O 1
ATOM 2876 N N . PRO B 1 62 ? -10.125 9.297 -9.508 1 97.62 62 PRO B N 1
ATOM 2877 C CA . PRO B 1 62 ? -10.172 9.906 -8.18 1 97.62 62 PRO B CA 1
ATOM 2878 C C . PRO B 1 62 ? -11.117 9.188 -7.223 1 97.62 62 PRO B C 1
ATOM 2880 O O . PRO B 1 62 ? -10.836 9.078 -6.027 1 97.62 62 PRO B O 1
ATOM 2883 N N . LEU B 1 63 ? -12.242 8.703 -7.742 1 98.12 63 LEU B N 1
ATOM 2884 C CA . LEU B 1 63 ? -13.188 8.008 -6.875 1 98.12 63 LEU B CA 1
ATOM 2885 C C . LEU B 1 63 ? -12.617 6.68 -6.391 1 98.12 63 LEU B C 1
ATOM 2887 O O . LEU B 1 63 ? -12.766 6.324 -5.223 1 98.12 63 LEU B O 1
ATOM 2891 N N . ARG B 1 64 ? -11.945 5.934 -7.289 1 97.56 64 ARG B N 1
ATOM 2892 C CA . ARG B 1 64 ? -11.297 4.688 -6.883 1 97.56 64 ARG B CA 1
ATOM 2893 C C . ARG B 1 64 ? -10.227 4.941 -5.836 1 97.56 64 ARG B C 1
ATOM 2895 O O . ARG B 1 64 ? -10.125 4.203 -4.852 1 97.56 64 ARG B O 1
ATOM 2902 N N . GLY B 1 65 ? -9.422 5.961 -6.102 1 98.44 65 GLY B N 1
ATOM 2903 C CA . GLY B 1 65 ? -8.398 6.312 -5.133 1 98.44 65 GLY B CA 1
ATOM 2904 C C . GLY B 1 65 ? -8.961 6.66 -3.768 1 98.44 65 GLY B C 1
ATOM 2905 O O . GLY B 1 65 ? -8.484 6.16 -2.746 1 98.44 65 GLY B O 1
ATOM 2906 N N . ALA B 1 66 ? -10.016 7.504 -3.754 1 98.81 66 ALA B N 1
ATOM 2907 C CA . ALA B 1 66 ? -10.672 7.891 -2.506 1 98.81 66 ALA B CA 1
ATOM 2908 C C . ALA B 1 66 ? -11.25 6.672 -1.791 1 98.81 66 ALA B C 1
ATOM 2910 O O . ALA B 1 66 ? -11.078 6.516 -0.58 1 98.81 66 ALA B O 1
ATOM 2911 N N . SER B 1 67 ? -11.891 5.84 -2.533 1 98.56 67 SER B N 1
ATOM 2912 C CA . SER B 1 67 ? -12.523 4.645 -1.984 1 98.56 67 SER B CA 1
ATOM 2913 C C . SER B 1 67 ? -11.492 3.711 -1.359 1 98.56 67 SER B C 1
ATOM 2915 O O . SER B 1 67 ? -11.711 3.172 -0.272 1 98.56 67 SER B O 1
ATOM 2917 N N . LEU B 1 68 ? -10.391 3.541 -2.035 1 98.56 68 LEU B N 1
ATOM 2918 C CA . LEU B 1 68 ? -9.32 2.693 -1.52 1 98.56 68 LEU B CA 1
ATOM 2919 C C . LEU B 1 68 ? -8.812 3.219 -0.182 1 98.56 68 LEU B C 1
ATOM 2921 O O . LEU B 1 68 ? -8.633 2.449 0.766 1 98.56 68 LEU B O 1
ATOM 2925 N N . PHE B 1 69 ? -8.602 4.488 -0.078 1 98.88 69 PHE B N 1
ATOM 2926 C CA . PHE B 1 69 ? -8.078 5.066 1.153 1 98.88 69 PHE B CA 1
ATOM 2927 C C . PHE B 1 69 ? -9.094 4.941 2.285 1 98.88 69 PHE B C 1
ATOM 2929 O O . PHE B 1 69 ? -8.727 4.621 3.418 1 98.88 69 PHE B O 1
ATOM 2936 N N . VAL B 1 70 ? -10.375 5.188 2.012 1 98.75 70 VAL B N 1
ATOM 2937 C CA . VAL B 1 70 ? -11.391 5.055 3.045 1 98.75 70 VAL B CA 1
ATOM 2938 C C . VAL B 1 70 ? -11.43 3.615 3.557 1 98.75 70 VAL B C 1
ATOM 2940 O O . VAL B 1 70 ? -11.469 3.381 4.766 1 98.75 70 VAL B O 1
ATOM 2943 N N . LYS B 1 71 ? -11.367 2.693 2.658 1 98 71 LYS B N 1
ATOM 2944 C CA . LYS B 1 71 ? -11.445 1.283 3.029 1 98 71 LYS B CA 1
ATOM 2945 C C . LYS B 1 71 ? -10.234 0.87 3.867 1 98 71 LYS B C 1
ATOM 2947 O O . LYS B 1 71 ? -10.383 0.158 4.863 1 98 71 LYS B O 1
ATOM 2952 N N . MET B 1 72 ? -9.078 1.334 3.518 1 98.31 72 MET B N 1
ATOM 2953 C CA . MET B 1 72 ? -7.875 1.01 4.277 1 98.31 72 MET B CA 1
ATOM 2954 C C . MET B 1 72 ? -7.922 1.646 5.664 1 98.31 72 MET B C 1
ATOM 2956 O O . MET B 1 72 ? -7.695 0.969 6.672 1 98.31 72 MET B O 1
ATOM 2960 N N . VAL B 1 73 ? -8.234 2.908 5.695 1 98.62 73 VAL B N 1
ATOM 2961 C CA . VAL B 1 73 ? -8.219 3.641 6.957 1 98.62 73 VAL B CA 1
ATOM 2962 C C . VAL B 1 73 ? -9.281 3.074 7.898 1 98.62 73 VAL B C 1
ATOM 2964 O O . VAL B 1 73 ? -9.016 2.854 9.078 1 98.62 73 VAL B O 1
ATOM 2967 N N . ARG B 1 74 ? -10.453 2.791 7.426 1 97.75 74 ARG B N 1
ATOM 2968 C CA . ARG B 1 74 ? -11.547 2.297 8.258 1 97.75 74 ARG B CA 1
ATOM 2969 C C . ARG B 1 74 ? -11.234 0.901 8.789 1 97.75 74 ARG B C 1
ATOM 2971 O O . ARG B 1 74 ? -11.641 0.555 9.906 1 97.75 74 ARG B O 1
ATOM 2978 N N . GLU B 1 75 ? -10.531 0.113 7.996 1 96.56 75 GLU B N 1
ATOM 2979 C CA . GLU B 1 75 ? -10.156 -1.218 8.469 1 96.56 75 GLU B CA 1
ATOM 2980 C C . GLU B 1 75 ? -9.344 -1.142 9.758 1 96.56 75 GLU B C 1
ATOM 2982 O O . GLU B 1 75 ? -9.492 -1.988 10.641 1 96.56 75 GLU B O 1
ATOM 2987 N N . PHE B 1 76 ? -8.531 -0.145 9.852 1 96.69 76 PHE B N 1
ATOM 2988 C CA . PHE B 1 76 ? -7.754 0.045 11.07 1 96.69 76 PHE B CA 1
ATOM 2989 C C . PHE B 1 76 ? -8.578 0.762 12.133 1 96.69 76 PHE B C 1
ATOM 2991 O O . PHE B 1 76 ? -8.641 0.317 13.281 1 96.69 76 PHE B O 1
ATOM 2998 N N . ALA B 1 77 ? -9.25 1.793 11.711 1 96.56 77 ALA B N 1
ATOM 2999 C CA . ALA B 1 77 ? -9.992 2.621 12.656 1 96.56 77 ALA B CA 1
ATOM 3000 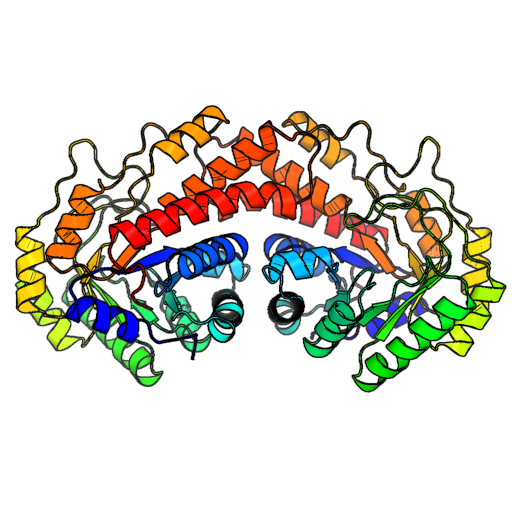C C . ALA B 1 77 ? -11.023 1.792 13.414 1 96.56 77 ALA B C 1
ATOM 3002 O O . ALA B 1 77 ? -11.203 1.967 14.625 1 96.56 77 ALA B O 1
ATOM 3003 N N . ASP B 1 78 ? -11.641 0.864 12.781 1 93.06 78 ASP B N 1
ATOM 3004 C CA . ASP B 1 78 ? -12.758 0.114 13.344 1 93.06 78 ASP B CA 1
ATOM 3005 C C . ASP B 1 78 ? -12.258 -0.998 14.266 1 93.06 78 ASP B C 1
ATOM 3007 O O . ASP B 1 78 ? -13.031 -1.562 15.047 1 93.06 78 ASP B O 1
ATOM 3011 N N . SER B 1 79 ? -10.984 -1.242 14.234 1 89.75 79 SER B N 1
ATOM 3012 C CA . SER B 1 79 ? -10.453 -2.35 15.023 1 89.75 79 SER B CA 1
ATOM 3013 C C . SER B 1 79 ? -9.57 -1.845 16.156 1 89.75 79 SER B C 1
ATOM 3015 O O . SER B 1 79 ? -9 -2.641 16.906 1 89.75 79 SER B O 1
ATOM 3017 N N . LEU B 1 80 ? -9.43 -0.534 16.25 1 91.25 80 LEU B N 1
ATOM 3018 C CA . LEU B 1 80 ? -8.516 0.04 17.234 1 91.25 80 LEU B CA 1
ATOM 3019 C C . LEU B 1 80 ? -9.266 0.929 18.219 1 91.25 80 LEU B C 1
ATOM 3021 O O . LEU B 1 80 ? -10.391 1.352 17.953 1 91.25 80 LEU B O 1
ATOM 3025 N N . ASP B 1 81 ? -8.586 1.248 19.281 1 91.81 81 ASP B N 1
ATOM 3026 C CA . ASP B 1 81 ? -9.211 2.025 20.359 1 91.81 81 ASP B CA 1
ATOM 3027 C C . ASP B 1 81 ? -8.758 3.482 20.312 1 91.81 81 ASP B C 1
ATOM 3029 O O . ASP B 1 81 ? -8.781 4.176 21.328 1 91.81 81 ASP B O 1
ATOM 3033 N N . ILE B 1 82 ? -8.32 4.004 19.234 1 96.31 82 ILE B N 1
ATOM 3034 C CA . ILE B 1 82 ? -7.992 5.418 19.078 1 96.31 82 ILE B CA 1
ATOM 3035 C C . ILE B 1 82 ? -8.82 6.023 17.953 1 96.31 82 ILE B C 1
ATOM 3037 O O . ILE B 1 82 ? -9.062 5.367 16.938 1 96.31 82 ILE B O 1
ATOM 3041 N N . PRO B 1 83 ? -9.289 7.262 18.156 1 97.75 83 PRO B N 1
ATOM 3042 C CA . PRO B 1 83 ? -10.055 7.902 17.078 1 97.75 83 PRO B CA 1
ATOM 3043 C C . PRO B 1 83 ? -9.203 8.211 15.859 1 97.75 83 PRO B C 1
ATOM 3045 O O . PRO B 1 83 ? -8.086 8.727 15.984 1 97.75 83 PRO B O 1
ATOM 3048 N N . ILE B 1 84 ? -9.672 7.844 14.703 1 98.62 84 ILE B N 1
ATOM 3049 C CA . ILE B 1 84 ? -8.969 8.094 13.445 1 98.62 84 ILE B CA 1
ATOM 3050 C C . ILE B 1 84 ? -9.906 8.781 12.461 1 98.62 84 ILE B C 1
ATOM 3052 O O . ILE B 1 84 ? -11.062 8.375 12.312 1 98.62 84 ILE B O 1
ATOM 3056 N N . ALA B 1 85 ? -9.469 9.836 11.867 1 98.75 85 ALA B N 1
ATOM 3057 C CA . ALA B 1 85 ? -10.195 10.555 10.836 1 98.75 85 ALA B CA 1
ATOM 3058 C C . ALA B 1 85 ? -9.43 10.555 9.516 1 98.75 85 ALA B C 1
ATOM 3060 O O . ALA B 1 85 ? -8.211 10.367 9.5 1 98.75 85 ALA B O 1
ATOM 3061 N N . LEU B 1 86 ? -10.125 10.695 8.422 1 98.94 86 LEU B N 1
ATOM 3062 C CA . LEU B 1 86 ? -9.531 10.82 7.094 1 98.94 86 LEU B CA 1
ATOM 3063 C C . LEU B 1 86 ? -9.93 12.141 6.438 1 98.94 86 LEU B C 1
ATOM 3065 O O . LEU B 1 86 ? -11.109 12.477 6.387 1 98.94 86 LEU B O 1
ATOM 3069 N N . HIS B 1 87 ? -8.906 12.859 5.945 1 98.94 87 HIS B N 1
ATOM 3070 C CA . HIS B 1 87 ? -9.07 14.227 5.473 1 98.94 87 HIS B CA 1
ATOM 3071 C C . HIS B 1 87 ? -8.469 14.406 4.082 1 98.94 87 HIS B C 1
ATOM 3073 O O . HIS B 1 87 ? -7.383 13.891 3.799 1 98.94 87 HIS B O 1
ATOM 3079 N N . LEU B 1 88 ? -9.234 15.062 3.15 1 98.94 88 LEU B N 1
ATOM 3080 C CA . LEU B 1 88 ? -8.633 15.484 1.886 1 98.94 88 LEU B CA 1
ATOM 3081 C C . LEU B 1 88 ? -7.863 16.781 2.057 1 98.94 88 LEU B C 1
ATOM 3083 O O . LEU B 1 88 ? -8.445 17.828 2.381 1 98.94 88 LEU B O 1
ATOM 3087 N N . ASP B 1 89 ? -6.559 16.703 1.839 1 98 89 ASP B N 1
ATOM 3088 C CA . ASP B 1 89 ? -5.637 17.828 1.946 1 98 89 ASP B CA 1
ATOM 3089 C C . ASP B 1 89 ? -5.543 18.594 0.625 1 98 89 ASP B C 1
ATOM 3091 O O . ASP B 1 89 ? -5.277 18 -0.421 1 98 89 ASP B O 1
ATOM 3095 N N . HIS B 1 90 ? -5.812 19.891 0.64 1 96.75 90 HIS B N 1
ATOM 3096 C CA . HIS B 1 90 ? -5.664 20.812 -0.483 1 96.75 90 HIS B CA 1
ATOM 3097 C C . HIS B 1 90 ? -6.555 20.406 -1.651 1 96.75 90 HIS B C 1
ATOM 3099 O O . HIS B 1 90 ? -6.082 20.281 -2.785 1 96.75 90 HIS B O 1
ATOM 3105 N N . GLY B 1 91 ? -7.785 20.188 -1.372 1 97.44 91 GLY B N 1
ATOM 3106 C CA . GLY B 1 91 ? -8.727 19.984 -2.465 1 97.44 91 GLY B CA 1
ATOM 3107 C C . GLY B 1 91 ? -8.891 21.219 -3.342 1 97.44 91 GLY B C 1
ATOM 3108 O O . GLY B 1 91 ? -9.273 22.281 -2.859 1 97.44 91 GLY B O 1
ATOM 3109 N N . LYS B 1 92 ? -8.57 21.031 -4.598 1 96.19 92 LYS B N 1
ATOM 3110 C CA . LYS B 1 92 ? -8.68 22.125 -5.559 1 96.19 92 LYS B CA 1
ATOM 3111 C C . LYS B 1 92 ? -9.688 21.797 -6.652 1 96.19 92 LYS B C 1
ATOM 3113 O O . LYS B 1 92 ? -10.344 22.703 -7.191 1 96.19 92 LYS B O 1
ATOM 3118 N N . ASN B 1 93 ? -9.781 20.547 -6.949 1 97.19 93 ASN B N 1
ATOM 3119 C CA . ASN B 1 93 ? -10.656 20.078 -8.023 1 97.19 93 ASN B CA 1
ATOM 3120 C C . ASN B 1 93 ? -11.977 19.562 -7.473 1 97.19 93 ASN B C 1
ATOM 3122 O O . ASN B 1 93 ? -12 18.641 -6.641 1 97.19 93 ASN B O 1
ATOM 3126 N N . PHE B 1 94 ? -13.008 20.109 -8.016 1 98.38 94 PHE B N 1
ATOM 3127 C CA . PHE B 1 94 ? -14.352 19.75 -7.578 1 98.38 94 PHE B CA 1
ATOM 3128 C C . PHE B 1 94 ? -14.562 18.234 -7.652 1 98.38 94 PHE B C 1
ATOM 3130 O O . PHE B 1 94 ? -15.133 17.641 -6.738 1 98.38 94 PHE B O 1
ATOM 3137 N N . LYS B 1 95 ? -14.086 17.625 -8.68 1 98.5 95 LYS B N 1
ATOM 3138 C CA . LYS B 1 95 ? -14.25 16.188 -8.883 1 98.5 95 LYS B CA 1
ATOM 3139 C C . LYS B 1 95 ? -13.586 15.398 -7.754 1 98.5 95 LYS B C 1
ATOM 3141 O O . LYS B 1 95 ? -14.141 14.406 -7.27 1 98.5 95 LYS B O 1
ATOM 3146 N N . TYR B 1 96 ? -12.43 15.781 -7.328 1 98.75 96 TYR B N 1
ATOM 3147 C CA . TYR B 1 96 ? -11.711 15.102 -6.254 1 98.75 96 TYR B CA 1
ATOM 3148 C C . TYR B 1 96 ? -12.406 15.312 -4.914 1 98.75 96 TYR B C 1
ATOM 3150 O O . TYR B 1 96 ? -12.516 14.383 -4.113 1 98.75 96 TYR B O 1
ATOM 3158 N N . ILE B 1 97 ? -12.859 16.516 -4.676 1 98.88 97 ILE B N 1
ATOM 3159 C CA . ILE B 1 97 ? -13.555 16.828 -3.432 1 98.88 97 ILE B CA 1
ATOM 3160 C C . ILE B 1 97 ? -14.82 15.984 -3.324 1 98.88 97 ILE B C 1
ATOM 3162 O O . ILE B 1 97 ? -15.07 15.352 -2.293 1 98.88 97 ILE B O 1
ATOM 3166 N N . ILE B 1 98 ? -15.555 15.914 -4.406 1 98.88 98 ILE B N 1
ATOM 3167 C CA . ILE B 1 98 ? -16.812 15.164 -4.402 1 98.88 98 ILE B CA 1
ATOM 3168 C C . ILE B 1 98 ? -16.5 13.672 -4.285 1 98.88 98 ILE B C 1
ATOM 3170 O O . ILE B 1 98 ? -17.234 12.938 -3.607 1 98.88 98 ILE B O 1
ATOM 3174 N N . SER B 1 99 ? -15.438 13.195 -4.934 1 98.88 99 SER B N 1
ATOM 3175 C CA . SER B 1 99 ? -15.023 11.797 -4.812 1 98.88 99 SER B CA 1
ATOM 3176 C C . SER B 1 99 ? -14.719 11.43 -3.365 1 98.88 99 SER B C 1
ATOM 3178 O O . SER B 1 99 ? -15.094 10.359 -2.896 1 98.88 99 SER B O 1
ATOM 3180 N N . ALA B 1 100 ? -14.023 12.336 -2.695 1 98.94 100 ALA B N 1
ATOM 3181 C CA . ALA B 1 100 ? -13.695 12.109 -1.291 1 98.94 100 ALA B CA 1
ATOM 3182 C C . ALA B 1 100 ? -14.953 12.031 -0.436 1 98.94 100 ALA B C 1
ATOM 3184 O O . ALA B 1 100 ? -15.094 11.133 0.396 1 98.94 100 ALA B O 1
ATOM 3185 N N . ILE B 1 101 ? -15.844 12.953 -0.672 1 98.94 101 ILE B N 1
ATOM 3186 C CA . ILE B 1 101 ? -17.094 12.984 0.077 1 98.94 101 ILE B CA 1
ATOM 3187 C C . ILE B 1 101 ? -17.891 11.703 -0.186 1 98.94 101 ILE B C 1
ATOM 3189 O O . ILE B 1 101 ? -18.312 11.031 0.752 1 98.94 101 ILE B O 1
ATOM 3193 N N . LYS B 1 102 ? -18 11.352 -1.424 1 98.75 102 LYS B N 1
ATOM 3194 C CA . LYS B 1 102 ? -18.75 10.164 -1.825 1 98.75 102 LYS B CA 1
ATOM 3195 C C . LYS B 1 102 ? -18.141 8.898 -1.232 1 98.75 102 LYS B C 1
ATOM 3197 O O . LYS B 1 102 ? -18.875 7.98 -0.848 1 98.75 102 LYS B O 1
ATOM 3202 N N . ALA B 1 103 ? -16.859 8.836 -1.174 1 98.75 103 ALA B N 1
ATOM 3203 C CA . ALA B 1 103 ? -16.156 7.641 -0.716 1 98.75 103 ALA B CA 1
ATOM 3204 C C . ALA B 1 103 ? -16.281 7.473 0.795 1 98.75 103 ALA B C 1
ATOM 3206 O O . ALA B 1 103 ? -16.141 6.363 1.317 1 98.75 103 ALA B O 1
ATOM 3207 N N . GLY B 1 104 ? -16.406 8.617 1.501 1 98.75 104 GLY B N 1
ATOM 3208 C CA . GLY B 1 104 ? -16.609 8.484 2.936 1 98.75 104 GLY B CA 1
ATOM 3209 C C . GLY B 1 104 ? -15.547 9.188 3.758 1 98.75 104 GLY B C 1
ATOM 3210 O O . GLY B 1 104 ? -15.344 8.852 4.926 1 98.75 104 GLY B O 1
ATOM 3211 N N . TYR B 1 105 ? -14.828 10.133 3.184 1 98.94 105 TYR B N 1
ATOM 3212 C CA . TYR B 1 105 ? -13.93 10.969 3.977 1 98.94 105 TYR B CA 1
ATOM 3213 C C . TYR B 1 105 ? -14.695 11.68 5.086 1 98.94 105 TYR B C 1
ATOM 3215 O O . TYR B 1 105 ? -15.867 12.023 4.926 1 98.94 105 TYR B O 1
ATOM 3223 N N . SER B 1 106 ? -13.977 11.859 6.152 1 98.31 106 SER B N 1
ATOM 3224 C CA . SER B 1 106 ? -14.641 12.508 7.277 1 98.31 106 SER B CA 1
ATOM 3225 C C . SER B 1 106 ? -14.555 14.023 7.164 1 98.31 106 SER B C 1
ATOM 3227 O O . SER B 1 106 ? -15.344 14.742 7.793 1 98.31 106 SER B O 1
ATOM 3229 N N . SER B 1 107 ? -13.633 14.516 6.406 1 98.94 107 SER B N 1
ATOM 3230 C CA . SER B 1 107 ? -13.508 15.945 6.137 1 98.94 107 SER B CA 1
ATOM 3231 C C . SER B 1 107 ? -12.789 16.203 4.812 1 98.94 107 SER B C 1
ATOM 3233 O O . SER B 1 107 ? -12.117 15.305 4.289 1 98.94 107 SER B O 1
ATOM 3235 N N . VAL B 1 108 ? -13.031 17.359 4.246 1 98.94 108 VAL B N 1
ATOM 3236 C CA . VAL B 1 108 ? -12.359 17.781 3.016 1 98.94 108 VAL B CA 1
ATOM 3237 C C . VAL B 1 108 ? -11.891 19.219 3.145 1 98.94 108 VAL B C 1
ATOM 3239 O O . VAL B 1 108 ? -12.477 20 3.895 1 98.94 108 VAL B O 1
ATOM 3242 N N . MET B 1 109 ? -10.852 19.5 2.484 1 98.81 109 MET B N 1
ATOM 3243 C CA . MET B 1 109 ? -10.43 20.891 2.322 1 98.81 109 MET B CA 1
ATOM 3244 C C . MET B 1 109 ? -10.82 21.422 0.945 1 98.81 109 MET B C 1
ATOM 3246 O O . MET B 1 109 ? -10.734 20.703 -0.05 1 98.81 109 MET B O 1
ATOM 3250 N N . ILE B 1 110 ? -11.305 22.578 0.884 1 98.44 110 ILE B N 1
ATOM 3251 C CA . ILE B 1 110 ? -11.336 23.359 -0.346 1 98.44 110 ILE B CA 1
ATOM 3252 C C . ILE B 1 110 ? -10.234 24.422 -0.318 1 98.44 110 ILE B C 1
ATOM 3254 O O . ILE B 1 110 ? -10.25 25.312 0.52 1 98.44 110 ILE B O 1
ATOM 3258 N N . ASP B 1 111 ? -9.305 24.266 -1.169 1 96.94 111 ASP B N 1
ATOM 3259 C CA . ASP B 1 111 ? -8.227 25.234 -1.297 1 96.94 111 ASP B CA 1
ATOM 3260 C C . ASP B 1 111 ? -8.484 26.203 -2.453 1 96.94 111 ASP B C 1
ATOM 3262 O O . ASP B 1 111 ? -8.086 25.938 -3.59 1 96.94 111 ASP B O 1
ATOM 3266 N N . ALA B 1 112 ? -9.117 27.297 -2.203 1 96.44 112 ALA B N 1
ATOM 3267 C CA . ALA B 1 112 ? -9.328 28.375 -3.156 1 96.44 112 ALA B CA 1
ATOM 3268 C C . ALA B 1 112 ? -8.516 29.609 -2.773 1 96.44 112 ALA B C 1
ATOM 3270 O O . ALA B 1 112 ? -8.891 30.734 -3.098 1 96.44 112 ALA B O 1
ATOM 3271 N N . SER B 1 113 ? -7.438 29.359 -2.08 1 92.94 113 SER B N 1
ATOM 3272 C CA . SER B 1 113 ? -6.664 30.438 -1.492 1 92.94 113 SER B CA 1
ATOM 3273 C C . SER B 1 113 ? -5.965 31.266 -2.568 1 92.94 113 SER B C 1
ATOM 3275 O O . SER B 1 113 ? -5.551 32.406 -2.316 1 92.94 113 SER B O 1
ATOM 3277 N N . ASP B 1 114 ? -5.785 30.656 -3.711 1 91.5 114 ASP B N 1
ATOM 3278 C CA . ASP B 1 114 ? -5.121 31.375 -4.801 1 91.5 114 ASP B CA 1
ATOM 3279 C C . ASP B 1 114 ? -6.07 32.344 -5.477 1 91.5 114 ASP B C 1
ATOM 3281 O O . ASP B 1 114 ? -5.648 33.156 -6.305 1 91.5 114 ASP B O 1
ATOM 3285 N N . LYS B 1 115 ? -7.316 32.406 -5.062 1 94.38 115 LYS B N 1
ATOM 3286 C CA . LYS B 1 115 ? -8.336 33.281 -5.648 1 94.38 115 LYS B CA 1
ATOM 3287 C C . LYS B 1 115 ? -8.562 34.531 -4.789 1 94.38 115 LYS B C 1
ATOM 3289 O O . LYS B 1 115 ? -8.258 34.531 -3.592 1 94.38 115 LYS B O 1
ATOM 3294 N N . PRO B 1 116 ? -9.117 35.562 -5.434 1 95.25 116 PRO B N 1
ATOM 3295 C CA . PRO B 1 116 ? -9.555 36.719 -4.621 1 95.25 116 PRO B CA 1
ATOM 3296 C C . PRO B 1 116 ? -10.578 36.312 -3.559 1 95.25 116 PRO B C 1
ATOM 3298 O O . PRO B 1 116 ? -11.328 35.344 -3.742 1 95.25 116 PRO B O 1
ATOM 3301 N N . LEU B 1 117 ? -10.672 37.094 -2.521 1 96.5 117 LEU B N 1
ATOM 3302 C CA . LEU B 1 117 ? -11.461 36.781 -1.333 1 96.5 117 LEU B CA 1
ATOM 3303 C C . LEU B 1 117 ? -12.891 36.438 -1.709 1 96.5 117 LEU B C 1
ATOM 3305 O O . LEU B 1 117 ? -13.438 35.438 -1.236 1 96.5 117 LEU B O 1
ATOM 3309 N N . GLU B 1 118 ? -13.531 37.219 -2.609 1 97.25 118 GLU B N 1
ATOM 3310 C CA . GLU B 1 118 ? -14.93 37 -2.961 1 97.25 118 GLU B CA 1
ATOM 3311 C C . GLU B 1 118 ? -15.117 35.688 -3.691 1 97.25 118 GLU B C 1
ATOM 3313 O O . GLU B 1 118 ? -16.125 35 -3.484 1 97.25 118 GLU B O 1
ATOM 3318 N N . GLU B 1 119 ? -14.211 35.375 -4.516 1 97.75 119 GLU B N 1
ATOM 3319 C CA . GLU B 1 119 ? -14.266 34.094 -5.234 1 97.75 119 GLU B CA 1
ATOM 3320 C C . GLU B 1 119 ? -13.992 32.938 -4.301 1 97.75 119 GLU B C 1
ATOM 3322 O O . GLU B 1 119 ? -14.609 31.859 -4.43 1 97.75 119 GLU B O 1
ATOM 3327 N N . ASN B 1 120 ? -13.039 33.094 -3.426 1 98 120 ASN B N 1
ATOM 3328 C CA . ASN B 1 120 ? -12.773 32.094 -2.404 1 98 120 ASN B CA 1
ATOM 3329 C C . ASN B 1 120 ? -14 31.844 -1.53 1 98 120 ASN B C 1
ATOM 3331 O O . ASN B 1 120 ? -14.352 30.688 -1.271 1 98 120 ASN B O 1
ATOM 3335 N N . LEU B 1 121 ? -14.625 32.938 -1.165 1 98.25 121 LEU B N 1
ATOM 3336 C CA . LEU B 1 121 ? -15.836 32.844 -0.351 1 98.25 121 LEU B CA 1
ATOM 3337 C C . LEU B 1 121 ? -16.922 32.031 -1.064 1 98.25 121 LEU B C 1
ATOM 3339 O O . LEU B 1 121 ? -17.531 31.141 -0.469 1 98.25 121 LEU B O 1
ATOM 3343 N N . LYS B 1 122 ? -17.109 32.312 -2.307 1 98.38 122 LYS B N 1
ATOM 3344 C CA . LYS B 1 122 ? -18.156 31.656 -3.09 1 98.38 122 LYS B CA 1
ATOM 3345 C C . LYS B 1 122 ? -17.859 30.172 -3.234 1 98.38 122 LYS B C 1
ATOM 3347 O O . LYS B 1 122 ? -18.734 29.328 -3.008 1 98.38 122 LYS B O 1
ATOM 3352 N N . ALA B 1 123 ? -16.656 29.828 -3.578 1 98.5 123 ALA B N 1
ATOM 3353 C CA . ALA B 1 123 ? -16.25 28.438 -3.752 1 98.5 123 ALA B CA 1
ATOM 3354 C C . ALA B 1 123 ? -16.375 27.656 -2.441 1 98.5 123 ALA B C 1
ATOM 3356 O O . ALA B 1 123 ? -16.875 26.531 -2.426 1 98.5 123 ALA B O 1
ATOM 3357 N N . THR B 1 124 ? -15.961 28.281 -1.393 1 98.81 124 THR B N 1
ATOM 3358 C CA . THR B 1 124 ? -15.984 27.641 -0.084 1 98.81 124 THR B CA 1
ATOM 3359 C C . THR B 1 124 ? -17.422 27.406 0.379 1 98.81 124 THR B C 1
ATOM 3361 O O . THR B 1 124 ? -17.75 26.344 0.894 1 98.81 124 THR B O 1
ATOM 3364 N N . LYS B 1 125 ? -18.25 28.406 0.188 1 98.75 125 LYS B N 1
ATOM 3365 C CA . LYS B 1 125 ? -19.656 28.25 0.573 1 98.75 125 LYS B CA 1
ATOM 3366 C C . LYS B 1 125 ? -20.312 27.078 -0.156 1 98.75 125 LYS B C 1
ATOM 3368 O O . LYS B 1 125 ? -21.094 26.344 0.432 1 98.75 125 LYS B O 1
ATOM 3373 N N . ASP B 1 126 ? -19.953 26.969 -1.37 1 98.69 126 ASP B N 1
ATOM 3374 C CA . ASP B 1 126 ? -20.516 25.875 -2.172 1 98.69 126 ASP B CA 1
ATOM 3375 C C . ASP B 1 126 ? -20.094 24.516 -1.616 1 98.69 126 ASP B C 1
ATOM 3377 O O . ASP B 1 126 ? -20.938 23.625 -1.462 1 98.69 126 ASP B O 1
ATOM 3381 N N . ILE B 1 127 ? -18.859 24.344 -1.308 1 98.88 127 ILE B N 1
ATOM 3382 C CA . ILE B 1 127 ? -18.344 23.078 -0.804 1 98.88 127 ILE B CA 1
ATOM 3383 C C . ILE B 1 127 ? -18.906 22.812 0.594 1 98.88 127 ILE B C 1
ATOM 3385 O O . ILE B 1 127 ? -19.234 21.672 0.931 1 98.88 127 ILE B O 1
ATOM 3389 N N . VAL B 1 128 ? -19.016 23.844 1.418 1 98.88 128 VAL B N 1
ATOM 3390 C CA . VAL B 1 128 ? -19.562 23.703 2.76 1 98.88 128 VAL B CA 1
ATOM 3391 C C . VAL B 1 128 ? -21 23.188 2.672 1 98.88 128 VAL B C 1
ATOM 3393 O O . VAL B 1 128 ? -21.375 22.266 3.4 1 98.88 128 VAL B O 1
ATOM 3396 N N . ARG B 1 129 ? -21.75 23.766 1.773 1 98.81 129 ARG B N 1
ATOM 3397 C CA . ARG B 1 129 ? -23.141 23.344 1.596 1 98.81 129 ARG B CA 1
ATOM 3398 C C . ARG B 1 129 ? -23.219 21.859 1.245 1 98.81 129 ARG B C 1
ATOM 3400 O O . ARG B 1 129 ? -23.984 21.125 1.856 1 98.81 129 ARG B O 1
ATOM 3407 N N . ILE B 1 130 ? -22.438 21.422 0.357 1 98.81 130 ILE B N 1
ATOM 3408 C CA . ILE B 1 130 ? -22.453 20.047 -0.121 1 98.81 130 ILE B CA 1
ATOM 3409 C C . ILE B 1 130 ? -21.938 19.109 0.97 1 98.81 130 ILE B C 1
ATOM 3411 O O . ILE B 1 130 ? -22.578 18.109 1.303 1 98.81 130 ILE B O 1
ATOM 3415 N N . ALA B 1 131 ? -20.812 19.453 1.528 1 98.94 131 ALA B N 1
ATOM 3416 C CA . ALA B 1 131 ? -20.141 18.594 2.508 1 98.94 131 ALA B CA 1
ATOM 3417 C C . ALA B 1 131 ? -20.984 18.469 3.777 1 98.94 131 ALA B C 1
ATOM 3419 O O . ALA B 1 131 ? -21.172 17.359 4.289 1 98.94 131 ALA B O 1
ATOM 3420 N N . HIS B 1 132 ? -21.484 19.594 4.273 1 98.88 132 HIS B N 1
ATOM 3421 C CA . HIS B 1 132 ? -22.297 19.562 5.484 1 98.88 132 HIS B CA 1
ATOM 3422 C C . HIS B 1 132 ? -23.547 18.719 5.281 1 98.88 132 HIS B C 1
ATOM 3424 O O . HIS B 1 132 ? -23.984 18.016 6.195 1 98.88 132 HIS B O 1
ATOM 3430 N N . ALA B 1 133 ? -24.109 18.75 4.105 1 98.75 133 ALA B N 1
ATOM 3431 C CA . ALA B 1 133 ? -25.281 17.938 3.803 1 98.75 133 ALA B CA 1
ATOM 3432 C C . ALA B 1 133 ? -24.953 16.453 3.877 1 98.75 133 ALA B C 1
ATOM 3434 O O . ALA B 1 133 ? -25.812 15.633 4.172 1 98.75 133 ALA B O 1
ATOM 3435 N N . ALA B 1 134 ? -23.734 16.141 3.635 1 98.62 134 ALA B N 1
ATOM 3436 C CA . ALA B 1 134 ? -23.281 14.742 3.658 1 98.62 134 ALA B CA 1
ATOM 3437 C C . ALA B 1 134 ? -22.672 14.391 5.008 1 98.62 134 ALA B C 1
ATOM 3439 O O . ALA B 1 134 ? -22.141 13.281 5.188 1 98.62 134 ALA B O 1
ATOM 3440 N N . GLY B 1 135 ? -22.625 15.32 5.969 1 98.5 135 GLY B N 1
ATOM 3441 C CA . GLY B 1 135 ? -22.047 15.07 7.281 1 98.5 135 GLY B CA 1
ATOM 3442 C C . GLY B 1 135 ? -20.531 15.125 7.281 1 98.5 135 GLY B C 1
ATOM 3443 O O . GLY B 1 135 ? -19.891 14.492 8.125 1 98.5 135 GLY B O 1
ATOM 3444 N N . VAL B 1 136 ? -19.938 15.781 6.344 1 98.88 136 VAL B N 1
ATOM 3445 C CA . VAL B 1 136 ? -18.484 15.914 6.184 1 98.88 136 VAL B CA 1
ATOM 3446 C C . VAL B 1 136 ? -18.047 17.328 6.562 1 98.88 136 VAL B C 1
ATOM 3448 O O . VAL B 1 136 ? -18.672 18.312 6.152 1 98.88 136 VAL B O 1
ATOM 3451 N N . SER B 1 137 ? -17.016 17.484 7.391 1 98.94 137 SER B N 1
ATOM 3452 C CA . SER B 1 137 ? -16.531 18.797 7.809 1 98.94 137 SER B CA 1
ATOM 3453 C C . SER B 1 137 ? -15.617 19.406 6.762 1 98.94 137 SER B C 1
ATOM 3455 O O . SER B 1 137 ? -15.102 18.703 5.891 1 98.94 137 SER B O 1
ATOM 3457 N N . VAL B 1 138 ? -15.445 20.75 6.836 1 98.94 138 VAL B N 1
ATOM 3458 C CA . VAL B 1 138 ? -14.742 21.438 5.754 1 98.94 138 VAL B CA 1
ATOM 3459 C C . VAL B 1 138 ? -13.648 22.328 6.336 1 98.94 138 VAL B C 1
ATOM 3461 O O . VAL B 1 138 ? -13.883 23.062 7.301 1 98.94 138 VAL B O 1
ATOM 3464 N N . GLU B 1 139 ? -12.5 22.203 5.758 1 98.94 139 GLU B N 1
ATOM 3465 C CA . GLU B 1 139 ? -11.375 23.094 5.98 1 98.94 139 GLU B CA 1
ATOM 3466 C C . GLU B 1 139 ? -11.211 24.078 4.82 1 98.94 139 GLU B C 1
ATOM 3468 O O . GLU B 1 139 ? -11.43 23.719 3.66 1 98.94 139 GLU B O 1
ATOM 3473 N N . ALA B 1 140 ? -10.836 25.266 5.109 1 98.62 140 ALA B N 1
ATOM 3474 C CA . ALA B 1 140 ? -10.484 26.234 4.078 1 98.62 140 ALA B CA 1
ATOM 3475 C C . ALA B 1 140 ? -9.203 26.969 4.441 1 98.62 140 ALA B C 1
ATOM 3477 O O . ALA B 1 140 ? -8.727 26.891 5.578 1 98.62 140 ALA B O 1
ATOM 3478 N N . GLU B 1 141 ? -8.656 27.578 3.447 1 96.75 141 GLU B N 1
ATOM 3479 C CA . GLU B 1 141 ? -7.41 28.312 3.625 1 96.75 141 GLU B CA 1
ATOM 3480 C C . GLU B 1 141 ? -7.578 29.781 3.238 1 96.75 141 GLU B C 1
ATOM 3482 O O . GLU B 1 141 ? -8.242 30.094 2.248 1 96.75 141 GLU B O 1
ATOM 3487 N N . LEU B 1 142 ? -7.094 30.625 4.047 1 96.81 142 LEU B N 1
ATOM 3488 C CA . LEU B 1 142 ? -7.016 32.062 3.744 1 96.81 142 LEU B CA 1
ATOM 3489 C C . LEU B 1 142 ? -5.57 32.531 3.775 1 96.81 142 LEU B C 1
ATOM 3491 O O . LEU B 1 142 ? -4.812 32.188 4.684 1 96.81 142 LEU B O 1
ATOM 3495 N N . GLY B 1 143 ? -5.277 33.344 2.881 1 92.62 143 GLY B N 1
ATOM 3496 C CA . GLY B 1 143 ? -3.887 33.625 2.562 1 92.62 143 GLY B CA 1
ATOM 3497 C C . GLY B 1 143 ? -3.293 32.656 1.562 1 92.62 143 GLY B C 1
ATOM 3498 O O . GLY B 1 143 ? -4.012 31.828 0.97 1 92.62 143 GLY B O 1
ATOM 3499 N N . LYS B 1 144 ? -2.086 32.906 1.222 1 89.25 144 LYS B N 1
ATOM 3500 C CA . LYS B 1 144 ? -1.413 32.062 0.246 1 89.25 144 LYS B CA 1
ATOM 3501 C C . LYS B 1 144 ? -0.014 31.672 0.722 1 89.25 144 LYS B C 1
ATOM 3503 O O . LYS B 1 144 ? 0.734 32.531 1.212 1 89.25 144 LYS B O 1
ATOM 3508 N N . LEU B 1 145 ? 0.245 30.375 0.656 1 85.38 145 LEU B N 1
ATOM 3509 C CA . LEU B 1 145 ? 1.576 29.891 1.005 1 85.38 145 LEU B CA 1
ATOM 3510 C C . LEU B 1 145 ? 2.465 29.812 -0.231 1 85.38 145 LEU B C 1
ATOM 3512 O O . LEU B 1 145 ? 2.004 29.422 -1.308 1 85.38 145 LEU B O 1
ATOM 3516 N N . ALA B 1 146 ? 3.676 30.047 0.016 1 79.44 146 ALA B N 1
ATOM 3517 C CA . ALA B 1 146 ? 4.664 29.812 -1.033 1 79.44 146 ALA B CA 1
ATOM 3518 C C . ALA B 1 146 ? 5.117 28.359 -1.039 1 79.44 146 ALA B C 1
ATOM 3520 O O . ALA B 1 146 ? 4.82 27.609 -0.11 1 79.44 146 ALA B O 1
ATOM 3521 N N . GLY B 1 147 ? 5.789 27.938 -2.217 1 77.56 147 GLY B N 1
ATOM 3522 C CA . GLY B 1 147 ? 6.422 26.625 -2.277 1 77.56 147 GLY B CA 1
ATOM 3523 C C . GLY B 1 147 ? 5.707 25.656 -3.205 1 77.56 147 GLY B C 1
ATOM 3524 O O . GLY B 1 147 ? 4.855 26.062 -3.996 1 77.56 147 GLY B O 1
ATOM 3525 N N . ILE B 1 148 ? 6.297 24.5 -3.254 1 65.25 148 ILE B N 1
ATOM 3526 C CA . ILE B 1 148 ? 5.777 23.469 -4.156 1 65.25 148 ILE B CA 1
ATOM 3527 C C . ILE B 1 148 ? 5.164 22.328 -3.346 1 65.25 148 ILE B C 1
ATOM 3529 O O . ILE B 1 148 ? 5.793 21.812 -2.42 1 65.25 148 ILE B O 1
ATOM 3533 N N . GLU B 1 149 ? 3.824 22.141 -3.537 1 64.12 149 GLU B N 1
ATOM 3534 C CA . GLU B 1 149 ? 3.18 20.938 -3.01 1 64.12 149 GLU B CA 1
ATOM 3535 C C . GLU B 1 149 ? 2.445 20.188 -4.109 1 64.12 149 GLU B C 1
ATOM 3537 O O . GLU B 1 149 ? 1.666 20.766 -4.863 1 64.12 149 GLU B O 1
ATOM 3542 N N . ASP B 1 150 ? 2.57 18.938 -4.207 1 64.5 150 ASP B N 1
ATOM 3543 C CA . ASP B 1 150 ? 1.985 18.031 -5.199 1 64.5 150 ASP B CA 1
ATOM 3544 C C . ASP B 1 150 ? 2.035 18.656 -6.594 1 64.5 150 ASP B C 1
ATOM 3546 O O . ASP B 1 150 ? 1.022 18.703 -7.293 1 64.5 150 ASP B O 1
ATOM 3550 N N . ASN B 1 151 ? 3.078 19.25 -6.816 1 57 151 ASN B N 1
ATOM 3551 C CA . ASN B 1 151 ? 3.4 19.797 -8.133 1 57 151 ASN B CA 1
ATOM 3552 C C . ASN B 1 151 ? 2.766 21.172 -8.344 1 57 151 ASN B C 1
ATOM 3554 O O . ASN B 1 151 ? 2.594 21.609 -9.484 1 57 151 ASN B O 1
ATOM 3558 N N . VAL B 1 152 ? 2.143 21.703 -7.371 1 57.75 152 VAL B N 1
ATOM 3559 C CA . VAL B 1 152 ? 1.664 23.078 -7.453 1 57.75 152 VAL B CA 1
ATOM 3560 C C . VAL B 1 152 ? 2.686 24.016 -6.82 1 57.75 152 VAL B C 1
ATOM 3562 O O . VAL B 1 152 ? 3.035 23.859 -5.645 1 57.75 152 VAL B O 1
ATOM 3565 N N . ALA B 1 153 ? 3.291 24.891 -7.668 1 67.44 153 ALA B N 1
ATOM 3566 C CA . ALA B 1 153 ? 4.289 25.859 -7.219 1 67.44 153 ALA B CA 1
ATOM 3567 C C . ALA B 1 153 ? 3.686 27.266 -7.098 1 67.44 153 ALA B C 1
ATOM 3569 O O . ALA B 1 153 ? 2.895 27.672 -7.945 1 67.44 153 ALA B O 1
ATOM 3570 N N . SER B 1 154 ? 3.9 27.828 -5.891 1 70.5 154 SER B N 1
ATOM 3571 C CA . SER B 1 154 ? 3.545 29.234 -5.699 1 70.5 154 SER B CA 1
ATOM 3572 C C . SER B 1 154 ? 4.75 30.062 -5.25 1 70.5 154 SER B C 1
ATOM 3574 O O . SER B 1 154 ? 5.449 29.672 -4.309 1 70.5 154 SER B O 1
ATOM 3576 N N . ALA B 1 155 ? 4.977 31.203 -5.895 1 70.38 155 ALA B N 1
ATOM 3577 C CA . ALA B 1 155 ? 6.137 32.062 -5.613 1 70.38 155 ALA B CA 1
ATOM 3578 C C . ALA B 1 155 ? 5.824 33.094 -4.531 1 70.38 155 ALA B C 1
ATOM 3580 O O . ALA B 1 155 ? 6.719 33.531 -3.811 1 70.38 155 ALA B O 1
ATOM 3581 N N . GLU B 1 156 ? 4.664 33.344 -4.426 1 77.12 156 GLU B N 1
ATOM 3582 C CA . GLU B 1 156 ? 4.328 34.469 -3.555 1 77.12 156 GLU B CA 1
ATOM 3583 C C . GLU B 1 156 ? 3.561 34 -2.322 1 77.12 156 GLU B C 1
ATOM 3585 O O . GLU B 1 156 ? 2.697 33.125 -2.418 1 77.12 156 GLU B O 1
ATOM 3590 N N . SER B 1 157 ? 3.932 34.625 -1.154 1 83.5 157 SER B N 1
ATOM 3591 C CA . SER B 1 157 ? 3.209 34.406 0.096 1 83.5 157 SER B CA 1
ATOM 3592 C C . SER B 1 157 ? 2.373 35.656 0.459 1 83.5 157 SER B C 1
ATOM 3594 O O . SER B 1 157 ? 2.834 36.781 0.327 1 83.5 157 SER B O 1
ATOM 3596 N N . VAL B 1 158 ? 1.111 35.375 0.677 1 89 158 VAL B N 1
ATOM 3597 C CA . VAL B 1 158 ? 0.196 36.406 1.161 1 89 158 VAL B CA 1
ATOM 3598 C C . VAL B 1 158 ? -0.356 36 2.527 1 89 158 VAL B C 1
ATOM 3600 O O . VAL B 1 158 ? -1.069 35 2.646 1 89 158 VAL B O 1
ATOM 3603 N N . LEU B 1 159 ? -0.107 36.844 3.51 1 95.38 159 LEU B N 1
ATOM 3604 C CA . LEU B 1 159 ? -0.537 36.5 4.863 1 95.38 159 LEU B CA 1
ATOM 3605 C C . LEU B 1 159 ? -2.023 36.781 5.051 1 95.38 159 LEU B C 1
ATOM 3607 O O . LEU B 1 159 ? -2.578 37.656 4.379 1 95.38 159 LEU B O 1
ATOM 3611 N N . VAL B 1 160 ? -2.609 36.094 5.977 1 96.94 160 VAL B N 1
ATOM 3612 C CA . VAL B 1 160 ? -4.039 36.219 6.25 1 96.94 160 VAL B CA 1
ATOM 3613 C C . VAL B 1 160 ? -4.328 37.594 6.848 1 96.94 160 VAL B C 1
ATOM 3615 O O . VAL B 1 160 ? -3.512 38.156 7.598 1 96.94 160 VAL B O 1
ATOM 3618 N N . ASN B 1 161 ? -5.402 38.188 6.465 1 97.38 161 ASN B N 1
ATOM 3619 C CA . ASN B 1 161 ? -5.984 39.344 7.172 1 97.38 161 ASN B CA 1
ATOM 3620 C C . ASN B 1 161 ? -6.961 38.875 8.25 1 97.38 161 ASN B C 1
ATOM 3622 O O . ASN B 1 161 ? -8.008 38.312 7.945 1 97.38 161 ASN B O 1
ATOM 3626 N N . PRO B 1 162 ? -6.684 39.188 9.516 1 98.31 162 PRO B N 1
ATOM 3627 C CA . PRO B 1 162 ? -7.508 38.656 10.609 1 98.31 162 PRO B CA 1
ATOM 3628 C C . PRO B 1 162 ? -8.977 39.062 10.492 1 98.31 162 PRO B C 1
ATOM 3630 O O . PRO B 1 162 ? -9.867 38.25 10.789 1 98.31 162 PRO B O 1
ATOM 3633 N N . ASP B 1 163 ? -9.219 40.281 10.039 1 98.06 163 ASP B N 1
ATOM 3634 C CA . ASP B 1 163 ? -10.602 40.719 9.891 1 98.06 163 ASP B CA 1
ATOM 3635 C C . ASP B 1 163 ? -11.297 39.969 8.758 1 98.06 163 ASP B C 1
ATOM 3637 O O . ASP B 1 163 ? -12.484 39.656 8.867 1 98.06 163 ASP B O 1
ATOM 3641 N N . GLU B 1 164 ? -10.57 39.719 7.758 1 97.88 164 GLU B N 1
ATOM 3642 C CA . GLU B 1 164 ? -11.109 38.906 6.668 1 97.88 164 GLU B CA 1
ATOM 3643 C C . GLU B 1 164 ? -11.367 37.469 7.117 1 97.88 164 GLU B C 1
ATOM 3645 O O . GLU B 1 164 ? -12.336 36.844 6.676 1 97.88 164 GLU B O 1
ATOM 3650 N N . ALA B 1 165 ? -10.5 37.031 7.961 1 98.5 165 ALA B N 1
ATOM 3651 C CA . ALA B 1 165 ? -10.688 35.688 8.484 1 98.5 165 ALA B CA 1
ATOM 3652 C C . ALA B 1 165 ? -12 35.562 9.25 1 98.5 165 ALA B C 1
ATOM 3654 O O . ALA B 1 165 ? -12.75 34.594 9.078 1 98.5 165 ALA B O 1
ATOM 3655 N N . LYS B 1 166 ? -12.242 36.531 10.125 1 98.44 166 LYS B N 1
ATOM 3656 C CA . LYS B 1 166 ? -13.5 36.531 10.867 1 98.44 166 LYS B CA 1
ATOM 3657 C C . LYS B 1 166 ? -14.703 36.531 9.93 1 98.44 166 LYS B C 1
ATOM 3659 O O . LYS B 1 166 ? -15.617 35.719 10.07 1 98.44 166 LYS B O 1
ATOM 3664 N N . TYR B 1 167 ? -14.648 37.469 8.984 1 98.44 167 TYR B N 1
ATOM 3665 C CA . TYR B 1 167 ? -15.727 37.594 8 1 98.44 167 TYR B CA 1
ATOM 3666 C C . TYR B 1 167 ? -15.906 36.281 7.227 1 98.44 167 TYR B C 1
ATOM 3668 O O . TYR B 1 167 ? -17.031 35.812 7.043 1 98.44 167 TYR B O 1
ATOM 3676 N N . PHE B 1 168 ? -14.859 35.75 6.809 1 98.5 168 PHE B N 1
ATOM 3677 C CA . PHE B 1 168 ? -14.836 34.531 6.008 1 98.5 168 PHE B CA 1
ATOM 3678 C C . PHE B 1 168 ? -15.484 33.375 6.762 1 98.5 168 PHE B C 1
ATOM 3680 O O . PHE B 1 168 ? -16.328 32.656 6.207 1 98.5 168 PHE B O 1
ATOM 3687 N N . VAL B 1 169 ? -15.117 33.188 7.992 1 98.5 169 VAL B N 1
ATOM 3688 C CA . VAL B 1 169 ? -15.625 32.062 8.805 1 98.5 169 VAL B CA 1
ATOM 3689 C C . VAL B 1 169 ? -17.109 32.281 9.07 1 98.5 169 VAL B C 1
ATOM 3691 O O . VAL B 1 169 ? -17.891 31.312 9.008 1 98.5 169 VAL B O 1
ATOM 3694 N N . GLU B 1 170 ? -17.516 33.5 9.383 1 98.38 170 GLU B N 1
ATOM 3695 C CA . GLU B 1 170 ? -18.922 33.781 9.648 1 98.38 170 GLU B CA 1
ATOM 3696 C C . GLU B 1 170 ? -19.781 33.531 8.414 1 98.38 170 GLU B C 1
ATOM 3698 O O . GLU B 1 170 ? -20.906 33.031 8.531 1 98.38 170 GLU B O 1
ATOM 3703 N N . GLU B 1 171 ? -19.25 33.844 7.281 1 98.38 171 GLU B N 1
ATOM 3704 C CA . GLU B 1 171 ? -20.016 33.719 6.043 1 98.38 171 GLU B CA 1
ATOM 3705 C C . GLU B 1 171 ? -20.047 32.281 5.531 1 98.38 171 GLU B C 1
ATOM 3707 O O . GLU B 1 171 ? -21.062 31.844 5.004 1 98.38 171 GLU B O 1
ATOM 3712 N N . THR B 1 172 ? -18.969 31.547 5.641 1 98.69 172 THR B N 1
ATOM 3713 C CA . THR B 1 172 ? -18.844 30.25 4.988 1 98.69 172 THR B CA 1
ATOM 3714 C C . THR B 1 172 ? -19.266 29.125 5.938 1 98.69 172 THR B C 1
ATOM 3716 O O . THR B 1 172 ? -19.625 28.031 5.5 1 98.69 172 THR B O 1
ATOM 3719 N N . GLN B 1 173 ? -19.047 29.328 7.203 1 98.56 173 GLN B N 1
ATOM 3720 C CA . GLN B 1 173 ? -19.312 28.344 8.242 1 98.56 173 GLN B CA 1
ATOM 3721 C C . GLN B 1 173 ? -18.375 27.156 8.125 1 98.56 173 GLN B C 1
ATOM 3723 O O . GLN B 1 173 ? -18.766 26.016 8.383 1 98.56 173 GLN B O 1
ATOM 3728 N N . VAL B 1 174 ? -17.188 27.391 7.637 1 98.81 174 VAL B N 1
ATOM 3729 C CA . VAL B 1 174 ? -16.188 26.328 7.637 1 98.81 174 VAL B CA 1
ATOM 3730 C C . VAL B 1 174 ? -15.961 25.828 9.062 1 98.81 174 VAL B C 1
ATOM 3732 O O . VAL B 1 174 ? -16.25 26.531 10.031 1 98.81 174 VAL B O 1
ATOM 3735 N N . ASP B 1 175 ? -15.445 24.594 9.156 1 98.88 175 ASP B N 1
ATOM 3736 C CA . ASP B 1 175 ? -15.32 23.953 10.461 1 98.88 175 ASP B CA 1
ATOM 3737 C C . ASP B 1 175 ? -13.938 24.219 11.07 1 98.88 175 ASP B C 1
ATOM 3739 O O . ASP B 1 175 ? -13.781 24.219 12.289 1 98.88 175 ASP B O 1
ATOM 3743 N N . PHE B 1 176 ? -12.93 24.312 10.289 1 98.25 176 PHE B N 1
ATOM 3744 C CA . PHE B 1 176 ? -11.594 24.703 10.703 1 98.25 176 PHE B CA 1
ATOM 3745 C C . PHE B 1 176 ? -10.875 25.453 9.594 1 98.25 176 PHE B C 1
ATOM 3747 O O . PHE B 1 176 ? -11.25 25.344 8.422 1 98.25 176 PHE B O 1
ATOM 3754 N N . LEU B 1 177 ? -9.906 26.359 9.938 1 98.75 177 LEU B N 1
ATOM 3755 C CA . LEU B 1 177 ? -9.32 27.328 9.016 1 98.75 177 LEU B CA 1
ATOM 3756 C C . LEU B 1 177 ? -7.797 27.25 9.055 1 98.75 177 LEU B C 1
ATOM 3758 O O . LEU B 1 177 ? -7.195 27.188 10.125 1 98.75 177 LEU B O 1
ATOM 3762 N N . ALA B 1 178 ? -7.211 27.25 7.867 1 98.31 178 ALA B N 1
ATOM 3763 C CA . ALA B 1 178 ? -5.762 27.344 7.723 1 98.31 178 ALA B CA 1
ATOM 3764 C C . ALA B 1 178 ? -5.328 28.766 7.367 1 98.31 178 ALA B C 1
ATOM 3766 O O . ALA B 1 178 ? -5.32 29.141 6.195 1 98.31 178 ALA B O 1
ATOM 3767 N N . PRO B 1 179 ? -4.891 29.547 8.336 1 97.75 179 PRO B N 1
ATOM 3768 C CA . PRO B 1 179 ? -4.406 30.906 8.047 1 97.75 179 PRO B CA 1
ATOM 3769 C C . PRO B 1 179 ? -2.943 30.922 7.613 1 97.75 179 PRO B C 1
ATOM 3771 O O . PRO B 1 179 ? -2.1 30.281 8.242 1 97.75 179 PRO B O 1
ATOM 3774 N N . ALA B 1 180 ? -2.658 31.578 6.586 1 95.31 180 ALA B N 1
ATOM 3775 C CA . ALA B 1 180 ? -1.266 31.766 6.18 1 95.31 180 ALA B CA 1
ATOM 3776 C C . ALA B 1 180 ? -0.552 32.75 7.094 1 95.31 180 ALA B C 1
ATOM 3778 O O . ALA B 1 180 ? -0.87 33.938 7.098 1 95.31 180 ALA B O 1
ATOM 3779 N N . ILE B 1 181 ? 0.43 32.25 7.777 1 95.38 181 ILE B N 1
ATOM 3780 C CA . ILE B 1 181 ? 1.078 33.125 8.742 1 95.38 181 ILE B CA 1
ATOM 3781 C C . ILE B 1 181 ? 2.588 33.125 8.516 1 95.38 181 ILE B C 1
ATOM 3783 O O . ILE B 1 181 ? 3.357 33.5 9.406 1 95.38 181 ILE B O 1
ATOM 3787 N N . GLY B 1 182 ? 3.021 32.5 7.352 1 91.5 182 GLY B N 1
ATOM 3788 C CA . GLY B 1 182 ? 4.422 32.688 7.008 1 91.5 182 GLY B CA 1
ATOM 3789 C C . GLY B 1 182 ? 5.141 31.406 6.688 1 91.5 182 GLY B C 1
ATOM 3790 O O . GLY B 1 182 ? 6.293 31.422 6.246 1 91.5 182 GLY B O 1
ATOM 3791 N N . THR B 1 183 ? 4.516 30.203 6.871 1 89.81 183 THR B N 1
ATOM 3792 C CA . THR B 1 183 ? 5.133 28.922 6.504 1 89.81 183 THR B CA 1
ATOM 3793 C C . THR B 1 183 ? 5.105 28.734 4.992 1 89.81 183 THR B C 1
ATOM 3795 O O . THR B 1 183 ? 4.594 29.578 4.258 1 89.81 183 THR B O 1
ATOM 3798 N N . SER B 1 184 ? 5.82 27.656 4.586 1 85.62 184 SER B N 1
ATOM 3799 C CA . SER B 1 184 ? 5.828 27.297 3.17 1 85.62 184 SER B CA 1
ATOM 3800 C C . SER B 1 184 ? 5.836 25.781 2.986 1 85.62 184 SER B C 1
ATOM 3802 O O . SER B 1 184 ? 6.238 25.047 3.889 1 85.62 184 SER B O 1
ATOM 3804 N N . HIS B 1 185 ? 5.418 25.359 1.8 1 82 185 HIS B N 1
ATOM 3805 C CA . HIS B 1 185 ? 5.391 23.922 1.491 1 82 185 HIS B CA 1
ATOM 3806 C C . HIS B 1 185 ? 6.77 23.422 1.083 1 82 185 HIS B C 1
ATOM 3808 O O . HIS B 1 185 ? 7.629 24.219 0.678 1 82 185 HIS B O 1
ATOM 3814 N N . GLY B 1 186 ? 6.98 22.062 1.26 1 82.25 186 GLY B N 1
ATOM 3815 C CA . GLY B 1 186 ? 8.195 21.453 0.748 1 82.25 186 GLY B CA 1
ATOM 3816 C C . GLY B 1 186 ? 9.312 21.391 1.77 1 82.25 186 GLY B C 1
ATOM 3817 O O . GLY B 1 186 ? 9.078 21.578 2.967 1 82.25 186 GLY B O 1
ATOM 3818 N N . ALA B 1 187 ? 10.5 21.062 1.26 1 81.44 187 ALA B N 1
ATOM 3819 C CA . ALA B 1 187 ? 11.633 20.781 2.137 1 81.44 187 ALA B CA 1
ATOM 3820 C C . ALA B 1 187 ? 12.539 22 2.283 1 81.44 187 ALA B C 1
ATOM 3822 O O . ALA B 1 187 ? 13.422 22.031 3.146 1 81.44 187 ALA B O 1
ATOM 3823 N N . PHE B 1 188 ? 12.266 22.984 1.496 1 77.31 188 PHE B N 1
ATOM 3824 C CA . PHE B 1 188 ? 13.094 24.188 1.51 1 77.31 188 PHE B CA 1
ATOM 3825 C C . PHE B 1 188 ? 12.273 25.406 1.898 1 77.31 188 PHE B C 1
ATOM 3827 O O . PHE B 1 188 ? 11.891 26.203 1.038 1 77.31 188 PHE B O 1
ATOM 3834 N N . LYS B 1 189 ? 12.023 25.656 3.135 1 74.75 189 LYS B N 1
ATOM 3835 C CA . LYS B 1 189 ? 10.992 26.578 3.604 1 74.75 189 LYS B CA 1
ATOM 3836 C C . LYS B 1 189 ? 11.594 27.938 3.959 1 74.75 189 LYS B C 1
ATOM 3838 O O . LYS B 1 189 ? 10.891 28.938 3.973 1 74.75 189 LYS B O 1
ATOM 3843 N N . PHE B 1 190 ? 12.914 27.984 4.301 1 73.19 190 PHE B N 1
ATOM 3844 C CA . PHE B 1 190 ? 13.445 29.25 4.762 1 73.19 190 PHE B CA 1
ATOM 3845 C C . PHE B 1 190 ? 14.836 29.5 4.188 1 73.19 190 PHE B C 1
ATOM 3847 O O . PHE B 1 190 ? 15.648 28.578 4.082 1 73.19 190 PHE B O 1
ATOM 3854 N N . LYS B 1 191 ? 15.086 30.641 3.574 1 67.5 191 LYS B N 1
ATOM 3855 C CA . LYS B 1 191 ? 16.438 31.031 3.201 1 67.5 191 LYS B CA 1
ATOM 3856 C C . LYS B 1 191 ? 17.234 31.469 4.422 1 67.5 191 LYS B C 1
ATOM 3858 O O . LYS B 1 191 ? 18.453 31.281 4.477 1 67.5 191 LYS B O 1
ATOM 3863 N N . GLY B 1 192 ? 16.531 31.797 5.508 1 69.75 192 GLY B N 1
ATOM 3864 C CA . GLY B 1 192 ? 17.062 32.219 6.785 1 69.75 192 GLY B CA 1
ATOM 3865 C C . GLY B 1 192 ? 16.281 31.719 7.977 1 69.75 192 GLY B C 1
ATOM 3866 O O . GLY B 1 192 ? 15.867 30.547 7.992 1 69.75 192 GLY B O 1
ATOM 3867 N N . GLU B 1 193 ? 16.25 32.469 8.977 1 77.69 193 GLU B N 1
ATOM 3868 C CA . GLU B 1 193 ? 15.523 32.094 10.18 1 77.69 193 GLU B CA 1
ATOM 3869 C C . GLU B 1 193 ? 14.016 32.031 9.922 1 77.69 193 GLU B C 1
ATOM 3871 O O . GLU B 1 193 ? 13.469 32.875 9.211 1 77.69 193 GLU B O 1
ATOM 3876 N N . ALA B 1 194 ? 13.477 30.953 10.445 1 77.56 194 ALA B N 1
ATOM 3877 C CA . ALA B 1 194 ? 12.031 30.812 10.344 1 77.56 194 ALA B CA 1
ATOM 3878 C C . ALA B 1 194 ? 11.312 31.906 11.133 1 77.56 194 ALA B C 1
ATOM 3880 O O . ALA B 1 194 ? 11.562 32.094 12.328 1 77.56 194 ALA B O 1
ATOM 3881 N N . LYS B 1 195 ? 10.531 32.688 10.422 1 82.88 195 LYS B N 1
ATOM 3882 C CA . LYS B 1 195 ? 9.742 33.719 11.102 1 82.88 195 LYS B CA 1
ATOM 3883 C C . LYS B 1 195 ? 8.266 33.594 10.742 1 82.88 195 LYS B C 1
ATOM 3885 O O . LYS B 1 195 ? 7.906 33.625 9.562 1 82.88 195 LYS B O 1
ATOM 3890 N N . LEU B 1 196 ? 7.457 33.312 11.773 1 93.31 196 LEU B N 1
ATOM 3891 C CA . LEU B 1 196 ? 6.008 33.281 11.617 1 93.31 196 LEU B CA 1
ATOM 3892 C C . LEU B 1 196 ? 5.367 34.5 12.289 1 93.31 196 LEU B C 1
ATOM 3894 O O . LEU B 1 196 ? 5.918 35.031 13.242 1 93.31 196 LEU B O 1
ATOM 3898 N N . ASP B 1 197 ? 4.336 35 11.758 1 96.06 197 ASP B N 1
ATOM 3899 C CA . ASP B 1 197 ? 3.619 36.125 12.312 1 96.06 197 ASP B CA 1
ATOM 3900 C C . ASP B 1 197 ? 2.693 35.688 13.445 1 96.06 197 ASP B C 1
ATOM 3902 O O . ASP B 1 197 ? 1.484 35.562 13.25 1 96.06 197 ASP B O 1
ATOM 3906 N N . PHE B 1 198 ? 3.229 35.594 14.672 1 97.5 198 PHE B N 1
ATOM 3907 C CA . PHE B 1 198 ? 2.518 35.094 15.844 1 97.5 198 PHE B CA 1
ATOM 3908 C C . PHE B 1 198 ? 1.399 36.062 16.234 1 97.5 198 PHE B C 1
ATOM 3910 O O . PHE B 1 198 ? 0.338 35.625 16.703 1 97.5 198 PHE B O 1
ATOM 3917 N N . ASP B 1 199 ? 1.672 37.344 16.062 1 97.75 199 ASP B N 1
ATOM 3918 C CA . ASP B 1 199 ? 0.649 38.312 16.406 1 97.75 199 ASP B CA 1
ATOM 3919 C C . ASP B 1 199 ? -0.589 38.156 15.523 1 97.75 199 ASP B C 1
ATOM 3921 O O . ASP B 1 199 ? -1.718 38.25 16.016 1 97.75 199 ASP B O 1
ATOM 3925 N N . ARG B 1 200 ? -0.325 37.969 14.305 1 97.62 200 ARG B N 1
ATOM 3926 C CA . ARG B 1 200 ? -1.415 37.719 13.367 1 97.62 200 ARG B CA 1
ATOM 3927 C C . ARG B 1 200 ? -2.186 36.469 13.734 1 97.62 200 ARG B C 1
ATOM 3929 O O . ARG B 1 200 ? -3.418 36.438 13.695 1 97.62 200 ARG B O 1
ATOM 3936 N N . LEU B 1 201 ? -1.504 35.406 14.055 1 98.25 201 LEU B N 1
ATOM 3937 C CA . LEU B 1 201 ? -2.121 34.156 14.453 1 98.25 201 LEU B CA 1
ATOM 3938 C C . LEU B 1 201 ? -3.025 34.344 15.664 1 98.25 201 LEU B C 1
ATOM 3940 O O . LEU B 1 201 ? -4.164 33.875 15.68 1 98.25 201 LEU B O 1
ATOM 3944 N N . LYS B 1 202 ? -2.496 35.031 16.641 1 98.19 202 LYS B N 1
ATOM 3945 C CA . LYS B 1 202 ? -3.252 35.281 17.859 1 98.19 202 LYS B CA 1
ATOM 3946 C C . LYS B 1 202 ? -4.551 36.031 17.547 1 98.19 202 LYS B C 1
ATOM 3948 O O . LYS B 1 202 ? -5.605 35.688 18.094 1 98.19 202 LYS B O 1
ATOM 3953 N N . LYS B 1 203 ? -4.398 37.031 16.719 1 98.56 203 LYS B N 1
ATOM 3954 C CA . LYS B 1 203 ? -5.566 37.812 16.375 1 98.56 203 LYS B CA 1
ATOM 3955 C C . LYS B 1 203 ? 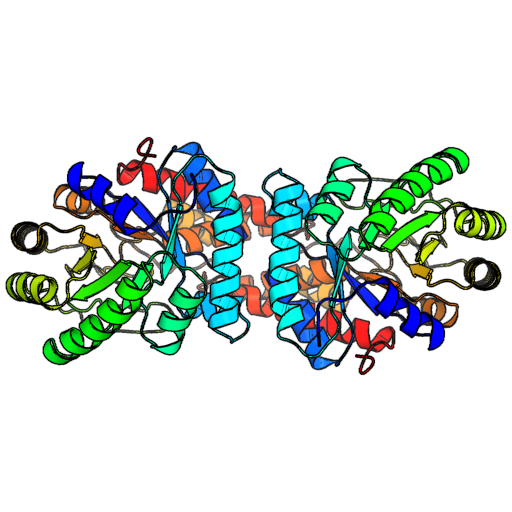-6.609 37 15.633 1 98.56 203 LYS B C 1
ATOM 3957 O O . LYS B 1 203 ? -7.809 37.125 15.891 1 98.56 203 LYS B O 1
ATOM 3962 N N . VAL B 1 204 ? -6.164 36.188 14.695 1 98.69 204 VAL B N 1
ATOM 3963 C CA . VAL B 1 204 ? -7.078 35.312 13.969 1 98.69 204 VAL B CA 1
ATOM 3964 C C . VAL B 1 204 ? -7.805 34.375 14.945 1 98.69 204 VAL B C 1
ATOM 3966 O O . VAL B 1 204 ? -9.016 34.188 14.844 1 98.69 204 VAL B O 1
ATOM 3969 N N . LYS B 1 205 ? -7.074 33.812 15.875 1 98.62 205 LYS B N 1
ATOM 3970 C CA . LYS B 1 205 ? -7.66 32.906 16.859 1 98.62 205 LYS B CA 1
ATOM 3971 C C . LYS B 1 205 ? -8.703 33.625 17.719 1 98.62 205 LYS B C 1
ATOM 3973 O O . LYS B 1 205 ? -9.789 33.094 17.953 1 98.62 205 LYS B O 1
ATOM 3978 N N . GLU B 1 206 ? -8.375 34.781 18.156 1 98.31 206 GLU B N 1
ATOM 3979 C CA . GLU B 1 206 ? -9.273 35.594 19 1 98.31 206 GLU B CA 1
ATOM 3980 C C . GLU B 1 206 ? -10.57 35.906 18.266 1 98.31 206 GLU B C 1
ATOM 3982 O O . GLU B 1 206 ? -11.648 35.875 18.859 1 98.31 206 GLU B O 1
ATOM 3987 N N . LEU B 1 207 ? -10.414 36.188 17.016 1 98.5 207 LEU B N 1
ATOM 3988 C CA . LEU B 1 207 ? -11.562 36.688 16.266 1 98.5 207 LEU B CA 1
ATOM 3989 C C . LEU B 1 207 ? -12.43 35.531 15.789 1 98.5 207 LEU B C 1
ATOM 3991 O O . LEU B 1 207 ? -13.656 35.656 15.719 1 98.5 207 LEU B O 1
ATOM 3995 N N . THR B 1 208 ? -11.836 34.438 15.445 1 98.25 208 THR B N 1
ATOM 3996 C CA . THR B 1 208 ? -12.594 33.344 14.828 1 98.25 208 THR B CA 1
ATOM 3997 C C . THR B 1 208 ? -13.008 32.312 15.875 1 98.25 208 THR B C 1
ATOM 3999 O O . THR B 1 208 ? -14.016 31.625 15.711 1 98.25 208 THR B O 1
ATOM 4002 N N . LYS B 1 209 ? -12.172 32.031 16.891 1 97.56 209 LYS B N 1
ATOM 4003 C CA . LYS B 1 209 ? -12.383 31.125 18.016 1 97.56 209 LYS B CA 1
ATOM 4004 C C . LYS B 1 209 ? -12.547 29.672 17.547 1 97.56 209 LYS B C 1
ATOM 4006 O O . LYS B 1 209 ? -13.062 28.828 18.266 1 97.56 209 LYS B O 1
ATOM 4011 N N . MET B 1 210 ? -12.211 29.344 16.344 1 97.94 210 MET B N 1
ATOM 4012 C CA . MET B 1 210 ? -12.367 28.016 15.781 1 97.94 210 MET B CA 1
ATOM 4013 C C . MET B 1 210 ? -11.031 27.281 15.719 1 97.94 210 MET B C 1
ATOM 4015 O O . MET B 1 210 ? -9.977 27.891 15.938 1 97.94 210 MET B O 1
ATOM 4019 N N . PRO B 1 211 ? -11.023 25.938 15.531 1 98.75 211 PRO B N 1
ATOM 4020 C CA . PRO B 1 211 ? -9.75 25.234 15.328 1 98.75 211 PRO B CA 1
ATOM 4021 C C . PRO B 1 211 ? -8.961 25.781 14.148 1 98.75 211 PRO B C 1
ATOM 4023 O O . PRO B 1 211 ? -9.516 25.953 13.055 1 98.75 211 PRO B O 1
ATOM 4026 N N . LEU B 1 212 ? -7.703 26.047 14.367 1 98.88 212 LEU B N 1
ATOM 4027 C CA . LEU B 1 212 ? -6.836 26.562 13.312 1 98.88 212 LEU B CA 1
ATOM 4028 C C . LEU B 1 212 ? -5.828 25.516 12.875 1 98.88 212 LEU B C 1
ATOM 4030 O O . LEU B 1 212 ? -5.488 24.609 13.648 1 98.88 212 LEU B O 1
ATOM 4034 N N . VAL B 1 213 ? -5.43 25.641 11.625 1 98.81 213 VAL B N 1
ATOM 4035 C CA . VAL B 1 213 ? -4.57 24.641 10.992 1 98.81 213 VAL B CA 1
ATOM 4036 C C . VAL B 1 213 ? -3.266 25.297 10.539 1 98.81 213 VAL B C 1
ATOM 4038 O O . VAL B 1 213 ? -3.273 26.406 10.023 1 98.81 213 VAL B O 1
ATOM 4041 N N . LEU B 1 214 ? -2.178 24.656 10.766 1 98.12 214 LEU B N 1
ATOM 4042 C CA . LEU B 1 214 ? -0.894 25.125 10.25 1 98.12 214 LEU B CA 1
ATOM 4043 C C . LEU B 1 214 ? -0.442 24.281 9.062 1 98.12 214 LEU B C 1
ATOM 4045 O O . LEU B 1 214 ? -0.132 23.094 9.219 1 98.12 214 LEU B O 1
ATOM 4049 N N . HIS B 1 215 ? -0.394 24.812 7.895 1 95.62 215 HIS B N 1
ATOM 4050 C CA . HIS B 1 215 ? 0.162 24.219 6.688 1 95.62 215 HIS B CA 1
ATOM 4051 C C . HIS B 1 215 ? 1.655 24.5 6.57 1 95.62 215 HIS B C 1
ATOM 4053 O O . HIS B 1 215 ? 2.172 25.406 7.211 1 95.62 215 HIS B O 1
ATOM 4059 N N . GLY B 1 216 ? 2.375 23.703 5.77 1 92.19 216 GLY B N 1
ATOM 4060 C CA . GLY B 1 216 ? 3.795 23.938 5.559 1 92.19 216 GLY B CA 1
ATOM 4061 C C . GLY B 1 216 ? 4.621 23.781 6.82 1 92.19 216 GLY B C 1
ATOM 4062 O O . GLY B 1 216 ? 5.605 24.5 7.016 1 92.19 216 GLY B O 1
ATOM 4063 N N . ALA B 1 217 ? 4.215 22.859 7.648 1 93.06 217 ALA B N 1
ATOM 4064 C CA . ALA B 1 217 ? 4.742 22.812 9.008 1 93.06 217 ALA B CA 1
ATOM 4065 C C . ALA B 1 217 ? 5.773 21.688 9.156 1 93.06 217 ALA B C 1
ATOM 4067 O O . ALA B 1 217 ? 6.301 21.469 10.25 1 93.06 217 ALA B O 1
ATOM 4068 N N . SER B 1 218 ? 6.109 21.016 8.125 1 93.94 218 SER B N 1
ATOM 4069 C CA . SER B 1 218 ? 7.102 19.953 8.242 1 93.94 218 SER B CA 1
ATOM 4070 C C . SER B 1 218 ? 8.414 20.484 8.805 1 93.94 218 SER B C 1
ATOM 4072 O O . SER B 1 218 ? 8.867 21.562 8.422 1 93.94 218 SER B O 1
ATOM 4074 N N . SER B 1 219 ? 9.031 19.703 9.633 1 93.94 219 SER B N 1
ATOM 4075 C CA . SER B 1 219 ? 10.234 20.125 10.336 1 93.94 219 SER B CA 1
ATOM 4076 C C . SER B 1 219 ? 11.492 19.703 9.586 1 93.94 219 SER B C 1
ATOM 4078 O O . SER B 1 219 ? 12.586 20.203 9.859 1 93.94 219 SER B O 1
ATOM 4080 N N . VAL B 1 220 ? 11.352 18.781 8.695 1 93.88 220 VAL B N 1
ATOM 4081 C CA . VAL B 1 220 ? 12.5 18.188 8.031 1 93.88 220 VAL B CA 1
ATOM 4082 C C . VAL B 1 220 ? 13.484 17.656 9.078 1 93.88 220 VAL B C 1
ATOM 4084 O O . VAL B 1 220 ? 14.531 18.266 9.32 1 93.88 220 VAL B O 1
ATOM 4087 N N . VAL B 1 221 ? 13.18 16.531 9.641 1 96 221 VAL B N 1
ATOM 4088 C CA . VAL B 1 221 ? 13.922 15.953 10.75 1 96 221 VAL B CA 1
ATOM 4089 C C . VAL B 1 221 ? 15.359 15.68 10.32 1 96 221 VAL B C 1
ATOM 4091 O O . VAL B 1 221 ? 15.625 14.758 9.547 1 96 221 VAL B O 1
ATOM 4094 N N . GLN B 1 222 ? 16.281 16.391 10.961 1 96.12 222 GLN B N 1
ATOM 4095 C CA . GLN B 1 222 ? 17.672 16.375 10.5 1 96.12 222 GLN B CA 1
ATOM 4096 C C . GLN B 1 222 ? 18.297 15 10.664 1 96.12 222 GLN B C 1
ATOM 4098 O O . GLN B 1 222 ? 19.125 14.594 9.852 1 96.12 222 GLN B O 1
ATOM 4103 N N . GLU B 1 223 ? 17.953 14.297 11.695 1 97.5 223 GLU B N 1
ATOM 4104 C CA . GLU B 1 223 ? 18.438 12.93 11.867 1 97.5 223 GLU B CA 1
ATOM 4105 C C . GLU B 1 223 ? 18.094 12.07 10.648 1 97.5 223 GLU B C 1
ATOM 4107 O O . GLU B 1 223 ? 18.938 11.305 10.172 1 97.5 223 GLU B O 1
ATOM 4112 N N . MET B 1 224 ? 16.891 12.188 10.125 1 98.12 224 MET B N 1
ATOM 4113 C CA . MET B 1 224 ? 16.453 11.422 8.953 1 98.12 224 MET B CA 1
ATOM 4114 C C . MET B 1 224 ? 17.188 11.883 7.699 1 98.12 224 MET B C 1
ATOM 4116 O O . MET B 1 224 ? 17.531 11.07 6.844 1 98.12 224 MET B O 1
ATOM 4120 N N . VAL B 1 225 ? 17.359 13.195 7.605 1 97.56 225 VAL B N 1
ATOM 4121 C CA . VAL B 1 225 ? 18.094 13.766 6.488 1 97.56 225 VAL B CA 1
ATOM 4122 C C . VAL B 1 225 ? 19.516 13.18 6.461 1 97.56 225 VAL B C 1
ATOM 4124 O O . VAL B 1 225 ? 19.984 12.727 5.414 1 97.56 225 VAL B O 1
ATOM 4127 N N . GLU B 1 226 ? 20.125 13.188 7.609 1 98.12 226 GLU B N 1
ATOM 4128 C CA . GLU B 1 226 ? 21.5 12.688 7.711 1 98.12 226 GLU B CA 1
ATOM 4129 C C . GLU B 1 226 ? 21.578 11.211 7.328 1 98.12 226 GLU B C 1
ATOM 4131 O O . GLU B 1 226 ? 22.484 10.805 6.594 1 98.12 226 GLU B O 1
ATOM 4136 N N . ILE B 1 227 ? 20.656 10.438 7.793 1 98.38 227 ILE B N 1
ATOM 4137 C CA . ILE B 1 227 ? 20.625 9.016 7.461 1 98.38 227 ILE B CA 1
ATOM 4138 C C . ILE B 1 227 ? 20.453 8.844 5.953 1 98.38 227 ILE B C 1
ATOM 4140 O O . ILE B 1 227 ? 21.203 8.102 5.316 1 98.38 227 ILE B O 1
ATOM 4144 N N . ALA B 1 228 ? 19.484 9.523 5.391 1 98.44 228 ALA B N 1
ATOM 4145 C CA . ALA B 1 228 ? 19.219 9.391 3.963 1 98.44 228 ALA B CA 1
ATOM 4146 C C . ALA B 1 228 ? 20.438 9.766 3.135 1 98.44 228 ALA B C 1
ATOM 4148 O O . ALA B 1 228 ? 20.766 9.078 2.162 1 98.44 228 ALA B O 1
ATOM 4149 N N . GLU B 1 229 ? 21.062 10.82 3.555 1 98.38 229 GLU B N 1
ATOM 4150 C CA . GLU B 1 229 ? 22.219 11.305 2.795 1 98.38 229 GLU B CA 1
ATOM 4151 C C . GLU B 1 229 ? 23.422 10.375 2.955 1 98.38 229 GLU B C 1
ATOM 4153 O O . GLU B 1 229 ? 24.203 10.211 2.021 1 98.38 229 GLU B O 1
ATOM 4158 N N . ASN B 1 230 ? 23.578 9.781 4.082 1 98.38 230 ASN B N 1
ATOM 4159 C CA . ASN B 1 230 ? 24.609 8.781 4.289 1 98.38 230 ASN B CA 1
ATOM 4160 C C . ASN B 1 230 ? 24.438 7.582 3.361 1 98.38 230 ASN B C 1
ATOM 4162 O O . ASN B 1 230 ? 25.391 6.871 3.061 1 98.38 230 ASN B O 1
ATOM 4166 N N . TYR B 1 231 ? 23.188 7.457 2.889 1 98.38 231 TYR B N 1
ATOM 4167 C CA . TYR B 1 231 ? 22.906 6.297 2.049 1 98.38 231 TYR B CA 1
ATOM 4168 C C . TYR B 1 231 ? 22.469 6.727 0.653 1 98.38 231 TYR B C 1
ATOM 4170 O O . TYR B 1 231 ? 21.672 6.043 0.006 1 98.38 231 TYR B O 1
ATOM 4178 N N . GLY B 1 232 ? 22.859 7.898 0.208 1 97.75 232 GLY B N 1
ATOM 4179 C CA . GLY B 1 232 ? 22.859 8.203 -1.213 1 97.75 232 GLY B CA 1
ATOM 4180 C C . GLY B 1 232 ? 21.859 9.281 -1.592 1 97.75 232 GLY B C 1
ATOM 4181 O O . GLY B 1 232 ? 21.781 9.695 -2.752 1 97.75 232 GLY B O 1
ATOM 4182 N N . ALA B 1 233 ? 21.094 9.812 -0.64 1 98.38 233 ALA B N 1
ATOM 4183 C CA . ALA B 1 233 ? 20.188 10.914 -0.946 1 98.38 233 ALA B CA 1
ATOM 4184 C C . ALA B 1 233 ? 20.938 12.242 -1 1 98.38 233 ALA B C 1
ATOM 4186 O O . ALA B 1 233 ? 22.078 12.336 -0.56 1 98.38 233 ALA B O 1
ATOM 4187 N N . ASP B 1 234 ? 20.297 13.18 -1.649 1 98.06 234 ASP B N 1
ATOM 4188 C CA . ASP B 1 234 ? 20.766 14.562 -1.676 1 98.06 234 ASP B CA 1
ATOM 4189 C C . ASP B 1 234 ? 19.625 15.539 -1.436 1 98.06 234 ASP B C 1
ATOM 4191 O O . ASP B 1 234 ? 18.953 15.953 -2.379 1 98.06 234 ASP B O 1
ATOM 4195 N N . PHE B 1 235 ? 19.547 16.016 -0.169 1 94.81 235 PHE B N 1
ATOM 4196 C CA . PHE B 1 235 ? 18.406 16.859 0.173 1 94.81 235 PHE B CA 1
ATOM 4197 C C . PHE B 1 235 ? 18.828 18.312 0.256 1 94.81 235 PHE B C 1
ATOM 4199 O O . PHE B 1 235 ? 18.047 19.172 0.7 1 94.81 235 PHE B O 1
ATOM 4206 N N . GLY B 1 236 ? 20.047 18.625 -0.195 1 88.31 236 GLY B N 1
ATOM 4207 C CA . GLY B 1 236 ? 20.5 19.953 -0.541 1 88.31 236 GLY B CA 1
ATOM 4208 C C . GLY B 1 236 ? 20.328 20.953 0.583 1 88.31 236 GLY B C 1
ATOM 4209 O O . GLY B 1 236 ? 19.938 22.109 0.343 1 88.31 236 GLY B O 1
ATOM 4210 N N . GLY B 1 237 ? 20.438 20.578 1.744 1 87.75 237 GLY B N 1
ATOM 4211 C CA . GLY B 1 237 ? 20.312 21.516 2.852 1 87.75 237 GLY B CA 1
ATOM 4212 C C . GLY B 1 237 ? 18.875 21.844 3.215 1 87.75 237 GLY B C 1
ATOM 4213 O O . GLY B 1 237 ? 18.562 22.984 3.574 1 87.75 237 GLY B O 1
ATOM 4214 N N . SER B 1 238 ? 18 20.922 3.088 1 89.44 238 SER B N 1
ATOM 4215 C CA . SER B 1 238 ? 16.594 21.062 3.443 1 89.44 238 SER B CA 1
ATOM 4216 C C . SER B 1 238 ? 16.438 21.438 4.914 1 89.44 238 SER B C 1
ATOM 4218 O O . SER B 1 238 ? 17.203 20.984 5.766 1 89.44 238 SER B O 1
ATOM 4220 N N . LYS B 1 239 ? 15.508 22.391 5.109 1 90 239 LYS B N 1
ATOM 4221 C CA . LYS B 1 239 ? 15.18 22.859 6.449 1 90 239 LYS B CA 1
ATOM 4222 C C . LYS B 1 239 ? 13.672 23.062 6.605 1 90 239 LYS B C 1
ATOM 4224 O O . LYS B 1 239 ? 12.992 23.484 5.672 1 90 239 LYS B O 1
ATOM 4229 N N . GLY B 1 240 ? 13.258 22.688 7.832 1 92.62 240 GLY B N 1
ATOM 4230 C CA . GLY B 1 240 ? 11.836 22.828 8.109 1 92.62 240 GLY B CA 1
ATOM 4231 C C . GLY B 1 240 ? 11.555 23.75 9.281 1 92.62 240 GLY B C 1
ATOM 4232 O O . GLY B 1 240 ? 12.375 24.609 9.625 1 92.62 240 GLY B O 1
ATOM 4233 N N . VAL B 1 241 ? 10.367 23.75 9.719 1 94.38 241 VAL B N 1
ATOM 4234 C CA . VAL B 1 241 ? 9.93 24.578 10.836 1 94.38 241 VAL B CA 1
ATOM 4235 C C . VAL B 1 241 ? 10.461 24.016 12.148 1 94.38 241 VAL B C 1
ATOM 4237 O O . VAL B 1 241 ? 10.195 22.859 12.477 1 94.38 241 VAL B O 1
ATOM 4240 N N . PRO B 1 242 ? 11.188 24.781 12.938 1 94.69 242 PRO B N 1
ATOM 4241 C CA . PRO B 1 242 ? 11.734 24.297 14.203 1 94.69 242 PRO B CA 1
ATOM 4242 C C . PRO B 1 242 ? 10.656 23.938 15.219 1 94.69 242 PRO B C 1
ATOM 4244 O O . PRO B 1 242 ? 9.578 24.531 15.219 1 94.69 242 PRO B O 1
ATOM 4247 N N . SER B 1 243 ? 10.984 23 16.125 1 95.56 243 SER B N 1
ATOM 4248 C CA . SER B 1 243 ? 10.047 22.469 17.109 1 95.56 243 SER B CA 1
ATOM 4249 C C . SER B 1 243 ? 9.523 23.578 18.016 1 95.56 243 SER B C 1
ATOM 4251 O O . SER B 1 243 ? 8.359 23.562 18.422 1 95.56 243 SER B O 1
ATOM 4253 N N . ASP B 1 244 ? 10.406 24.5 18.391 1 95.94 244 ASP B N 1
ATOM 4254 C CA . ASP B 1 244 ? 10 25.578 19.297 1 95.94 244 ASP B CA 1
ATOM 4255 C C . ASP B 1 244 ? 8.961 26.484 18.641 1 95.94 244 ASP B C 1
ATOM 4257 O O . ASP B 1 244 ? 8.055 26.984 19.312 1 95.94 244 ASP B O 1
ATOM 4261 N N . ILE B 1 245 ? 9.156 26.641 17.391 1 95.81 245 ILE B N 1
ATOM 4262 C CA . ILE B 1 245 ? 8.203 27.453 16.641 1 95.81 245 ILE B CA 1
ATOM 4263 C C . ILE B 1 245 ? 6.859 26.719 16.578 1 95.81 245 ILE B C 1
ATOM 4265 O O . ILE B 1 245 ? 5.809 27.328 16.797 1 95.81 245 ILE B O 1
ATOM 4269 N N . LEU B 1 246 ? 6.844 25.453 16.312 1 97.25 246 LEU B N 1
ATOM 4270 C CA . LEU B 1 246 ? 5.617 24.672 16.281 1 97.25 246 LEU B CA 1
ATOM 4271 C C . LEU B 1 246 ? 4.898 24.719 17.625 1 97.25 246 LEU B C 1
ATOM 4273 O O . LEU B 1 246 ? 3.682 24.906 17.672 1 97.25 246 LEU B O 1
ATOM 4277 N N . LYS B 1 247 ? 5.629 24.609 18.656 1 97.44 247 LYS B N 1
ATOM 4278 C CA . LYS B 1 247 ? 5.043 24.656 20 1 97.44 247 LYS B CA 1
ATOM 4279 C C . LYS B 1 247 ? 4.375 26 20.25 1 97.44 247 LYS B C 1
ATOM 4281 O O . LYS B 1 247 ? 3.299 26.062 20.859 1 97.44 247 LYS B O 1
ATOM 4286 N N . GLU B 1 248 ? 5.105 27.016 19.812 1 97.44 248 GLU B N 1
ATOM 4287 C CA . GLU B 1 248 ? 4.555 28.344 20.016 1 97.44 248 GLU B CA 1
ATOM 4288 C C . GLU B 1 248 ? 3.248 28.516 19.25 1 97.44 248 GLU B C 1
ATOM 4290 O O . GLU B 1 248 ? 2.299 29.125 19.75 1 97.44 248 GLU B O 1
ATOM 4295 N N . THR B 1 249 ? 3.219 28 18.016 1 98 249 THR B N 1
ATOM 4296 C CA . THR B 1 249 ? 1.99 28.109 17.234 1 98 249 THR B CA 1
ATOM 4297 C C . THR B 1 249 ? 0.844 27.375 17.922 1 98 249 THR B C 1
ATOM 4299 O O . THR B 1 249 ? -0.301 27.828 17.891 1 98 249 THR B O 1
ATOM 4302 N N . VAL B 1 250 ? 1.092 26.234 18.531 1 98.5 250 VAL B N 1
ATOM 4303 C CA . VAL B 1 250 ? 0.08 25.453 19.234 1 98.5 250 VAL B CA 1
ATOM 4304 C C . VAL B 1 250 ? -0.431 26.25 20.438 1 98.5 250 VAL B C 1
ATOM 4306 O O . VAL B 1 250 ? -1.641 26.328 20.656 1 98.5 250 VAL B O 1
ATOM 4309 N N . ARG B 1 251 ? 0.472 26.844 21.141 1 97.69 251 ARG B N 1
ATOM 4310 C CA . ARG B 1 251 ? 0.101 27.656 22.297 1 97.69 251 ARG B CA 1
ATOM 4311 C C . ARG B 1 251 ? -0.821 28.797 21.891 1 97.69 251 ARG B C 1
ATOM 4313 O O . ARG B 1 251 ? -1.712 29.188 22.641 1 97.69 251 ARG B O 1
ATOM 4320 N N . LEU B 1 252 ? -0.625 29.25 20.656 1 97.75 252 LEU B N 1
ATOM 4321 C CA . LEU B 1 252 ? -1.345 30.438 20.203 1 97.75 252 LEU B CA 1
ATOM 4322 C C . LEU B 1 252 ? -2.641 30.047 19.484 1 97.75 252 LEU B C 1
ATOM 4324 O O . LEU B 1 252 ? -3.406 30.922 19.062 1 97.75 252 LEU B O 1
ATOM 4328 N N . GLY B 1 253 ? -2.869 28.75 19.328 1 97.44 253 GLY B N 1
ATOM 4329 C CA . GLY B 1 253 ? -4.219 28.422 18.891 1 97.44 253 GLY B CA 1
ATOM 4330 C C . GLY B 1 253 ? -4.262 27.438 17.75 1 97.44 253 GLY B C 1
ATOM 4331 O O . GLY B 1 253 ? -5.344 27.031 17.312 1 97.44 253 GLY B O 1
ATOM 4332 N N . ILE B 1 254 ? -3.084 26.969 17.266 1 98.81 254 ILE B N 1
ATOM 4333 C CA . ILE B 1 254 ? -3.07 25.938 16.219 1 98.81 254 ILE B CA 1
ATOM 4334 C C . ILE B 1 254 ? -3.514 24.609 16.812 1 98.81 254 ILE B C 1
ATOM 4336 O O . ILE B 1 254 ? -3.027 24.188 17.859 1 98.81 254 ILE B O 1
ATOM 4340 N N . ASN B 1 255 ? -4.398 23.922 16.078 1 98.88 255 ASN B N 1
ATOM 4341 C CA . ASN B 1 255 ? -4.961 22.672 16.578 1 98.88 255 ASN B CA 1
ATOM 4342 C C . ASN B 1 255 ? -4.715 21.516 15.617 1 98.88 255 ASN B C 1
ATOM 4344 O O . ASN B 1 255 ? -4.863 20.344 15.984 1 98.88 255 ASN B O 1
ATOM 4348 N N . LYS B 1 256 ? -4.422 21.766 14.398 1 98.88 256 LYS B N 1
ATOM 4349 C CA . LYS B 1 256 ? -4.055 20.797 13.375 1 98.88 256 LYS B CA 1
ATOM 4350 C C . LYS B 1 256 ? -2.76 21.188 12.68 1 98.88 256 LYS B C 1
ATOM 4352 O O . LYS B 1 256 ? -2.602 22.344 12.266 1 98.88 256 LYS B O 1
ATOM 4357 N N . VAL B 1 257 ? -1.822 20.297 12.602 1 98.75 257 VAL B N 1
ATOM 4358 C CA . VAL B 1 257 ? -0.544 20.562 11.953 1 98.75 257 VAL B CA 1
ATOM 4359 C C . VAL B 1 257 ? -0.291 19.547 10.852 1 98.75 257 VAL B C 1
ATOM 4361 O O . VAL B 1 257 ? -0.13 18.344 11.125 1 98.75 257 VAL B O 1
ATOM 4364 N N . ASN B 1 258 ? -0.241 20.016 9.609 1 97.81 258 ASN B N 1
ATOM 4365 C CA . ASN B 1 258 ? 0.005 19.109 8.484 1 97.81 258 ASN B CA 1
ATOM 4366 C C . ASN B 1 258 ? 1.453 18.641 8.453 1 97.81 258 ASN B C 1
ATOM 4368 O O . ASN B 1 258 ? 2.379 19.438 8.625 1 97.81 258 ASN B O 1
ATOM 4372 N N . THR B 1 259 ? 1.64 17.391 8.297 1 97.44 259 THR B N 1
ATOM 4373 C CA . THR B 1 259 ? 2.959 16.766 8.234 1 97.44 259 THR B CA 1
ATOM 4374 C C . THR B 1 259 ? 3.057 15.812 7.039 1 97.44 259 THR B C 1
ATOM 4376 O O . THR B 1 259 ? 2.328 14.828 6.969 1 97.44 259 THR B O 1
ATOM 4379 N N . ASP B 1 260 ? 3.891 16.094 6.078 1 96.69 260 ASP B N 1
ATOM 4380 C CA . ASP B 1 260 ? 4.035 15.266 4.879 1 96.69 260 ASP B CA 1
ATOM 4381 C C . ASP B 1 260 ? 5.508 15.031 4.551 1 96.69 260 ASP B C 1
ATOM 4383 O O . ASP B 1 260 ? 5.992 13.898 4.629 1 96.69 260 ASP B O 1
ATOM 4387 N N . THR B 1 261 ? 6.262 16.125 4.379 1 95.94 261 THR B N 1
ATOM 4388 C CA . THR B 1 261 ? 7.66 16.062 3.969 1 95.94 261 THR B CA 1
ATOM 4389 C C . THR B 1 261 ? 8.477 15.234 4.961 1 95.94 261 THR B C 1
ATOM 4391 O O . THR B 1 261 ? 9.32 14.438 4.562 1 95.94 261 THR B O 1
ATOM 4394 N N . ASP B 1 262 ? 8.195 15.406 6.23 1 97.75 262 ASP B N 1
ATOM 4395 C CA . ASP B 1 262 ? 8.906 14.672 7.27 1 97.75 262 ASP B CA 1
ATOM 4396 C C . ASP B 1 262 ? 8.758 13.164 7.078 1 97.75 262 ASP B C 1
ATOM 4398 O O . ASP B 1 262 ? 9.727 12.414 7.215 1 97.75 262 ASP B O 1
ATOM 4402 N N . LEU B 1 263 ? 7.574 12.727 6.754 1 98.62 263 LEU B N 1
ATOM 4403 C CA . LEU B 1 263 ? 7.289 11.297 6.625 1 98.62 263 LEU B CA 1
ATOM 4404 C C . LEU B 1 263 ? 7.969 10.719 5.387 1 98.62 263 LEU B C 1
ATOM 4406 O O . LEU B 1 263 ? 8.547 9.633 5.445 1 98.62 263 LEU B O 1
ATOM 4410 N N . ARG B 1 264 ? 7.848 11.453 4.305 1 98.06 264 ARG B N 1
ATOM 4411 C CA . ARG B 1 264 ? 8.453 10.984 3.061 1 98.06 264 ARG B CA 1
ATOM 4412 C C . ARG B 1 264 ? 9.969 10.859 3.203 1 98.06 264 ARG B C 1
ATOM 4414 O O . ARG B 1 264 ? 10.555 9.875 2.74 1 98.06 264 ARG B O 1
ATOM 4421 N N . MET B 1 265 ? 10.562 11.828 3.875 1 98 265 MET B N 1
ATOM 4422 C CA . MET B 1 265 ? 12.008 11.812 4.059 1 98 265 MET B CA 1
ATOM 4423 C C . MET B 1 265 ? 12.43 10.695 5.016 1 98 265 MET B C 1
ATOM 4425 O O . MET B 1 265 ? 13.453 10.047 4.809 1 98 265 MET B O 1
ATOM 4429 N N . ALA B 1 266 ? 11.602 10.445 6.039 1 98.75 266 ALA B N 1
ATOM 4430 C CA . ALA B 1 266 ? 11.875 9.344 6.957 1 98.75 266 ALA B CA 1
ATOM 4431 C C . ALA B 1 266 ? 11.789 8 6.242 1 98.75 266 ALA B C 1
ATOM 4433 O O . ALA B 1 266 ? 12.641 7.129 6.438 1 98.75 266 ALA B O 1
ATOM 4434 N N . PHE B 1 267 ? 10.781 7.828 5.445 1 98.81 267 PHE B N 1
ATOM 4435 C CA . PHE B 1 267 ? 10.555 6.578 4.73 1 98.81 267 PHE B CA 1
ATOM 4436 C C . PHE B 1 267 ? 11.734 6.258 3.82 1 98.81 267 PHE B C 1
ATOM 4438 O O . PHE B 1 267 ? 12.266 5.148 3.85 1 98.81 267 PHE B O 1
ATOM 4445 N N . ILE B 1 268 ? 12.141 7.254 3.039 1 98.56 268 ILE B N 1
ATOM 4446 C CA . ILE B 1 268 ? 13.195 7.008 2.062 1 98.56 268 ILE B CA 1
ATOM 4447 C C . ILE B 1 268 ? 14.523 6.797 2.781 1 98.56 268 ILE B C 1
ATOM 4449 O O . ILE B 1 268 ? 15.367 6.023 2.324 1 98.56 268 ILE B O 1
ATOM 4453 N N . ALA B 1 269 ? 14.75 7.465 3.963 1 98.75 269 ALA B N 1
ATOM 4454 C CA . ALA B 1 269 ? 15.945 7.215 4.77 1 98.75 269 ALA B CA 1
ATOM 4455 C C . ALA B 1 269 ? 16.031 5.742 5.164 1 98.75 269 ALA B C 1
ATOM 4457 O O . ALA B 1 269 ? 17.094 5.117 5 1 98.75 269 ALA B O 1
ATOM 4458 N N . GLY B 1 270 ? 14.93 5.219 5.656 1 98.75 270 GLY B N 1
ATOM 4459 C CA . GLY B 1 270 ? 14.898 3.822 6.059 1 98.75 270 GLY B CA 1
ATOM 4460 C C . GLY B 1 270 ? 15.086 2.863 4.898 1 98.75 270 GLY B C 1
ATOM 4461 O O . GLY B 1 270 ? 15.773 1.85 5.027 1 98.75 270 GLY B O 1
ATOM 4462 N N . LEU B 1 271 ? 14.438 3.186 3.791 1 98.56 271 LEU B N 1
ATOM 4463 C CA . LEU B 1 271 ? 14.539 2.336 2.607 1 98.56 271 LEU B CA 1
ATOM 4464 C C . LEU B 1 271 ? 15.977 2.279 2.098 1 98.56 271 LEU B C 1
ATOM 4466 O O . LEU B 1 271 ? 16.5 1.197 1.833 1 98.56 271 LEU B O 1
ATOM 4470 N N . ARG B 1 272 ? 16.594 3.471 1.935 1 98.56 272 ARG B N 1
ATOM 4471 C CA . ARG B 1 272 ? 17.969 3.551 1.456 1 98.56 272 ARG B CA 1
ATOM 4472 C C . ARG B 1 272 ? 18.922 2.807 2.389 1 98.56 272 ARG B C 1
ATOM 4474 O O . ARG B 1 272 ? 19.781 2.049 1.935 1 98.56 272 ARG B O 1
ATOM 4481 N N . GLU B 1 273 ? 18.75 3.025 3.689 1 98.75 273 GLU B N 1
ATOM 4482 C CA . GLU B 1 273 ? 19.609 2.361 4.672 1 98.75 273 GLU B CA 1
ATOM 4483 C C . GLU B 1 273 ? 19.5 0.843 4.562 1 98.75 273 GLU B C 1
ATOM 4485 O O . GLU B 1 273 ? 20.5 0.143 4.484 1 98.75 273 GLU B O 1
ATOM 4490 N N . PHE B 1 274 ? 18.281 0.345 4.547 1 98.75 274 PHE B N 1
ATOM 4491 C CA . PHE B 1 274 ? 18.078 -1.096 4.512 1 98.75 274 PHE B CA 1
ATOM 4492 C C . PHE B 1 274 ? 18.656 -1.701 3.242 1 98.75 274 PHE B C 1
ATOM 4494 O O . PHE B 1 274 ? 19.359 -2.713 3.297 1 98.75 274 PHE B O 1
ATOM 4501 N N . LEU B 1 275 ? 18.344 -1.114 2.102 1 98.38 275 LEU B N 1
ATOM 4502 C CA . LEU B 1 275 ? 18.734 -1.687 0.816 1 98.38 275 LEU B CA 1
ATOM 4503 C C . LEU B 1 275 ? 20.25 -1.732 0.676 1 98.38 275 LEU B C 1
ATOM 4505 O O . LEU B 1 275 ? 20.797 -2.678 0.102 1 98.38 275 LEU B O 1
ATOM 4509 N N . GLN B 1 276 ? 20.875 -0.702 1.168 1 98.12 276 GLN B N 1
ATOM 4510 C CA . GLN B 1 276 ? 22.328 -0.671 1.081 1 98.12 276 GLN B CA 1
ATOM 4511 C C . GLN B 1 276 ? 22.969 -1.721 1.994 1 98.12 276 GLN B C 1
ATOM 4513 O O . GLN B 1 276 ? 23.969 -2.336 1.64 1 98.12 276 GLN B O 1
ATOM 4518 N N . ASN B 1 277 ? 22.375 -1.971 3.15 1 98.5 277 ASN B N 1
ATOM 4519 C CA . ASN B 1 277 ? 22.953 -2.863 4.145 1 98.5 277 ASN B CA 1
ATOM 4520 C C . ASN B 1 277 ? 22.531 -4.309 3.924 1 98.5 277 ASN B C 1
ATOM 4522 O O . ASN B 1 277 ? 23.094 -5.23 4.512 1 98.5 277 ASN B O 1
ATOM 4526 N N . ASN B 1 278 ? 21.562 -4.555 3.104 1 98.38 278 ASN B N 1
ATOM 4527 C CA . ASN B 1 278 ? 21.031 -5.891 2.855 1 98.38 278 ASN B CA 1
ATOM 4528 C C . ASN B 1 278 ? 20.891 -6.168 1.362 1 98.38 278 ASN B C 1
ATOM 4530 O O . ASN B 1 278 ? 19.781 -6.359 0.865 1 98.38 278 ASN B O 1
ATOM 4534 N N . PRO B 1 279 ? 21.984 -6.293 0.66 1 98.06 279 PRO B N 1
ATOM 4535 C CA . PRO B 1 279 ? 21.969 -6.395 -0.801 1 98.06 279 PRO B CA 1
ATOM 4536 C C . PRO B 1 279 ? 21.281 -7.664 -1.295 1 98.06 279 PRO B C 1
ATOM 4538 O O . PRO B 1 279 ? 20.875 -7.746 -2.461 1 98.06 279 PRO B O 1
ATOM 4541 N N . LYS B 1 280 ? 21.062 -8.664 -0.475 1 97.19 280 LYS B N 1
ATOM 4542 C CA . LYS B 1 280 ? 20.516 -9.953 -0.906 1 97.19 280 LYS B CA 1
ATOM 4543 C C . LYS B 1 280 ? 19 -9.984 -0.734 1 97.19 280 LYS B C 1
ATOM 4545 O O . LYS B 1 280 ? 18.344 -10.891 -1.251 1 97.19 280 LYS B O 1
ATOM 4550 N N . GLU B 1 281 ? 18.484 -8.977 0.008 1 96.94 281 GLU B N 1
ATOM 4551 C CA . GLU B 1 281 ? 17.062 -9.008 0.351 1 96.94 281 GLU B CA 1
ATOM 4552 C C . GLU B 1 281 ? 16.219 -8.406 -0.766 1 96.94 281 GLU B C 1
ATOM 4554 O O . GLU B 1 281 ? 16.562 -7.367 -1.324 1 96.94 281 GLU B O 1
ATOM 4559 N N . PHE B 1 282 ? 15.117 -9.133 -1.133 1 96.44 282 PHE B N 1
ATOM 4560 C CA . PHE B 1 282 ? 14.227 -8.602 -2.156 1 96.44 282 PHE B CA 1
ATOM 4561 C C . PHE B 1 282 ? 12.773 -8.75 -1.729 1 96.44 282 PHE B C 1
ATOM 4563 O O . PHE B 1 282 ? 11.859 -8.578 -2.543 1 96.44 282 PHE B O 1
ATOM 4570 N N . ASP B 1 283 ? 12.5 -9.109 -0.464 1 95.81 283 ASP B N 1
ATOM 4571 C CA . ASP B 1 283 ? 11.156 -9.172 0.105 1 95.81 283 ASP B CA 1
ATOM 4572 C C . ASP B 1 283 ? 10.695 -7.793 0.578 1 95.81 283 ASP B C 1
ATOM 4574 O O . ASP B 1 283 ? 11.266 -7.234 1.519 1 95.81 283 ASP B O 1
ATOM 4578 N N . PRO B 1 284 ? 9.656 -7.23 -0.027 1 96.81 284 PRO B N 1
ATOM 4579 C CA . PRO B 1 284 ? 9.219 -5.883 0.348 1 96.81 284 PRO B CA 1
ATOM 4580 C C . PRO B 1 284 ? 8.805 -5.785 1.812 1 96.81 284 PRO B C 1
ATOM 4582 O O . PRO B 1 284 ? 8.922 -4.719 2.424 1 96.81 284 PRO B O 1
ATOM 4585 N N . ARG B 1 285 ? 8.375 -6.895 2.412 1 96.5 285 ARG B N 1
ATOM 4586 C CA . ARG B 1 285 ? 7.953 -6.891 3.809 1 96.5 285 ARG B CA 1
ATOM 4587 C C . ARG B 1 285 ? 9.141 -6.645 4.738 1 96.5 285 ARG B C 1
ATOM 4589 O O . ARG B 1 285 ? 8.961 -6.23 5.883 1 96.5 285 ARG B O 1
ATOM 4596 N N . LYS B 1 286 ? 10.281 -6.941 4.23 1 96.88 286 LYS B N 1
ATOM 4597 C CA . LYS B 1 286 ? 11.5 -6.762 5.016 1 96.88 286 LYS B CA 1
ATOM 4598 C C . LYS B 1 286 ? 12.078 -5.363 4.812 1 96.88 286 LYS B C 1
ATOM 4600 O O . LYS B 1 286 ? 12.352 -4.652 5.781 1 96.88 286 LYS B O 1
ATOM 4605 N N . TYR B 1 287 ? 12.211 -4.918 3.551 1 97.06 287 TYR B N 1
ATOM 4606 C CA . TYR B 1 287 ? 12.898 -3.65 3.352 1 97.06 287 TYR B CA 1
ATOM 4607 C C . TYR B 1 287 ? 11.977 -2.475 3.658 1 97.06 287 TYR B C 1
ATOM 4609 O O . TYR B 1 287 ? 12.445 -1.346 3.832 1 97.06 287 TYR B O 1
ATOM 4617 N N . MET B 1 288 ? 10.727 -2.693 3.781 1 97.44 288 MET B N 1
ATOM 4618 C CA . MET B 1 288 ? 9.836 -1.596 4.148 1 97.44 288 MET B CA 1
ATOM 4619 C C . MET B 1 288 ? 9.75 -1.455 5.668 1 97.44 288 MET B C 1
ATOM 4621 O O . MET B 1 288 ? 9.281 -0.434 6.172 1 97.44 288 MET B O 1
ATOM 4625 N N . GLU B 1 289 ? 10.156 -2.492 6.324 1 96.44 289 GLU B N 1
ATOM 4626 C CA . GLU B 1 289 ? 10.039 -2.482 7.777 1 96.44 289 GLU B CA 1
ATOM 4627 C C . GLU B 1 289 ? 10.852 -1.352 8.391 1 96.44 289 GLU B C 1
ATOM 4629 O O . GLU B 1 289 ? 10.375 -0.647 9.289 1 96.44 289 GLU B O 1
ATOM 4634 N N . THR B 1 290 ? 12.109 -1.191 7.922 1 97.88 290 THR B N 1
ATOM 4635 C CA . THR B 1 290 ? 12.953 -0.112 8.43 1 97.88 290 THR B CA 1
ATOM 4636 C C . THR B 1 290 ? 12.352 1.248 8.086 1 97.88 290 THR B C 1
ATOM 4638 O O . THR B 1 290 ? 12.328 2.154 8.922 1 97.88 290 THR B O 1
ATOM 4641 N N . ALA B 1 291 ? 11.898 1.39 6.875 1 98.62 291 ALA B N 1
ATOM 4642 C CA . ALA B 1 291 ? 11.258 2.627 6.441 1 98.62 291 ALA B CA 1
ATOM 4643 C C . ALA B 1 291 ? 10.062 2.963 7.328 1 98.62 291 ALA B C 1
ATOM 4645 O O . ALA B 1 291 ? 9.93 4.094 7.809 1 98.62 291 ALA B O 1
ATOM 4646 N N . LYS B 1 292 ? 9.234 1.968 7.594 1 98.81 292 LYS B N 1
ATOM 4647 C CA . LYS B 1 292 ? 8.055 2.166 8.43 1 98.81 292 LYS B CA 1
ATOM 4648 C C . LYS B 1 292 ? 8.445 2.537 9.859 1 98.81 292 LYS B C 1
ATOM 4650 O O . LYS B 1 292 ? 7.781 3.357 10.492 1 98.81 292 LYS B O 1
ATOM 4655 N N . SER B 1 293 ? 9.492 1.957 10.328 1 98.75 293 SER B N 1
ATOM 4656 C CA . SER B 1 293 ? 9.945 2.234 11.688 1 98.75 293 SER B CA 1
ATOM 4657 C C . SER B 1 293 ? 10.391 3.686 11.844 1 98.75 293 SER B C 1
ATOM 4659 O O . SER B 1 293 ? 10.141 4.312 12.867 1 98.75 293 SER B O 1
ATOM 4661 N N . TYR B 1 294 ? 11.055 4.211 10.82 1 98.88 294 TYR B N 1
ATOM 4662 C CA . TYR B 1 294 ? 11.492 5.602 10.867 1 98.88 294 TYR B CA 1
ATOM 4663 C C . TYR B 1 294 ? 10.305 6.551 10.781 1 98.88 294 TYR B C 1
ATOM 4665 O O . TYR B 1 294 ? 10.258 7.562 11.484 1 98.88 294 TYR B O 1
ATOM 4673 N N . VAL B 1 295 ? 9.336 6.195 9.953 1 98.94 295 VAL B N 1
ATOM 4674 C CA . VAL B 1 295 ? 8.117 7 9.891 1 98.94 295 VAL B CA 1
ATOM 4675 C C . VAL B 1 295 ? 7.406 6.977 11.234 1 98.94 295 VAL B C 1
ATOM 4677 O O . VAL B 1 295 ? 6.973 8.016 11.734 1 98.94 295 VAL B O 1
ATOM 4680 N N . LYS B 1 296 ? 7.312 5.789 11.82 1 98.88 296 LYS B N 1
ATOM 4681 C CA . LYS B 1 296 ? 6.668 5.652 13.117 1 98.88 296 LYS B CA 1
ATOM 4682 C C . LYS B 1 296 ? 7.34 6.543 14.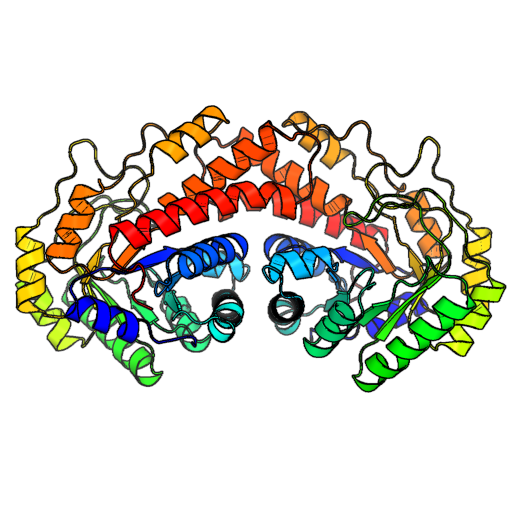164 1 98.88 296 LYS B C 1
ATOM 4684 O O . LYS B 1 296 ? 6.66 7.184 14.969 1 98.88 296 LYS B O 1
ATOM 4689 N N . LYS B 1 297 ? 8.641 6.559 14.125 1 98.81 297 LYS B N 1
ATOM 4690 C CA . LYS B 1 297 ? 9.383 7.395 15.07 1 98.81 297 LYS B CA 1
ATOM 4691 C C . LYS B 1 297 ? 9.023 8.867 14.898 1 98.81 297 LYS B C 1
ATOM 4693 O O . LYS B 1 297 ? 8.773 9.57 15.875 1 98.81 297 LYS B O 1
ATOM 4698 N N . VAL B 1 298 ? 8.992 9.344 13.664 1 98.81 298 VAL B N 1
ATOM 4699 C CA . VAL B 1 298 ? 8.672 10.734 13.367 1 98.81 298 VAL B CA 1
ATOM 4700 C C . VAL B 1 298 ? 7.246 11.047 13.82 1 98.81 298 VAL B C 1
ATOM 4702 O O . VAL B 1 298 ? 6.988 12.102 14.398 1 98.81 298 VAL B O 1
ATOM 4705 N N . VAL B 1 299 ? 6.359 10.086 13.586 1 98.88 299 VAL B N 1
ATOM 4706 C CA . VAL B 1 299 ? 4.961 10.242 13.969 1 98.88 299 VAL B CA 1
ATOM 4707 C C . VAL B 1 299 ? 4.852 10.352 15.484 1 98.88 299 VAL B C 1
ATOM 4709 O O . VAL B 1 299 ? 4.227 11.281 16 1 98.88 299 VAL B O 1
ATOM 4712 N N . SER B 1 300 ? 5.484 9.438 16.188 1 98.81 300 SER B N 1
ATOM 4713 C CA . SER B 1 300 ? 5.43 9.422 17.641 1 98.81 300 SER B CA 1
ATOM 4714 C C . SER B 1 300 ? 5.98 10.719 18.234 1 98.81 300 SER B C 1
ATOM 4716 O O . SER B 1 300 ? 5.371 11.312 19.125 1 98.81 300 SER B O 1
ATOM 4718 N N . ASP B 1 301 ? 7.102 11.164 17.703 1 98.69 301 ASP B N 1
ATOM 4719 C CA . ASP B 1 301 ? 7.723 12.398 18.172 1 98.69 301 ASP B CA 1
ATOM 4720 C C . ASP B 1 301 ? 6.812 13.594 17.938 1 98.69 301 ASP B C 1
ATOM 4722 O O . ASP B 1 301 ? 6.719 14.492 18.781 1 98.69 301 ASP B O 1
ATOM 4726 N N . ARG B 1 302 ? 6.176 13.609 16.797 1 98.69 302 ARG B N 1
ATOM 4727 C CA . ARG B 1 302 ? 5.309 14.727 16.422 1 98.69 302 ARG B CA 1
ATOM 4728 C C . ARG B 1 302 ? 4.078 14.781 17.328 1 98.69 302 ARG B C 1
ATOM 4730 O O . ARG B 1 302 ? 3.658 15.859 17.75 1 98.69 302 ARG B O 1
ATOM 4737 N N . LEU B 1 303 ? 3.494 13.609 17.609 1 98.81 303 LEU B N 1
ATOM 4738 C CA . LEU B 1 303 ? 2.328 13.539 18.484 1 98.81 303 LEU B CA 1
ATOM 4739 C C . LEU B 1 303 ? 2.668 14.023 19.891 1 98.81 303 LEU B C 1
ATOM 4741 O O . LEU B 1 303 ? 1.87 14.727 20.516 1 98.81 303 LEU B O 1
ATOM 4745 N N . GLU B 1 304 ? 3.852 13.711 20.312 1 98.56 304 GLU B N 1
ATOM 4746 C CA . GLU B 1 304 ? 4.32 14.195 21.609 1 98.56 304 GLU B CA 1
ATOM 4747 C C . GLU B 1 304 ? 4.562 15.703 21.594 1 98.56 304 GLU B C 1
ATOM 4749 O O . GLU B 1 304 ? 4.137 16.422 22.5 1 98.56 304 GLU B O 1
ATOM 4754 N N . LEU B 1 305 ? 5.203 16.125 20.578 1 98.56 305 LEU B N 1
ATOM 4755 C CA . LEU B 1 305 ? 5.578 17.531 20.453 1 98.56 305 LEU B CA 1
ATOM 4756 C C . LEU B 1 305 ? 4.348 18.438 20.469 1 98.56 305 LEU B C 1
ATOM 4758 O O . LEU B 1 305 ? 4.371 19.516 21.062 1 98.56 305 LEU B O 1
ATOM 4762 N N . LEU B 1 306 ? 3.252 17.953 19.859 1 98.75 306 LEU B N 1
ATOM 4763 C CA . LEU B 1 306 ? 2.084 18.797 19.641 1 98.75 306 LEU B CA 1
ATOM 4764 C C . LEU B 1 306 ? 1.069 18.625 20.766 1 98.75 306 LEU B C 1
ATOM 4766 O O . LEU B 1 306 ? 0.043 19.297 20.781 1 98.75 306 LEU B O 1
ATOM 4770 N N . GLY B 1 307 ? 1.293 17.656 21.625 1 98.56 307 GLY B N 1
ATOM 4771 C CA . GLY B 1 307 ? 0.504 17.531 22.844 1 98.56 307 GLY B CA 1
ATOM 4772 C C . GLY B 1 307 ? -0.691 16.609 22.688 1 98.56 307 GLY B C 1
ATOM 4773 O O . GLY B 1 307 ? -1.586 16.609 23.531 1 98.56 307 GLY B O 1
ATOM 4774 N N . SER B 1 308 ? -0.688 15.828 21.625 1 98.62 308 SER B N 1
ATOM 4775 C CA . SER B 1 308 ? -1.86 14.992 21.406 1 98.62 308 SER B CA 1
ATOM 4776 C C . SER B 1 308 ? -1.661 13.602 22.016 1 98.62 308 SER B C 1
ATOM 4778 O O . SER B 1 308 ? -2.604 12.812 22.094 1 98.62 308 SER B O 1
ATOM 4780 N N . ALA B 1 309 ? -0.463 13.227 22.516 1 98.62 309 ALA B N 1
ATOM 4781 C CA . ALA B 1 309 ? -0.248 11.953 23.203 1 98.62 309 ALA B CA 1
ATOM 4782 C C . ALA B 1 309 ? -1.205 11.797 24.375 1 98.62 309 ALA B C 1
ATOM 4784 O O . ALA B 1 309 ? -1.437 12.75 25.125 1 98.62 309 ALA B O 1
ATOM 4785 N N . ASN B 1 310 ? -1.812 10.648 24.5 1 98.06 310 ASN B N 1
ATOM 4786 C CA . ASN B 1 310 ? -2.732 10.273 25.562 1 98.06 310 ASN B CA 1
ATOM 4787 C C . ASN B 1 310 ? -4.023 11.086 25.5 1 98.06 310 ASN B C 1
ATOM 4789 O O . ASN B 1 310 ? -4.68 11.289 26.516 1 98.06 310 ASN B O 1
ATOM 4793 N N . LYS B 1 311 ? -4.395 11.57 24.312 1 97.5 311 LYS B N 1
ATOM 4794 C CA . LYS B 1 311 ? -5.609 12.367 24.188 1 97.5 311 LYS B CA 1
ATOM 4795 C C . LYS B 1 311 ? -6.691 11.594 23.438 1 97.5 311 LYS B C 1
ATOM 4797 O O . LYS B 1 311 ? -7.672 12.18 22.969 1 97.5 311 LYS B O 1
ATOM 4802 N N . ALA B 1 312 ? -6.59 10.328 23.281 1 94.38 312 ALA B N 1
ATOM 4803 C CA . ALA B 1 312 ? -7.582 9.516 22.594 1 94.38 312 ALA B CA 1
ATOM 4804 C C . ALA B 1 312 ? -8.891 9.453 23.375 1 94.38 312 ALA B C 1
ATOM 4806 O O . ALA B 1 312 ? -8.898 9.586 24.594 1 94.38 312 ALA B O 1
#

Secondary structure (DSSP, 8-state):
--B--HHHHHHHHHHHT--EEEEE-SSHHHHHHHHHHHHHHT--EEEEEEHHHHHHHTTT-HHHHHHHHHHHHHHHHTTSSS-EEEEEET---HHHHHHHHHHT-SEEEE--TTS-HHHHHHHHHHHHHHHHHTT-EEEEEESB-BEEETTEEE---BPPPHHHHHHHHHHH--SEEEE-SS-BSSSB--SSS----HHHHHHHHHHH-S-EEE-S-----HHHHHHHHHTT---TT-B---HHHHHHHHHTTEEEEEE-HHHHHHHHHHHHHHHHH-TT---HHHHHHHHHHHHHHHHHHHHHHHT-TT--/--B--HHHHHHHHHHHT--EEEEE-SSHHHHHHHHHHHHHHT--EEEEEEHHHHHHHTTT-HHHHHHHHHHHHHHHHTTSSS-EEEEEET---HHHHHHHHHHT-SEEEE--TTS-HHHHHHHHHHHHHHHHHTT-EEEEEESB-BEEETTEEE---BPPPHHHHHHHHHHH--SEEEE-SS-BSSSB--SSS----HHHHHHHHHHH-S-EEE-S-----HHHHHHHHHTT---TT-B---HHHHHHHHHTTEEEEEE-HHHHHHHHHHHHHHHHH-TT---HHHHHHHHHHHHHHHHHHHHHHHT-TT--

Solvent-accessible surface area (backbone atoms only — not comparable to full-atom values): 29598 Å² total; per-residue (Å²): 68,49,65,39,47,45,59,62,59,30,50,53,23,47,75,69,58,21,18,36,53,28,39,55,36,69,51,68,61,51,46,52,18,45,50,51,18,26,61,75,36,37,14,49,39,36,38,25,30,38,62,62,31,21,28,60,65,25,74,69,35,40,46,52,11,27,33,49,50,39,54,52,51,41,60,50,15,65,74,30,76,31,39,28,20,39,33,39,44,67,24,70,47,68,68,50,46,50,20,30,54,73,42,55,37,19,22,37,23,47,45,42,32,91,45,59,68,70,56,26,48,53,55,44,34,53,50,35,56,56,31,51,75,72,71,22,41,32,34,37,42,41,31,28,54,22,34,46,55,93,84,44,74,33,91,55,68,37,64,46,51,43,69,54,48,33,52,48,42,71,74,36,61,56,61,31,39,29,58,25,43,58,50,18,28,56,53,70,47,54,102,62,80,85,64,63,46,60,68,56,48,38,47,32,34,70,62,54,70,52,32,23,31,37,61,38,45,26,39,44,54,59,71,34,50,51,47,18,39,75,45,59,36,47,66,85,80,52,35,39,46,54,70,69,57,52,43,51,45,22,72,46,44,27,11,32,35,41,36,42,59,36,45,35,43,17,28,47,14,21,33,36,46,40,47,70,76,37,31,64,67,49,54,65,79,57,45,44,45,49,9,29,50,40,25,17,51,53,40,36,51,46,30,53,66,38,55,24,44,67,60,80,131,10,62,41,47,45,58,64,59,30,50,52,22,46,76,70,58,20,16,37,53,28,38,55,36,70,51,68,61,51,46,51,16,45,51,51,17,25,62,74,37,37,15,51,41,36,37,24,31,38,63,63,32,20,28,60,64,25,75,69,35,41,48,52,12,28,32,48,51,37,54,52,51,42,60,50,15,63,74,37,92,33,43,28,20,40,34,40,43,67,22,69,48,68,69,50,45,50,20,30,53,73,42,56,37,20,21,39,23,46,45,41,32,92,45,58,70,72,58,26,50,53,55,43,32,52,49,35,54,56,32,51,73,70,72,20,42,32,32,36,41,40,32,30,56,23,34,45,52,94,85,44,73,34,91,57,68,37,64,47,51,45,70,56,50,32,52,48,42,71,72,35,61,55,61,31,40,30,57,25,42,59,49,20,28,54,52,69,49,56,100,60,79,85,64,64,47,61,69,56,45,38,48,31,33,71,62,54,71,50,33,24,31,36,62,39,45,24,39,43,53,60,71,35,50,52,47,18,39,75,47,59,38,47,67,85,79,52,35,38,46,53,69,70,57,52,45,49,45,21,74,47,44,27,12,32,34,40,37,42,59,36,44,35,42,18,28,46,14,21,34,35,46,39,47,70,75,36,33,65,68,49,53,66,79,59,46,42,46,48,8,29,50,41,26,17,51,54,40,37,51,46,29,52,66,37,55,24,44,69,60,79

pLDDT: mean 95.45, std 7.45, range [55.62, 98.94]

Sequence (624 aa):
MPYVNTKDILEKANKEYYAVAAFNINNLEFLQAIVEGGIEKKSPLIIETSEGAMKYAGMGDPLRGASLFVKMVREFADSLDIPIALHLDHGKNFKYIISAIKAGYSSVMIDASDKPLEENLKATKDIVRIAHAAGVSVEAELGKLAGIEDNVASAESVLVNPDEAKYFVEETQVDFLAPAIGTSHGAFKFKGEAKLDFDRLKKVKELTKMPLVLHGASSVVQEMVEIAENYGADFGGSKGVPSDILKETVRLGINKVNTDTDLRMAFIAGLREFLQNNPKEFDPRKYMETAKSYVKKVVSDRLELLGSANKAMPYVNTKDILEKANKEYYAVAAFNINNLEFLQAIVEGGIEKKSPLIIETSEGAMKYAGMGDPLRGASLFVKMVREFADSLDIPIALHLDHGKNFKYIISAIKAGYSSVMIDASDKPLEENLKATKDIVRIAHAAGVSVEAELGKLAGIEDNVASAESVLVNPDEAKYFVEETQVDFLAPAIGTSHGAFKFKGEAKLDFDRLKKVKELTKMPLVLHGASSVVQEMVEIAENYGADFGGSKGVPSDILKETVRLGINKVNTDTDLRMAFIAGLREFLQNNPKEFDPRKYMETAKSYVKKVVSDRLELLGSANKA

Radius of gyration: 26.33 Å; Cα contacts (8 Å, |Δi|>4): 1452; chains: 2; bounding box: 50×84×50 Å

InterPro domains:
  IPR000771 Fructose-bisphosphate aldolase, class-II [PF01116] (4-311)
  IPR000771 Fructose-bisphosphate aldolase, class-II [PIRSF001359] (1-312)
  IPR000771 Fructose-bisphosphate aldolase, class-II [TIGR00167] (2-312)
  IPR000771 Fructose-bisphosphate aldolase, class-II [cd00947] (6-310)
  IPR011289 Fructose-1,6-bisphosphate aldolase, class 2 [TIGR01859] (3-312)
  IPR013785 Aldolase-type TIM barrel [G3DSA:3.20.20.70] (1-312)

Organism: Petrotoga mobilis (strain DSM 10674 / SJ95) (NCBI:txid403833)

Foldseek 3Di:
DFAAAPLVQLVVCQVVLFAAEEEEDQDLLLLVLLLVLCQVLVFEYEYEYEQLSQCNCQVRQLLSSLLVVVVSNRVSRVVDDHHYFYEYDADDDPRNLVSNLVNPHSEYEHEPQVDPLVVQLVVLLVSCVVNVVSNHAYEYEHWDAADDDPRDGDHDTGFHDLVSLLVSCVRRVHQEYETGFQFHADQATDPDDRDGNLVRLLSNCVRNVHAYEYPNAEAQPVVLVVLLVVLPDDPPPGGGHDLVRLQSSSNSRHHYYYYYNNLVSLLNSQLSNQCVVCVPDDDCVPSSVSSSNSSSVVSNVVCVSRVRRPVD/DFEAAPLVLLVVCQVVLFAAEEEEDQDLLLLVLLLVLCQVLVFEYEYEYEQLSCCNCQVRQLLSSLLVVVVSQCVSRVVDDHYYFYEYDADDDPRNLVSNLVNPHSEYEHEPQVDPLVVQLVVLLVSLVVNVVSNHAYEYEHWDAADADPRDGDHDTGFHDLVSLLVSCVRRVHQEYETRFQFHADQATDPDDRDGNLVSLLSNCVRNVHAYEYPNAEAQPVVLVVLLVVLPDDPPPGGGHDLVRLLSSSNSHHHYYYYYNNLVSLLNSQLSNQCVVCVPDDDCVPSSVSSSNSSSVVSNVVCVSRVRRPVD

Nearest PDB structures (foldseek):
  5ucn-assembly1_A  TM=9.838E-01  e=3.038E-40  Helicobacter pylori 26695
  5ud2-assembly1_B  TM=9.831E-01  e=6.461E-40  Helicobacter pylori 26695
  5ucp-assembly1_B  TM=9.825E-01  e=1.224E-39  Helicobacter pylori 26695
  5ucz-assembly1_B  TM=9.840E-01  e=1.837E-39  Helicobacter pylori 26695
  5vjf-assembly1_B  TM=9.817E-01  e=1.837E-39  Helicobacter pylori 26695